Protein AF-0000000074143663 (afdb_homodimer)

Nearest PDB structures (foldseek):
  5hj7-assembly1_A  TM=7.216E-01  e=3.558E-08  Mycobacterium tuberculosis H37Rv
  1zuw-assembly2_B-2  TM=7.269E-01  e=4.104E-07  Bacillus subtilis
  5ijw-assembly1_A  TM=7.022E-01  e=5.242E-07  Mycolicibacterium smegmatis MC2 155
  2ohg-assembly1_A-2  TM=7.042E-01  e=5.923E-07  Streptococcus pyogenes M1 GAS
  2ohv-assembly1_A-2  TM=7.317E-01  e=5.351E-06  Streptococcus pyogenes M1 GAS

Radius of gyration: 21.44 Å; Cα contacts (8 Å, |Δi|>4): 1053; chains: 2; bounding box: 50×61×43 Å

Solvent-accessible surface area (backbone atoms only — not comparable to full-atom values): 23462 Å² total; per-residue (Å²): 85,40,34,38,38,33,26,56,25,31,36,60,67,53,45,52,44,43,49,59,50,39,71,76,65,53,57,90,65,53,42,79,44,77,46,59,20,54,81,90,27,39,56,67,58,85,41,68,68,40,20,49,52,18,35,52,49,32,41,66,72,48,42,59,79,41,64,81,52,80,58,51,26,38,37,37,57,43,53,58,71,54,63,44,51,59,53,44,30,35,71,38,54,41,29,40,41,34,17,51,61,27,17,50,56,56,42,61,49,28,35,67,22,34,16,35,42,34,36,38,65,69,52,44,61,50,46,54,54,45,37,49,72,73,27,41,33,69,88,29,46,41,43,63,44,47,73,69,34,51,73,67,50,63,71,66,45,58,64,68,58,46,50,52,50,52,44,53,53,53,44,43,34,32,73,77,42,54,15,11,21,38,31,32,46,31,53,74,45,30,64,41,41,69,62,44,29,63,73,73,31,86,34,42,32,64,37,34,10,64,62,36,25,56,43,51,47,50,41,35,44,76,69,69,46,43,22,16,35,54,41,96,25,34,73,126,86,40,33,38,39,33,25,57,26,32,35,61,67,53,46,52,44,43,49,61,49,40,70,76,66,53,58,89,66,52,43,79,45,79,47,58,22,54,81,90,27,37,55,66,58,83,44,68,67,40,21,48,53,17,33,53,48,32,41,66,70,49,43,58,79,39,64,83,52,81,57,50,26,38,36,37,56,43,53,57,72,51,61,42,52,59,52,42,30,34,71,36,55,41,27,38,39,35,18,52,61,28,18,49,55,56,42,60,48,28,35,69,22,35,16,35,41,34,36,38,65,69,52,43,61,49,46,55,54,46,37,49,73,72,26,40,34,69,88,29,48,42,44,64,44,48,72,70,37,50,72,68,50,64,69,65,46,58,65,68,58,46,49,51,52,52,44,53,53,53,44,44,34,31,74,75,42,54,15,10,22,36,30,33,46,32,53,74,49,32,65,40,40,70,62,44,31,64,72,72,30,84,35,42,33,64,37,34,10,66,62,37,24,55,42,52,46,51,41,36,45,76,68,72,48,44,20,16,36,54,41,94,26,35,73,126

Structure (mmCIF, N/CA/C/O backbone):
data_AF-0000000074143663-model_v1
#
loop_
_entity.id
_entity.type
_entity.pdbx_description
1 polymer 'Hydantoin racemase family protein'
#
loop_
_atom_site.group_PDB
_atom_site.id
_atom_site.type_symbol
_atom_site.label_atom_id
_atom_site.label_alt_id
_atom_site.label_comp_id
_atom_site.label_asym_id
_atom_site.label_entity_id
_atom_site.label_seq_id
_atom_site.pdbx_PDB_ins_code
_atom_site.Cartn_x
_atom_site.Cartn_y
_atom_site.Cartn_z
_atom_site.occupancy
_atom_site.B_iso_or_equiv
_atom_site.auth_seq_id
_atom_site.auth_comp_id
_atom_site.auth_asym_id
_atom_site.auth_atom_id
_atom_site.pdbx_PDB_model_num
ATOM 1 N N . MET A 1 1 ? -0.553 -14.047 13.688 1 94.44 1 MET A N 1
ATOM 2 C CA . MET A 1 1 ? -1.433 -14.008 12.516 1 94.44 1 MET A CA 1
ATOM 3 C C . MET A 1 1 ? -1.11 -15.141 11.555 1 94.44 1 MET A C 1
ATOM 5 O O . MET A 1 1 ? 0.039 -15.578 11.461 1 94.44 1 MET A O 1
ATOM 9 N N . GLN A 1 2 ? -2.139 -15.664 10.797 1 95.75 2 GLN A N 1
ATOM 10 C CA . GLN A 1 2 ? -2.012 -16.781 9.859 1 95.75 2 GLN A CA 1
ATOM 11 C C . GLN A 1 2 ? -2.117 -16.297 8.414 1 95.75 2 GLN A C 1
ATOM 13 O O . GLN A 1 2 ? -3.131 -15.719 8.023 1 95.75 2 GLN A O 1
ATOM 18 N N . ILE A 1 3 ? -1.038 -16.531 7.66 1 97.19 3 ILE A N 1
ATOM 19 C CA . ILE A 1 3 ? -0.996 -16.141 6.258 1 97.19 3 ILE A CA 1
ATOM 20 C C . ILE A 1 3 ? -0.907 -17.391 5.379 1 97.19 3 ILE A C 1
ATOM 22 O O . ILE A 1 3 ? -0.086 -18.281 5.629 1 97.19 3 ILE A O 1
ATOM 26 N N . LEU A 1 4 ? -1.816 -17.516 4.418 1 97.06 4 LEU A N 1
ATOM 27 C CA . LEU A 1 4 ? -1.771 -18.578 3.414 1 97.06 4 LEU A CA 1
ATOM 28 C C . LEU A 1 4 ? -0.908 -18.156 2.227 1 97.06 4 LEU A C 1
ATOM 30 O O . LEU A 1 4 ? -1.119 -17.094 1.642 1 97.06 4 LEU A O 1
ATOM 34 N N . VAL A 1 5 ? 0.063 -18.922 1.951 1 97.94 5 VAL A N 1
ATOM 35 C CA . VAL A 1 5 ? 0.926 -18.719 0.794 1 97.94 5 VAL A CA 1
ATOM 36 C C . VAL A 1 5 ? 0.583 -19.719 -0.299 1 97.94 5 VAL A C 1
ATOM 38 O O . VAL A 1 5 ? 0.793 -20.922 -0.13 1 97.94 5 VAL A O 1
ATOM 41 N N . ILE A 1 6 ? 0.133 -19.234 -1.422 1 97.94 6 ILE A N 1
ATOM 42 C CA . ILE A 1 6 ? -0.314 -20.109 -2.504 1 97.94 6 ILE A CA 1
ATOM 43 C C . ILE A 1 6 ? 0.712 -20.094 -3.635 1 97.94 6 ILE A C 1
ATOM 45 O O . ILE A 1 6 ? 1.008 -19.031 -4.199 1 97.94 6 ILE A O 1
ATOM 49 N N . ASN A 1 7 ? 1.229 -21.188 -3.922 1 98.06 7 ASN A N 1
ATOM 50 C CA . ASN A 1 7 ? 1.941 -21.469 -5.164 1 98.06 7 ASN A CA 1
ATOM 51 C C . ASN A 1 7 ? 0.98 -21.844 -6.289 1 98.06 7 ASN A C 1
ATOM 53 O O . ASN A 1 7 ? 0.433 -22.938 -6.309 1 98.06 7 ASN A O 1
ATOM 57 N N . PRO A 1 8 ? 0.84 -20.938 -7.211 1 97.31 8 PRO A N 1
ATOM 58 C CA . PRO A 1 8 ? -0.115 -21.234 -8.281 1 97.31 8 PRO A CA 1
ATOM 59 C C . PRO A 1 8 ? 0.387 -22.297 -9.242 1 97.31 8 PRO A C 1
ATOM 61 O O . PRO A 1 8 ? -0.382 -22.812 -10.062 1 97.31 8 PRO A O 1
ATOM 64 N N . ASN A 1 9 ? 1.649 -22.578 -9.219 1 95.94 9 ASN A N 1
ATOM 65 C CA . ASN A 1 9 ? 2.189 -23.688 -9.992 1 95.94 9 ASN A CA 1
ATOM 66 C C . ASN A 1 9 ? 1.893 -25.031 -9.336 1 95.94 9 ASN A C 1
ATOM 68 O O . ASN A 1 9 ? 1.736 -25.109 -8.117 1 95.94 9 ASN A O 1
ATOM 72 N N . SER A 1 10 ? 1.88 -26.016 -10.086 1 96.94 10 SER A N 1
ATOM 73 C CA . SER A 1 10 ? 1.637 -27.328 -9.5 1 96.94 10 SER A CA 1
ATOM 74 C C . SER A 1 10 ? 2.941 -28 -9.078 1 96.94 10 SER A C 1
ATOM 76 O O . SER A 1 10 ? 2.928 -29.062 -8.445 1 96.94 10 SER A O 1
ATOM 78 N N . SER A 1 11 ? 4.074 -27.406 -9.391 1 94.44 11 SER A N 1
ATOM 79 C CA . SER A 1 11 ? 5.363 -27.938 -8.953 1 94.44 11 SER A CA 1
ATOM 80 C C . SER A 1 11 ? 5.543 -27.766 -7.445 1 94.44 11 SER A C 1
ATOM 82 O O . SER A 1 11 ? 5.656 -26.656 -6.941 1 94.44 11 SER A O 1
ATOM 84 N N . GLU A 1 12 ? 5.672 -28.875 -6.734 1 95.5 12 GLU A N 1
ATOM 85 C CA . GLU A 1 12 ? 5.871 -28.875 -5.289 1 95.5 12 GLU A CA 1
ATOM 86 C C . GLU A 1 12 ? 7.25 -28.328 -4.926 1 95.5 12 GLU A C 1
ATOM 88 O O . GLU A 1 12 ? 7.457 -27.844 -3.811 1 95.5 12 GLU A O 1
ATOM 93 N N . ASN A 1 13 ? 8.156 -28.453 -5.875 1 93.44 13 ASN A N 1
ATOM 94 C CA . ASN A 1 13 ? 9.5 -27.938 -5.648 1 93.44 13 ASN A CA 1
ATOM 95 C C . ASN A 1 13 ? 9.484 -26.422 -5.395 1 93.44 13 ASN A C 1
ATOM 97 O O . ASN A 1 13 ? 10.258 -25.922 -4.582 1 93.44 13 ASN A O 1
ATOM 101 N N . ILE A 1 14 ? 8.562 -25.797 -6.012 1 94.62 14 ILE A N 1
ATOM 102 C CA . ILE A 1 14 ? 8.438 -24.344 -5.832 1 94.62 14 ILE A CA 1
ATOM 103 C C . ILE A 1 14 ? 7.922 -24.047 -4.43 1 94.62 14 ILE A C 1
ATOM 105 O O . ILE A 1 14 ? 8.414 -23.141 -3.762 1 94.62 14 ILE A O 1
ATOM 109 N N . THR A 1 15 ? 7.016 -24.828 -3.98 1 96.69 15 THR A N 1
ATOM 110 C CA . THR A 1 15 ? 6.504 -24.656 -2.627 1 96.69 15 THR A CA 1
ATOM 111 C C . THR A 1 15 ? 7.605 -24.906 -1.597 1 96.69 15 THR A C 1
ATOM 113 O O . THR A 1 15 ? 7.727 -24.156 -0.625 1 96.69 15 THR A O 1
ATOM 116 N N . THR A 1 16 ? 8.344 -25.906 -1.852 1 95.44 16 THR A N 1
ATOM 117 C CA . THR A 1 16 ? 9.461 -26.203 -0.962 1 95.44 16 THR A CA 1
ATOM 118 C C . THR A 1 16 ? 10.438 -25.031 -0.89 1 95.44 16 THR A C 1
ATOM 120 O O . THR A 1 16 ? 10.914 -24.688 0.19 1 95.44 16 THR A O 1
ATOM 123 N N . LEU A 1 17 ? 10.695 -24.453 -2.012 1 92.81 17 LEU A N 1
ATOM 124 C CA . LEU A 1 17 ? 11.594 -23.297 -2.074 1 92.81 17 LEU A CA 1
ATOM 125 C C . LEU A 1 17 ? 11 -22.109 -1.332 1 92.81 17 LEU A C 1
ATOM 127 O O . LEU A 1 17 ? 11.703 -21.406 -0.608 1 92.81 17 LEU A O 1
ATOM 131 N N . LEU A 1 18 ? 9.688 -21.875 -1.518 1 96.5 18 LEU A N 1
ATOM 132 C CA . LEU A 1 18 ? 8.992 -20.812 -0.796 1 96.5 18 LEU A CA 1
ATOM 133 C C . LEU A 1 18 ? 9.117 -21.016 0.711 1 96.5 18 LEU A C 1
ATOM 135 O O . LEU A 1 18 ? 9.406 -20.062 1.443 1 96.5 18 LEU A O 1
ATOM 139 N N . GLU A 1 19 ? 8.906 -22.234 1.157 1 96.81 19 GLU A N 1
ATOM 140 C CA . GLU A 1 19 ? 9.008 -22.562 2.576 1 96.81 19 GLU A CA 1
ATOM 141 C C . GLU A 1 19 ? 10.406 -22.281 3.113 1 96.81 19 GLU A C 1
ATOM 143 O O . GLU A 1 19 ? 10.555 -21.672 4.172 1 96.81 19 GLU A O 1
ATOM 148 N N . LYS A 1 20 ? 11.352 -22.703 2.365 1 93.31 20 LYS A N 1
ATOM 149 C CA . LYS A 1 20 ? 12.742 -22.5 2.773 1 93.31 20 LYS A CA 1
ATOM 150 C C . LYS A 1 20 ? 13.07 -21.016 2.865 1 93.31 20 LYS A C 1
ATOM 152 O O . LYS A 1 20 ? 13.727 -20.578 3.814 1 93.31 20 LYS A O 1
ATOM 157 N N . THR A 1 21 ? 12.609 -20.297 1.929 1 93.25 21 THR A N 1
ATOM 158 C CA . THR A 1 21 ? 12.883 -18.859 1.856 1 93.25 21 THR A CA 1
ATOM 159 C C . THR A 1 21 ? 12.203 -18.125 3 1 93.25 21 THR A C 1
ATOM 161 O O . THR A 1 21 ? 12.82 -17.281 3.666 1 93.25 21 THR A O 1
ATOM 164 N N . LEU A 1 22 ? 10.953 -18.422 3.279 1 95.62 22 LEU A N 1
ATOM 165 C CA . LEU A 1 22 ? 10.141 -17.641 4.199 1 95.62 22 LEU A CA 1
ATOM 166 C C . LEU A 1 22 ? 10.359 -18.094 5.641 1 95.62 22 LEU A C 1
ATOM 168 O O . LEU A 1 22 ? 10.117 -17.328 6.578 1 95.62 22 LEU A O 1
ATOM 172 N N . THR A 1 23 ? 10.719 -19.344 5.844 1 88.31 23 THR A N 1
ATOM 173 C CA . THR A 1 23 ? 11 -19.828 7.188 1 88.31 23 THR A CA 1
ATOM 174 C C . THR A 1 23 ? 12.148 -19.047 7.82 1 88.31 23 THR A C 1
ATOM 176 O O . THR A 1 23 ? 12.133 -18.781 9.023 1 88.31 23 THR A O 1
ATOM 179 N N . LYS A 1 24 ? 13.055 -18.547 7.047 1 84 24 LYS A N 1
ATOM 180 C CA . LYS A 1 24 ? 14.219 -17.812 7.531 1 84 24 LYS A CA 1
ATOM 181 C C . LYS A 1 24 ? 13.875 -16.359 7.828 1 84 24 LYS A C 1
ATOM 183 O O . LYS A 1 24 ? 14.578 -15.688 8.594 1 84 24 LYS A O 1
ATOM 188 N N . CYS A 1 25 ? 12.812 -15.875 7.316 1 85.12 25 CYS A N 1
ATOM 189 C CA . CYS A 1 25 ? 12.633 -14.43 7.332 1 85.12 25 CYS A CA 1
ATOM 190 C C . CYS A 1 25 ? 11.219 -14.055 7.734 1 85.12 25 CYS A C 1
ATOM 192 O O . CYS A 1 25 ? 10.82 -12.891 7.629 1 85.12 25 CYS A O 1
ATOM 194 N N . CYS A 1 26 ? 10.477 -15 8.109 1 87.25 26 CYS A N 1
ATOM 195 C CA . CYS A 1 26 ? 9.102 -14.734 8.5 1 87.25 26 CYS A CA 1
ATOM 196 C C . CYS A 1 26 ? 9.047 -13.922 9.797 1 87.25 26 CYS A C 1
ATOM 198 O O . CYS A 1 26 ? 9.742 -14.242 10.758 1 87.25 26 CYS A O 1
ATOM 200 N N . PRO A 1 27 ? 8.242 -12.82 9.781 1 87.44 27 PRO A N 1
ATOM 201 C CA . PRO A 1 27 ? 8.094 -12.078 11.031 1 87.44 27 PRO A CA 1
ATOM 202 C C . PRO A 1 27 ? 7.621 -12.953 12.195 1 87.44 27 PRO A C 1
ATOM 204 O O . PRO A 1 27 ? 6.918 -13.945 11.977 1 87.44 27 PRO A O 1
ATOM 207 N N . PRO A 1 28 ? 8.023 -12.656 13.445 1 85.12 28 PRO A N 1
ATOM 208 C CA . PRO A 1 28 ? 7.75 -13.516 14.602 1 85.12 28 PRO A CA 1
ATOM 209 C C . PRO A 1 28 ? 6.258 -13.711 14.859 1 85.12 28 PRO A C 1
ATOM 211 O O . PRO A 1 28 ? 5.848 -14.727 15.422 1 85.12 28 PRO A O 1
ATOM 214 N N . ASP A 1 29 ? 5.402 -12.75 14.516 1 90.56 29 ASP A N 1
ATOM 215 C CA . ASP A 1 29 ? 3.979 -12.836 14.82 1 90.56 29 ASP A CA 1
ATOM 216 C C . ASP A 1 29 ? 3.195 -13.414 13.648 1 90.56 29 ASP A C 1
ATOM 218 O O . ASP A 1 29 ? 1.97 -13.297 13.594 1 90.56 29 ASP A O 1
ATOM 222 N N . VAL A 1 30 ? 3.908 -14.078 12.695 1 95 30 VAL A N 1
ATOM 223 C CA . VAL A 1 30 ? 3.27 -14.594 11.492 1 95 30 VAL A CA 1
ATOM 224 C C . VAL A 1 30 ? 3.469 -16.109 11.406 1 95 30 VAL A C 1
ATOM 226 O O . VAL A 1 30 ? 4.578 -16.609 11.617 1 95 30 VAL A O 1
ATOM 229 N N . SER A 1 31 ? 2.424 -16.844 11.203 1 96.06 31 SER A N 1
ATOM 230 C CA . SER A 1 31 ? 2.441 -18.25 10.828 1 96.06 31 SER A CA 1
ATOM 231 C C . SER A 1 31 ? 2.02 -18.438 9.375 1 96.06 31 SER A C 1
ATOM 233 O O . SER A 1 31 ? 1.094 -17.781 8.898 1 96.06 31 SER A O 1
ATOM 235 N N . LEU A 1 32 ? 2.65 -19.344 8.766 1 97.12 32 LEU A N 1
ATOM 236 C CA . LEU A 1 32 ? 2.422 -19.531 7.336 1 97.12 32 LEU A CA 1
ATOM 237 C C . LEU A 1 32 ? 1.864 -20.922 7.047 1 97.12 32 LEU A C 1
ATOM 239 O O . LEU A 1 32 ? 2.287 -21.906 7.664 1 97.12 32 LEU A O 1
ATOM 243 N N . GLU A 1 33 ? 0.972 -21.031 6.242 1 96.12 33 GLU A N 1
ATOM 244 C CA . GLU A 1 33 ? 0.527 -22.266 5.582 1 96.12 33 GLU A CA 1
ATOM 245 C C . GLU A 1 33 ? 0.765 -22.188 4.074 1 96.12 33 GLU A C 1
ATOM 247 O O . GLU A 1 33 ? 0.521 -21.156 3.449 1 96.12 33 GLU A O 1
ATOM 252 N N . PHE A 1 34 ? 1.207 -23.234 3.564 1 97.19 34 PHE A N 1
ATOM 253 C CA . PHE A 1 34 ? 1.548 -23.281 2.148 1 97.19 34 PHE A CA 1
ATOM 254 C C . PHE A 1 34 ? 0.622 -24.234 1.397 1 97.19 34 PHE A C 1
ATOM 256 O O . PHE A 1 34 ? 0.245 -25.281 1.921 1 97.19 34 PHE A O 1
ATOM 263 N N . CYS A 1 35 ? 0.32 -23.859 0.179 1 96.69 35 CYS A N 1
ATOM 264 C CA . CYS A 1 35 ? -0.452 -24.719 -0.707 1 96.69 35 CYS A CA 1
ATOM 265 C C . CYS A 1 35 ? 0.115 -24.703 -2.121 1 96.69 35 CYS A C 1
ATOM 267 O O . CYS A 1 35 ? 0.654 -23.688 -2.562 1 96.69 35 CYS A O 1
ATOM 269 N N . THR A 1 36 ? -0.06 -25.781 -2.781 1 97.88 36 THR A N 1
ATOM 270 C CA . THR A 1 36 ? 0.35 -25.969 -4.168 1 97.88 36 THR A CA 1
ATOM 271 C C . THR A 1 36 ? -0.863 -26.219 -5.062 1 97.88 36 THR A C 1
ATOM 273 O O . THR A 1 36 ? -1.783 -26.938 -4.676 1 97.88 36 THR A O 1
ATOM 276 N N . CYS A 1 37 ? -0.826 -25.562 -6.156 1 97.88 37 CYS A N 1
ATOM 277 C CA . CYS A 1 37 ? -1.879 -25.859 -7.121 1 97.88 37 CYS A CA 1
ATOM 278 C C . CYS A 1 37 ? -1.957 -27.359 -7.398 1 97.88 37 CYS A C 1
ATOM 280 O O . CYS A 1 37 ? -0.938 -28 -7.66 1 97.88 37 CYS A O 1
ATOM 282 N N . PRO A 1 38 ? -3.094 -27.906 -7.344 1 96.62 38 PRO A N 1
ATOM 283 C CA . PRO A 1 38 ? -3.199 -29.328 -7.648 1 96.62 38 PRO A CA 1
ATOM 284 C C . PRO A 1 38 ? -3.074 -29.625 -9.141 1 96.62 38 PRO A C 1
ATOM 286 O O . PRO A 1 38 ? -3.256 -28.719 -9.969 1 96.62 38 PRO A O 1
ATOM 289 N N . LYS A 1 39 ? -2.662 -30.781 -9.367 1 94.56 39 LYS A N 1
ATOM 290 C CA . LYS A 1 39 ? -2.803 -31.25 -10.742 1 94.56 39 LYS A CA 1
ATOM 291 C C . LYS A 1 39 ? -4.262 -31.234 -11.18 1 94.56 39 LYS A C 1
ATOM 293 O O . LYS A 1 39 ? -5.168 -31.375 -10.352 1 94.56 39 LYS A O 1
ATOM 298 N N . PRO A 1 40 ? -4.5 -30.922 -12.531 1 95.88 40 PRO A N 1
ATOM 299 C CA . PRO A 1 40 ? -3.531 -30.891 -13.633 1 95.88 40 PRO A CA 1
ATOM 300 C C . PRO A 1 40 ? -2.998 -29.484 -13.898 1 95.88 40 PRO A C 1
ATOM 302 O O . PRO A 1 40 ? -2.764 -29.125 -15.055 1 95.88 40 PRO A O 1
ATOM 305 N N . GLY A 1 41 ? -2.887 -28.656 -12.875 1 95.88 41 GLY A N 1
ATOM 306 C CA . GLY A 1 41 ? -2.287 -27.344 -13.055 1 95.88 41 GLY A CA 1
ATOM 307 C C . GLY A 1 41 ? -0.888 -27.391 -13.641 1 95.88 41 GLY A C 1
ATOM 308 O O . GLY A 1 41 ? -0.163 -28.375 -13.43 1 95.88 41 GLY A O 1
ATOM 309 N N . ALA A 1 42 ? -0.582 -26.344 -14.398 1 95.25 42 ALA A N 1
ATOM 310 C CA . ALA A 1 42 ? 0.745 -26.281 -15 1 95.25 42 ALA A CA 1
ATOM 311 C C . ALA A 1 42 ? 1.839 -26.328 -13.938 1 95.25 42 ALA A C 1
ATOM 313 O O . ALA A 1 42 ? 1.714 -25.703 -12.883 1 95.25 42 ALA A O 1
ATOM 314 N N . ALA A 1 43 ? 2.9 -27.094 -14.219 1 93.94 43 ALA A N 1
ATOM 315 C CA . ALA A 1 43 ? 4.027 -27.156 -13.297 1 93.94 43 ALA A CA 1
ATOM 316 C C . ALA A 1 43 ? 4.621 -25.766 -13.062 1 93.94 43 ALA A C 1
ATOM 318 O O . ALA A 1 43 ? 4.918 -25.391 -11.93 1 93.94 43 ALA A O 1
ATOM 319 N N . VAL A 1 44 ? 4.77 -25.062 -14.109 1 92.5 44 VAL A N 1
ATOM 320 C CA . VAL A 1 44 ? 5.184 -23.656 -14.102 1 92.5 44 VAL A CA 1
ATOM 321 C C . VAL A 1 44 ? 4.344 -22.859 -15.102 1 92.5 44 VAL A C 1
ATOM 323 O O . VAL A 1 44 ? 4.266 -23.219 -16.281 1 92.5 44 VAL A O 1
ATOM 326 N N . ILE A 1 45 ? 3.707 -21.859 -14.641 1 93.31 45 ILE A N 1
ATOM 327 C CA . ILE A 1 45 ? 2.816 -21.047 -15.469 1 93.31 45 ILE A CA 1
ATOM 328 C C . ILE A 1 45 ? 3.639 -20.188 -16.422 1 93.31 45 ILE A C 1
ATOM 330 O O . ILE A 1 45 ? 4.527 -19.438 -16 1 93.31 45 ILE A O 1
ATOM 334 N N . ASP A 1 46 ? 3.312 -20.25 -17.719 1 88.56 46 ASP A N 1
ATOM 335 C CA . ASP A 1 46 ? 4.055 -19.469 -18.703 1 88.56 46 ASP A CA 1
ATOM 336 C C . ASP A 1 46 ? 3.119 -18.891 -19.766 1 88.56 46 ASP A C 1
ATOM 338 O O . ASP A 1 46 ? 3.576 -18.328 -20.766 1 88.56 46 ASP A O 1
ATOM 342 N N . SER A 1 47 ? 1.855 -19.078 -19.562 1 89.19 47 SER A N 1
ATOM 343 C CA . SER A 1 47 ? 0.886 -18.547 -20.5 1 89.19 47 SER A CA 1
ATOM 344 C C . SER A 1 47 ? -0.386 -18.078 -19.797 1 89.19 47 SER A C 1
ATOM 346 O O . SER A 1 47 ? -0.653 -18.484 -18.672 1 89.19 47 SER A O 1
ATOM 348 N N . ILE A 1 48 ? -1.11 -17.297 -20.5 1 91.19 48 ILE A N 1
ATOM 349 C CA . ILE A 1 48 ? -2.391 -16.812 -20 1 91.19 48 ILE A CA 1
ATOM 350 C C . ILE A 1 48 ? -3.332 -18 -19.766 1 91.19 48 ILE A C 1
ATOM 352 O O . ILE A 1 48 ? -4.059 -18.031 -18.781 1 91.19 48 ILE A O 1
ATOM 356 N N . THR A 1 49 ? -3.291 -18.875 -20.719 1 94.25 49 THR A N 1
ATOM 357 C CA . THR A 1 49 ? -4.133 -20.062 -20.609 1 94.25 49 THR A CA 1
ATOM 358 C C . THR A 1 49 ? -3.779 -20.859 -19.344 1 94.25 49 THR A C 1
ATOM 360 O O . THR A 1 49 ? -4.66 -21.219 -18.562 1 94.25 49 THR A O 1
ATOM 363 N N . GLU A 1 50 ? -2.57 -21.109 -19.125 1 93.94 50 GLU A N 1
ATOM 364 C CA . GLU A 1 50 ? -2.125 -21.859 -17.938 1 93.94 50 GLU A CA 1
ATOM 365 C C . GLU A 1 50 ? -2.473 -21.094 -16.656 1 93.94 50 GLU A C 1
ATOM 367 O O . GLU A 1 50 ? -2.928 -21.703 -15.68 1 93.94 50 GLU A O 1
ATOM 372 N N . ALA A 1 51 ? -2.242 -19.844 -16.734 1 95 51 ALA A N 1
ATOM 373 C CA . ALA A 1 51 ? -2.551 -19.016 -15.57 1 95 51 ALA A CA 1
ATOM 374 C C . ALA A 1 51 ? -4.031 -19.109 -15.211 1 95 51 ALA A C 1
ATOM 376 O O . ALA A 1 51 ? -4.387 -19.219 -14.031 1 95 51 ALA A O 1
ATOM 377 N N . THR A 1 52 ? -4.887 -19.062 -16.188 1 94.88 52 THR A N 1
ATOM 378 C CA . THR A 1 52 ? -6.328 -19.078 -15.969 1 94.88 52 THR A CA 1
ATOM 379 C C . THR A 1 52 ? -6.777 -20.453 -15.469 1 94.88 52 THR A C 1
ATOM 381 O O . THR A 1 52 ? -7.559 -20.547 -14.523 1 94.88 52 THR A O 1
ATOM 384 N N . LEU A 1 53 ? -6.238 -21.422 -16.047 1 96.06 53 LEU A N 1
ATOM 385 C CA . LEU A 1 53 ? -6.617 -22.781 -15.672 1 96.06 53 LEU A CA 1
ATOM 386 C C . LEU A 1 53 ? -6.172 -23.094 -14.242 1 96.06 53 LEU A C 1
ATOM 388 O O . LEU A 1 53 ? -6.93 -23.672 -13.461 1 96.06 53 LEU A O 1
ATOM 392 N N . THR A 1 54 ? -5.031 -22.719 -13.922 1 97.25 54 THR A N 1
ATOM 393 C CA . THR A 1 54 ? -4.531 -22.969 -12.57 1 97.25 54 THR A CA 1
ATOM 394 C C . THR A 1 54 ? -5.309 -22.156 -11.539 1 97.25 54 THR A C 1
ATOM 396 O O . THR A 1 54 ? -5.602 -22.641 -10.445 1 97.25 54 THR A O 1
ATOM 399 N N . ALA A 1 55 ? -5.594 -20.969 -11.898 1 97.38 55 ALA A N 1
ATOM 400 C CA . ALA A 1 55 ? -6.395 -20.156 -11 1 97.38 55 ALA A CA 1
ATOM 401 C C . ALA A 1 55 ? -7.742 -20.812 -10.703 1 97.38 55 ALA A C 1
ATOM 403 O O . ALA A 1 55 ? -8.203 -20.812 -9.562 1 97.38 55 ALA A O 1
ATOM 404 N N . ALA A 1 56 ? -8.375 -21.297 -11.703 1 96.19 56 ALA A N 1
ATOM 405 C CA . ALA A 1 56 ? -9.656 -21.984 -11.523 1 96.19 56 ALA A CA 1
ATOM 406 C C . ALA A 1 56 ? -9.508 -23.203 -10.625 1 96.19 56 ALA A C 1
ATOM 408 O O . ALA A 1 56 ? -10.344 -23.438 -9.75 1 96.19 56 ALA A O 1
ATOM 409 N N . LEU A 1 57 ? -8.5 -23.922 -10.805 1 97.38 57 LEU A N 1
ATOM 410 C CA . LEU A 1 57 ? -8.258 -25.109 -10.008 1 97.38 57 LEU A CA 1
ATOM 411 C C . LEU A 1 57 ? -8.039 -24.75 -8.539 1 97.38 57 LEU A C 1
ATOM 413 O O . LEU A 1 57 ? -8.586 -25.391 -7.645 1 97.38 57 LEU A O 1
ATOM 417 N N . ILE A 1 58 ? -7.273 -23.766 -8.328 1 97.25 58 ILE A N 1
ATOM 418 C CA . ILE A 1 58 ? -6.977 -23.328 -6.973 1 97.25 58 ILE A CA 1
ATOM 419 C C . ILE A 1 58 ? -8.25 -22.812 -6.305 1 97.25 58 ILE A C 1
ATOM 421 O O . ILE A 1 58 ? -8.523 -23.141 -5.141 1 97.25 58 ILE A O 1
ATOM 425 N N . TYR A 1 59 ? -9.023 -22.062 -7.055 1 95.44 59 TYR A N 1
ATOM 426 C CA . TYR A 1 59 ? -10.266 -21.547 -6.496 1 95.44 59 TYR A CA 1
ATOM 427 C C . TYR A 1 59 ? -11.195 -22.672 -6.066 1 95.44 59 TYR A C 1
ATOM 429 O O . TYR A 1 59 ? -11.695 -22.688 -4.941 1 95.44 59 TYR A O 1
ATOM 437 N N . GLN A 1 60 ? -11.359 -23.594 -6.875 1 94.62 60 GLN A N 1
ATOM 438 C CA . GLN A 1 60 ? -12.32 -24.672 -6.656 1 94.62 60 GLN A CA 1
ATOM 439 C C . GLN A 1 60 ? -11.836 -25.625 -5.57 1 94.62 60 GLN A C 1
ATOM 441 O O . GLN A 1 60 ? -12.625 -26.078 -4.727 1 94.62 60 GLN A O 1
ATOM 446 N N . ASN A 1 61 ? -10.523 -25.844 -5.594 1 95.62 61 ASN A N 1
ATOM 447 C CA . ASN A 1 61 ? -10.062 -26.969 -4.793 1 95.62 61 ASN A CA 1
ATOM 448 C C . ASN A 1 61 ? -9.398 -26.5 -3.5 1 95.62 61 ASN A C 1
ATOM 450 O O . ASN A 1 61 ? -9.227 -27.297 -2.566 1 95.62 61 ASN A O 1
ATOM 454 N N . ILE A 1 62 ? -9.07 -25.328 -3.461 1 93.69 62 ILE A N 1
ATOM 455 C CA . ILE A 1 62 ? -8.336 -24.859 -2.287 1 93.69 62 ILE A CA 1
ATOM 456 C C . ILE A 1 62 ? -9.109 -23.719 -1.619 1 93.69 62 ILE A C 1
ATOM 458 O O . ILE A 1 62 ? -9.422 -23.781 -0.429 1 93.69 62 ILE A O 1
ATOM 462 N N . LEU A 1 63 ? -9.5 -22.766 -2.385 1 93.81 63 LEU A N 1
ATOM 463 C CA . LEU A 1 63 ? -10.055 -21.562 -1.788 1 93.81 63 LEU A CA 1
ATOM 464 C C . LEU A 1 63 ? -11.492 -21.781 -1.347 1 93.81 63 LEU A C 1
ATOM 466 O O . LEU A 1 63 ? -11.883 -21.375 -0.247 1 93.81 63 LEU A O 1
ATOM 470 N N . THR A 1 64 ? -12.273 -22.391 -2.16 1 90.88 64 THR A N 1
ATOM 471 C CA . THR A 1 64 ? -13.688 -22.547 -1.847 1 90.88 64 THR A CA 1
ATOM 472 C C . THR A 1 64 ? -13.867 -23.266 -0.512 1 90.88 64 THR A C 1
ATOM 474 O O . THR A 1 64 ? -14.625 -22.812 0.347 1 90.88 64 THR A O 1
ATOM 477 N N . PRO A 1 65 ? -13.055 -24.312 -0.301 1 89.62 65 PRO A N 1
ATOM 478 C CA . PRO A 1 65 ? -13.203 -25 0.989 1 89.62 65 PRO A CA 1
ATOM 479 C C . PRO A 1 65 ? -12.734 -24.141 2.162 1 89.62 65 PRO A C 1
ATOM 481 O O . PRO A 1 65 ? -13.07 -24.422 3.314 1 89.62 65 PRO A O 1
ATOM 484 N N . LYS A 1 66 ? -11.977 -23.094 1.83 1 85.12 66 LYS A N 1
ATOM 485 C CA . LYS A 1 66 ? -11.344 -22.297 2.881 1 85.12 66 LYS A CA 1
ATOM 486 C C . LYS A 1 66 ? -12.023 -20.938 3.023 1 85.12 66 LYS A C 1
ATOM 488 O O . LYS A 1 66 ? -11.547 -20.078 3.76 1 85.12 66 LYS A O 1
ATOM 493 N N . LEU A 1 67 ? -13.023 -20.75 2.246 1 81 67 LEU A N 1
ATOM 494 C CA . LEU A 1 67 ? -13.664 -19.438 2.193 1 81 67 LEU A CA 1
ATOM 495 C C . LEU A 1 67 ? -14.219 -19.062 3.559 1 81 67 LEU A C 1
ATOM 497 O O . LEU A 1 67 ? -14.328 -17.875 3.873 1 81 67 LEU A O 1
ATOM 501 N N . SER A 1 68 ? -14.422 -20.125 4.293 1 71.94 68 SER A N 1
ATOM 502 C CA . SER A 1 68 ? -14.938 -19.859 5.629 1 71.94 68 SER A CA 1
ATOM 503 C C . SER A 1 68 ? -13.805 -19.688 6.637 1 71.94 68 SER A C 1
ATOM 505 O O . SER A 1 68 ? -14.047 -19.344 7.793 1 71.94 68 SER A O 1
ATOM 507 N N . GLY A 1 69 ? -12.609 -20.156 6.133 1 68.94 69 GLY A N 1
ATOM 508 C CA . GLY A 1 69 ? -11.461 -20.234 7.031 1 68.94 69 GLY A CA 1
ATOM 509 C C . GLY A 1 69 ? -10.93 -18.875 7.453 1 68.94 69 GLY A C 1
ATOM 510 O O . GLY A 1 69 ? -11.508 -17.844 7.113 1 68.94 69 GLY A O 1
ATOM 511 N N . SER A 1 70 ? -9.891 -19.047 8.312 1 82.06 70 SER A N 1
ATOM 512 C CA . SER A 1 70 ? -9.492 -18.078 9.32 1 82.06 70 SER A CA 1
ATOM 513 C C . SER A 1 70 ? -8.18 -17.391 8.938 1 82.06 70 SER A C 1
ATOM 515 O O . SER A 1 70 ? -7.457 -16.906 9.805 1 82.06 70 SER A O 1
ATOM 517 N N . TYR A 1 71 ? -7.906 -17.406 7.656 1 94.81 71 TYR A N 1
ATOM 518 C CA . TYR A 1 71 ? -6.637 -16.719 7.398 1 94.81 71 TYR A CA 1
ATOM 519 C C . TYR A 1 71 ? -6.766 -15.219 7.609 1 94.81 71 TYR A C 1
ATOM 521 O O . TYR A 1 71 ? -7.848 -14.656 7.449 1 94.81 71 TYR A O 1
ATOM 529 N N . ASP A 1 72 ? -5.594 -14.656 7.98 1 97.12 72 ASP A N 1
ATOM 530 C CA . ASP A 1 72 ? -5.555 -13.203 8.156 1 97.12 72 ASP A CA 1
ATOM 531 C C . ASP A 1 72 ? -5.137 -12.508 6.859 1 97.12 72 ASP A C 1
ATOM 533 O O . ASP A 1 72 ? -5.379 -11.312 6.684 1 97.12 72 ASP A O 1
ATOM 537 N N . ALA A 1 73 ? -4.473 -13.211 5.992 1 97.81 73 ALA A N 1
ATOM 538 C CA . ALA A 1 73 ? -4.02 -12.703 4.703 1 97.81 73 ALA A CA 1
ATOM 539 C C . ALA A 1 73 ? -3.615 -13.852 3.775 1 97.81 73 ALA A C 1
ATOM 541 O O . ALA A 1 73 ? -3.436 -14.984 4.223 1 97.81 73 ALA A O 1
ATOM 542 N N . ILE A 1 74 ? -3.551 -13.578 2.461 1 97.69 74 ILE A N 1
ATOM 543 C CA . ILE A 1 74 ? -3.199 -14.594 1.47 1 97.69 74 ILE A CA 1
ATOM 544 C C . ILE A 1 74 ? -2.15 -14.031 0.513 1 97.69 74 ILE A C 1
ATOM 546 O O . ILE A 1 74 ? -2.291 -12.906 0.014 1 97.69 74 ILE A O 1
ATOM 550 N N . VAL A 1 75 ? -1.138 -14.734 0.301 1 98.38 75 VAL A N 1
ATOM 551 C CA . VAL A 1 75 ? -0.099 -14.422 -0.676 1 98.38 75 VAL A CA 1
ATOM 552 C C . VAL A 1 75 ? -0.286 -15.289 -1.921 1 98.38 75 VAL A C 1
ATOM 554 O O . VAL A 1 75 ? -0.509 -16.5 -1.817 1 98.38 75 VAL A O 1
ATOM 557 N N . VAL A 1 76 ? -0.252 -14.727 -3.07 1 98.38 76 VAL A N 1
ATOM 558 C CA . VAL A 1 76 ? -0.098 -15.469 -4.32 1 98.38 76 VAL A CA 1
ATOM 559 C C . VAL A 1 76 ? 1.352 -15.383 -4.793 1 98.38 76 VAL A C 1
ATOM 561 O O . VAL A 1 76 ? 1.799 -14.336 -5.262 1 98.38 76 VAL A O 1
ATOM 564 N N . ALA A 1 77 ? 2.01 -16.484 -4.691 1 97.88 77 ALA A N 1
ATOM 565 C CA . ALA A 1 77 ? 3.455 -16.531 -4.895 1 97.88 77 ALA A CA 1
ATOM 566 C C . ALA A 1 77 ? 3.795 -16.953 -6.324 1 97.88 77 ALA A C 1
ATOM 568 O O . ALA A 1 77 ? 4.422 -17.984 -6.539 1 97.88 77 ALA A O 1
ATOM 569 N N . CYS A 1 78 ? 3.443 -16.234 -7.273 1 95.38 78 CYS A N 1
ATOM 570 C CA . CYS A 1 78 ? 3.764 -16.406 -8.688 1 95.38 78 CYS A CA 1
ATOM 571 C C . CYS A 1 78 ? 4.133 -15.062 -9.32 1 95.38 78 CYS A C 1
ATOM 573 O O . CYS A 1 78 ? 3.459 -14.055 -9.094 1 95.38 78 CYS A O 1
ATOM 575 N N . TYR A 1 79 ? 5.129 -15.086 -10.094 1 95.5 79 TYR A N 1
ATOM 576 C CA . TYR A 1 79 ? 5.551 -13.844 -10.719 1 95.5 79 TYR A CA 1
ATOM 577 C C . TYR A 1 79 ? 4.957 -13.711 -12.117 1 95.5 79 TYR A C 1
ATOM 579 O O . TYR A 1 79 ? 5.062 -12.648 -12.75 1 95.5 79 TYR A O 1
ATOM 587 N N . SER A 1 80 ? 4.324 -14.82 -12.648 1 92.06 80 SER A N 1
ATOM 588 C CA . SER A 1 80 ? 3.51 -14.719 -13.859 1 92.06 80 SER A CA 1
ATOM 589 C C . SER A 1 80 ? 2.15 -14.094 -13.555 1 92.06 80 SER A C 1
ATOM 591 O O . SER A 1 80 ? 1.549 -14.383 -12.516 1 92.06 80 SER A O 1
ATOM 593 N N . PRO A 1 81 ? 1.753 -13.266 -14.5 1 91.75 81 PRO A N 1
ATOM 594 C CA . PRO A 1 81 ? 0.404 -12.734 -14.305 1 91.75 81 PRO A CA 1
ATOM 595 C C . PRO A 1 81 ? -0.651 -13.828 -14.164 1 91.75 81 PRO A C 1
ATOM 597 O O . PRO A 1 81 ? -0.595 -14.836 -14.867 1 91.75 81 PRO A O 1
ATOM 600 N N . THR A 1 82 ? -1.476 -13.688 -13.219 1 93.88 82 THR A N 1
ATOM 601 C CA . THR A 1 82 ? -2.562 -14.609 -12.914 1 93.88 82 THR A CA 1
ATOM 602 C C . THR A 1 82 ? -3.793 -13.859 -12.414 1 93.88 82 THR A C 1
ATOM 604 O O . THR A 1 82 ? -3.668 -12.859 -11.703 1 93.88 82 THR A O 1
ATOM 607 N N . PRO A 1 83 ? -4.934 -14.344 -12.758 1 95.69 83 PRO A N 1
ATOM 608 C CA . PRO A 1 83 ? -6.148 -13.719 -12.227 1 95.69 83 PRO A CA 1
ATOM 609 C C . PRO A 1 83 ? -6.398 -14.07 -10.766 1 95.69 83 PRO A C 1
ATOM 611 O O . PRO A 1 83 ? -7.324 -13.539 -10.148 1 95.69 83 PRO A O 1
ATOM 614 N N . LEU A 1 84 ? -5.598 -14.844 -10.164 1 96.56 84 LEU A N 1
ATOM 615 C CA . LEU A 1 84 ? -5.848 -15.438 -8.859 1 96.56 84 LEU A CA 1
ATOM 616 C C . LEU A 1 84 ? -5.914 -14.367 -7.773 1 96.56 84 LEU A C 1
ATOM 618 O O . LEU A 1 84 ? -6.738 -14.453 -6.859 1 96.56 84 LEU A O 1
ATOM 622 N N . VAL A 1 85 ? -5.082 -13.336 -7.844 1 97.06 85 VAL A N 1
ATOM 623 C CA . VAL A 1 85 ? -5.09 -12.281 -6.836 1 97.06 85 VAL A CA 1
ATOM 624 C C . VAL A 1 85 ? -6.465 -11.609 -6.801 1 97.06 85 VAL A C 1
ATOM 626 O O . VAL A 1 85 ? -7.059 -11.453 -5.734 1 97.06 85 VAL A O 1
ATOM 629 N N . GLU A 1 86 ? -6.98 -11.297 -7.961 1 95.31 86 GLU A N 1
ATOM 630 C CA . GLU A 1 86 ? -8.273 -10.633 -8.039 1 95.31 86 GLU A CA 1
ATOM 631 C C . GLU A 1 86 ? -9.406 -11.57 -7.621 1 95.31 86 GLU A C 1
ATOM 633 O O . GLU A 1 86 ? -10.359 -11.141 -6.969 1 95.31 86 GLU A O 1
ATOM 638 N N . MET A 1 87 ? -9.273 -12.797 -8 1 95.06 87 MET A N 1
ATOM 639 C CA . MET A 1 87 ? -10.266 -13.781 -7.586 1 95.06 87 MET A CA 1
ATOM 640 C C . MET A 1 87 ? -10.328 -13.875 -6.066 1 95.06 87 MET A C 1
ATOM 642 O O . MET A 1 87 ? -11.414 -13.938 -5.484 1 95.06 87 MET A O 1
ATOM 646 N N . ILE A 1 88 ? -9.203 -13.875 -5.457 1 95.81 88 ILE A N 1
ATOM 647 C CA . ILE A 1 88 ? -9.133 -13.984 -4.004 1 95.81 88 ILE A CA 1
ATOM 648 C C . ILE A 1 88 ? -9.688 -12.719 -3.363 1 95.81 88 ILE A C 1
ATOM 650 O O . ILE A 1 88 ? -10.469 -12.781 -2.412 1 95.81 88 ILE A O 1
ATOM 654 N N . ARG A 1 89 ? -9.281 -11.57 -3.879 1 95.75 89 ARG A N 1
ATOM 655 C CA . ARG A 1 89 ? -9.781 -10.305 -3.354 1 95.75 89 ARG A CA 1
ATOM 656 C C . ARG A 1 89 ? -11.297 -10.211 -3.498 1 95.75 89 ARG A C 1
ATOM 658 O O . ARG A 1 89 ? -11.977 -9.633 -2.648 1 95.75 89 ARG A O 1
ATOM 665 N N . GLU A 1 90 ? -11.828 -10.773 -4.535 1 93.5 90 GLU A N 1
ATOM 666 C CA . GLU A 1 90 ? -13.273 -10.789 -4.723 1 93.5 90 GLU A CA 1
ATOM 667 C C . GLU A 1 90 ? -13.953 -11.734 -3.73 1 93.5 90 GLU A C 1
ATOM 669 O O . GLU A 1 90 ? -15.008 -11.414 -3.186 1 93.5 90 GLU A O 1
ATOM 674 N N . SER A 1 91 ? -13.289 -12.812 -3.436 1 93 91 SER A N 1
ATOM 675 C CA . SER A 1 91 ? -13.938 -13.906 -2.715 1 93 91 SER A CA 1
ATOM 676 C C . SER A 1 91 ? -13.727 -13.781 -1.21 1 93 91 SER A C 1
ATOM 678 O O . SER A 1 91 ? -14.523 -14.281 -0.419 1 93 91 SER A O 1
ATOM 680 N N . PHE A 1 92 ? -12.648 -13.172 -0.803 1 93.19 92 PHE A N 1
ATOM 681 C CA . PHE A 1 92 ? -12.281 -13.07 0.606 1 93.19 92 PHE A CA 1
ATOM 682 C C . PHE A 1 92 ? -12.203 -11.617 1.043 1 93.19 92 PHE A C 1
ATOM 684 O O . PHE A 1 92 ? -11.945 -10.727 0.225 1 93.19 92 PHE A O 1
ATOM 691 N N . ASP A 1 93 ? -12.367 -11.43 2.34 1 93.5 93 ASP A N 1
ATOM 692 C CA . ASP A 1 93 ? -12.258 -10.086 2.906 1 93.5 93 ASP A CA 1
ATOM 693 C C . ASP A 1 93 ? -10.805 -9.766 3.273 1 93.5 93 ASP A C 1
ATOM 695 O O . ASP A 1 93 ? -10.406 -8.602 3.275 1 93.5 93 ASP A O 1
ATOM 699 N N . VAL A 1 94 ? -10.086 -10.758 3.604 1 95.25 94 VAL A N 1
ATOM 700 C CA . VAL A 1 94 ? -8.711 -10.562 4.059 1 95.25 94 VAL A CA 1
ATOM 701 C C . VAL A 1 94 ? -7.859 -10.023 2.914 1 95.25 94 VAL A C 1
ATOM 703 O O . VAL A 1 94 ? -8.164 -10.25 1.742 1 95.25 94 VAL A O 1
ATOM 706 N N . PRO A 1 95 ? -6.816 -9.258 3.197 1 97.44 95 PRO A N 1
ATOM 707 C CA . PRO A 1 95 ? -5.953 -8.742 2.133 1 97.44 95 PRO A CA 1
ATOM 708 C C . PRO A 1 95 ? -5.16 -9.852 1.432 1 97.44 95 PRO A C 1
ATOM 710 O O . PRO A 1 95 ? -4.816 -10.859 2.053 1 97.44 95 PRO A O 1
ATOM 713 N N . CYS A 1 96 ? -4.969 -9.648 0.159 1 97.88 96 CYS A N 1
ATOM 714 C CA . CYS A 1 96 ? -4.219 -10.555 -0.699 1 97.88 96 CYS A CA 1
ATOM 715 C C . CYS A 1 96 ? -3.225 -9.789 -1.565 1 97.88 96 CYS A C 1
ATOM 717 O O . CYS A 1 96 ? -3.574 -8.781 -2.178 1 97.88 96 CYS A O 1
ATOM 719 N N . LEU A 1 97 ? -2.059 -10.273 -1.633 1 98.44 97 LEU A N 1
ATOM 720 C CA . LEU A 1 97 ? -1.02 -9.641 -2.434 1 98.44 97 LEU A CA 1
ATOM 721 C C . LEU A 1 97 ? -0.289 -10.664 -3.295 1 98.44 97 LEU A C 1
ATOM 723 O O . LEU A 1 97 ? 0.02 -11.766 -2.828 1 98.44 97 LEU A O 1
ATOM 727 N N . GLY A 1 98 ? -0.099 -10.367 -4.539 1 98.31 98 GLY A N 1
ATOM 728 C CA . GLY A 1 98 ? 0.859 -11.078 -5.371 1 98.31 98 GLY A CA 1
ATOM 729 C C . GLY A 1 98 ? 2.287 -10.609 -5.164 1 98.31 98 GLY A C 1
ATOM 730 O O . GLY A 1 98 ? 2.525 -9.445 -4.844 1 98.31 98 GLY A O 1
ATOM 731 N N . ILE A 1 99 ? 3.188 -11.422 -5.52 1 98.38 99 ILE A N 1
ATOM 732 C CA . ILE A 1 99 ? 4.582 -11.133 -5.203 1 98.38 99 ILE A CA 1
ATOM 733 C C . ILE A 1 99 ? 5.141 -10.125 -6.207 1 98.38 99 ILE A C 1
ATOM 735 O O . ILE A 1 99 ? 6.129 -9.445 -5.93 1 98.38 99 ILE A O 1
ATOM 739 N N . VAL A 1 100 ? 4.551 -10.023 -7.406 1 98.12 100 VAL A N 1
ATOM 740 C CA . VAL A 1 100 ? 4.98 -8.984 -8.336 1 98.12 100 VAL A CA 1
ATOM 741 C C . VAL A 1 100 ? 4.727 -7.609 -7.727 1 98.12 100 VAL A C 1
ATOM 743 O O . VAL A 1 100 ? 5.645 -6.801 -7.602 1 98.12 100 VAL A O 1
ATOM 746 N N . GLN A 1 101 ? 3.494 -7.387 -7.324 1 98.31 101 GLN A N 1
ATOM 747 C CA . GLN A 1 101 ? 3.107 -6.105 -6.742 1 98.31 101 GLN A CA 1
ATOM 748 C C . GLN A 1 101 ? 3.932 -5.797 -5.492 1 98.31 101 GLN A C 1
ATOM 750 O O . GLN A 1 101 ? 4.398 -4.672 -5.312 1 98.31 101 GLN A O 1
ATOM 755 N N . ALA A 1 102 ? 4.105 -6.785 -4.664 1 98.62 102 ALA A N 1
ATOM 756 C CA . ALA A 1 102 ? 4.844 -6.605 -3.416 1 98.62 102 ALA A CA 1
ATOM 757 C C . ALA A 1 102 ? 6.281 -6.168 -3.688 1 98.62 102 ALA A C 1
ATOM 759 O O . ALA A 1 102 ? 6.797 -5.27 -3.018 1 98.62 102 ALA A O 1
ATOM 760 N N . SER A 1 103 ? 6.98 -6.848 -4.621 1 98.56 103 SER A N 1
ATOM 761 C CA . SER A 1 103 ? 8.359 -6.5 -4.945 1 98.56 103 SER A CA 1
ATOM 762 C C . SER A 1 103 ? 8.461 -5.086 -5.504 1 98.56 103 SER A C 1
ATOM 764 O O . SER A 1 103 ? 9.359 -4.332 -5.145 1 98.56 103 SER A O 1
ATOM 766 N N . ILE A 1 104 ? 7.5 -4.723 -6.383 1 98.5 104 ILE A N 1
ATOM 767 C CA . ILE A 1 104 ? 7.523 -3.408 -7.02 1 98.5 104 ILE A CA 1
ATOM 768 C C . ILE A 1 104 ? 7.293 -2.322 -5.969 1 98.5 104 ILE A C 1
ATOM 770 O O . ILE A 1 104 ? 7.973 -1.293 -5.973 1 98.5 104 ILE A O 1
ATOM 774 N N . GLN A 1 105 ? 6.359 -2.543 -5.074 1 98.38 105 GLN A N 1
ATOM 775 C CA . GLN A 1 105 ? 6.082 -1.562 -4.027 1 98.38 105 GLN A CA 1
ATOM 776 C C . GLN A 1 105 ? 7.293 -1.36 -3.125 1 98.38 105 GLN A C 1
ATOM 778 O O . GLN A 1 105 ? 7.598 -0.233 -2.729 1 98.38 105 GLN A O 1
ATOM 783 N N . SER A 1 106 ? 7.977 -2.428 -2.744 1 98.44 106 SER A N 1
ATOM 784 C CA . SER A 1 106 ? 9.227 -2.311 -1.997 1 98.44 106 SER A CA 1
ATOM 785 C C . SER A 1 106 ? 10.266 -1.521 -2.781 1 98.44 106 SER A C 1
ATOM 787 O O . SER A 1 106 ? 10.938 -0.644 -2.229 1 98.44 106 SER A O 1
ATOM 789 N N . ALA A 1 107 ? 10.422 -1.881 -4.066 1 98.38 107 ALA A N 1
ATOM 790 C CA . ALA A 1 107 ? 11.414 -1.233 -4.918 1 98.38 107 ALA A CA 1
ATOM 791 C C . ALA A 1 107 ? 11.148 0.265 -5.031 1 98.38 107 ALA A C 1
ATOM 793 O O . ALA A 1 107 ? 12.078 1.074 -4.953 1 98.38 107 ALA A O 1
ATOM 794 N N . MET A 1 108 ? 9.844 0.66 -5.156 1 97.31 108 MET A N 1
ATOM 795 C CA . MET A 1 108 ? 9.438 2.057 -5.285 1 97.31 108 MET A CA 1
ATOM 796 C C . MET A 1 108 ? 9.844 2.857 -4.055 1 97.31 108 MET A C 1
ATOM 798 O O . MET A 1 108 ? 10 4.078 -4.125 1 97.31 108 MET A O 1
ATOM 802 N N . SER A 1 109 ? 10.016 2.182 -2.973 1 97.31 109 SER A N 1
ATOM 803 C CA . SER A 1 109 ? 10.242 2.854 -1.696 1 97.31 109 SER A CA 1
ATOM 804 C C . SER A 1 109 ? 11.711 3.191 -1.497 1 97.31 109 SER A C 1
ATOM 806 O O . SER A 1 109 ? 12.062 3.957 -0.598 1 97.31 109 SER A O 1
ATOM 808 N N . VAL A 1 110 ? 12.617 2.604 -2.373 1 97.06 110 VAL A N 1
ATOM 809 C CA . VAL A 1 110 ? 14.031 2.738 -2.039 1 97.06 110 VAL A CA 1
ATOM 810 C C . VAL A 1 110 ? 14.82 3.125 -3.287 1 97.06 110 VAL A C 1
ATOM 812 O O . VAL A 1 110 ? 16.016 3.434 -3.203 1 97.06 110 VAL A O 1
ATOM 815 N N . GLY A 1 111 ? 14.234 3.121 -4.43 1 96.25 111 GLY A N 1
ATOM 816 C CA . GLY A 1 111 ? 14.859 3.494 -5.688 1 96.25 111 GLY A CA 1
ATOM 817 C C . GLY A 1 111 ? 13.93 4.238 -6.625 1 96.25 111 GLY A C 1
ATOM 818 O O . GLY A 1 111 ? 12.836 4.652 -6.223 1 96.25 111 GLY A O 1
ATOM 819 N N . ARG A 1 112 ? 14.383 4.449 -7.891 1 93.88 112 ARG A N 1
ATOM 820 C CA . ARG A 1 112 ? 13.609 5.246 -8.836 1 93.88 112 ARG A CA 1
ATOM 821 C C . ARG A 1 112 ? 13.406 4.492 -10.148 1 93.88 112 ARG A C 1
ATOM 823 O O . ARG A 1 112 ? 12.375 4.656 -10.805 1 93.88 112 ARG A O 1
ATOM 830 N N . ARG A 1 113 ? 14.391 3.748 -10.555 1 96.75 113 ARG A N 1
ATOM 831 C CA . ARG A 1 113 ? 14.383 2.998 -11.805 1 96.75 113 ARG A CA 1
ATOM 832 C C . ARG A 1 113 ? 14.438 1.496 -11.539 1 96.75 113 ARG A C 1
ATOM 834 O O . ARG A 1 113 ? 15.492 0.96 -11.188 1 96.75 113 ARG A O 1
ATOM 841 N N . ILE A 1 114 ? 13.359 0.859 -11.781 1 98.38 114 ILE A N 1
ATOM 842 C CA . ILE A 1 114 ? 13.195 -0.521 -11.336 1 98.38 114 ILE A CA 1
ATOM 843 C C . ILE A 1 114 ? 13.453 -1.472 -12.508 1 98.38 114 ILE A C 1
ATOM 845 O O . ILE A 1 114 ? 12.82 -1.355 -13.562 1 98.38 114 ILE A O 1
ATOM 849 N N . GLY A 1 115 ? 14.469 -2.305 -12.375 1 98.44 115 GLY A N 1
ATOM 850 C CA . GLY A 1 115 ? 14.641 -3.449 -13.258 1 98.44 115 GLY A CA 1
ATOM 851 C C . GLY A 1 115 ? 13.992 -4.715 -12.727 1 98.44 115 GLY A C 1
ATOM 852 O O . GLY A 1 115 ? 13.906 -4.914 -11.516 1 98.44 115 GLY A O 1
ATOM 853 N N . ILE A 1 116 ? 13.5 -5.539 -13.586 1 98.31 116 ILE A N 1
ATOM 854 C CA . ILE A 1 116 ? 12.93 -6.832 -13.211 1 98.31 116 ILE A CA 1
ATOM 855 C C . ILE A 1 116 ? 13.695 -7.953 -13.906 1 98.31 116 ILE A C 1
ATOM 857 O O . ILE A 1 116 ? 13.883 -7.926 -15.125 1 98.31 116 ILE A O 1
ATOM 861 N N . LEU A 1 117 ? 14.227 -8.844 -13.141 1 97.06 117 LEU A N 1
ATOM 862 C CA . LEU A 1 117 ? 14.852 -10.062 -13.656 1 97.06 117 LEU A CA 1
ATOM 863 C C . LEU A 1 117 ? 13.883 -11.234 -13.57 1 97.06 117 LEU A C 1
ATOM 865 O O . LEU A 1 117 ? 13.422 -11.586 -12.484 1 97.06 117 LEU A O 1
ATOM 869 N N . THR A 1 118 ? 13.539 -11.797 -14.719 1 94.12 118 THR A N 1
ATOM 870 C CA . THR A 1 118 ? 12.586 -12.898 -14.789 1 94.12 118 THR A CA 1
ATOM 871 C C . THR A 1 118 ? 13.188 -14.094 -15.523 1 94.12 118 THR A C 1
ATOM 873 O O . THR A 1 118 ? 14.391 -14.125 -15.781 1 94.12 118 THR A O 1
ATOM 876 N N . THR A 1 119 ? 12.43 -15.078 -15.742 1 89.94 119 THR A N 1
ATOM 877 C CA . THR A 1 119 ? 12.953 -16.344 -16.25 1 89.94 119 THR A CA 1
ATOM 878 C C . THR A 1 119 ? 12.906 -16.375 -17.766 1 89.94 119 THR A C 1
ATOM 880 O O . THR A 1 119 ? 13.945 -16.406 -18.438 1 89.94 119 THR A O 1
ATOM 883 N N . THR A 1 120 ? 11.727 -16.125 -18.344 1 88.38 120 THR A N 1
ATOM 884 C CA . THR A 1 120 ? 11.578 -16.344 -19.766 1 88.38 120 THR A CA 1
ATOM 885 C C . THR A 1 120 ? 11.305 -15.039 -20.5 1 88.38 120 THR A C 1
ATOM 887 O O . THR A 1 120 ? 10.836 -14.07 -19.891 1 88.38 120 THR A O 1
ATOM 890 N N . LYS A 1 121 ? 11.516 -15.062 -21.781 1 88.62 121 LYS A N 1
ATOM 891 C CA . LYS A 1 121 ? 11.273 -13.891 -22.625 1 88.62 121 LYS A CA 1
ATOM 892 C C . LYS A 1 121 ? 9.789 -13.562 -22.688 1 88.62 121 LYS A C 1
ATOM 894 O O . LYS A 1 121 ? 9.406 -12.391 -22.719 1 88.62 121 LYS A O 1
ATOM 899 N N . ARG A 1 122 ? 9.016 -14.523 -22.734 1 88.19 122 ARG A N 1
ATOM 900 C CA . ARG A 1 122 ? 7.57 -14.32 -22.766 1 88.19 122 ARG A CA 1
ATOM 901 C C . ARG A 1 122 ? 7.105 -13.555 -21.531 1 88.19 122 ARG A C 1
ATOM 903 O O . ARG A 1 122 ? 6.203 -12.719 -21.609 1 88.19 122 ARG A O 1
ATOM 910 N N . SER A 1 123 ? 7.73 -13.82 -20.438 1 89 123 SER A N 1
ATOM 911 C CA . SER A 1 123 ? 7.391 -13.164 -19.172 1 89 123 SER A CA 1
ATOM 912 C C . SER A 1 123 ? 7.641 -11.656 -19.25 1 89 123 SER A C 1
ATOM 914 O O . SER A 1 123 ? 6.949 -10.875 -18.594 1 89 123 SER A O 1
ATOM 916 N N . GLU A 1 124 ? 8.578 -11.273 -20.016 1 90.06 124 GLU A N 1
ATOM 917 C CA . GLU A 1 124 ? 8.883 -9.852 -20.125 1 90.06 124 GLU A CA 1
ATOM 918 C C . GLU A 1 124 ? 7.672 -9.062 -20.609 1 90.06 124 GLU A C 1
ATOM 920 O O . GLU A 1 124 ? 7.301 -8.055 -20.016 1 90.06 124 GLU A O 1
ATOM 925 N N . LEU A 1 125 ? 7.035 -9.586 -21.656 1 88 125 LEU A N 1
ATOM 926 C CA . LEU A 1 125 ? 5.879 -8.906 -22.234 1 88 125 LEU A CA 1
ATOM 927 C C . LEU A 1 125 ? 4.691 -8.945 -21.281 1 88 125 LEU A C 1
ATOM 929 O O . LEU A 1 125 ? 4 -7.941 -21.094 1 88 125 LEU A O 1
ATOM 933 N N . MET A 1 126 ? 4.535 -10.031 -20.656 1 91.75 126 MET A N 1
ATOM 934 C CA . MET A 1 126 ? 3.381 -10.219 -19.781 1 91.75 126 MET A CA 1
ATOM 935 C C . MET A 1 126 ? 3.477 -9.32 -18.562 1 91.75 126 MET A C 1
ATOM 937 O O . MET A 1 126 ? 2.463 -8.812 -18.078 1 91.75 126 MET A O 1
ATOM 941 N N . LEU A 1 127 ? 4.648 -9.117 -18.109 1 95.06 127 LEU A N 1
ATOM 942 C CA . LEU A 1 127 ? 4.84 -8.336 -16.891 1 95.06 127 LEU A CA 1
ATOM 943 C C . LEU A 1 127 ? 4.539 -6.863 -17.141 1 95.06 127 LEU A C 1
ATOM 945 O O . LEU A 1 127 ? 4.016 -6.18 -16.266 1 95.06 127 LEU A O 1
ATOM 949 N N . TYR A 1 128 ? 4.816 -6.387 -18.359 1 93.69 128 TYR A N 1
ATOM 950 C CA . TYR A 1 128 ? 4.477 -5 -18.656 1 93.69 128 TYR A CA 1
ATOM 951 C C . TYR A 1 128 ? 2.975 -4.773 -18.547 1 93.69 128 TYR A C 1
ATOM 953 O O . TYR A 1 128 ? 2.531 -3.762 -18 1 93.69 128 TYR A O 1
ATOM 961 N N . GLU A 1 129 ? 2.23 -5.695 -19.047 1 92.38 129 GLU A N 1
ATOM 962 C CA . GLU A 1 129 ? 0.777 -5.574 -18.984 1 92.38 129 GLU A CA 1
ATOM 963 C C . GLU A 1 129 ? 0.273 -5.637 -17.547 1 92.38 129 GLU A C 1
ATOM 965 O O . GLU A 1 129 ? -0.644 -4.902 -17.172 1 92.38 129 GLU A O 1
ATOM 970 N N . LEU A 1 130 ? 0.862 -6.473 -16.797 1 95.19 130 LEU A N 1
ATOM 971 C CA . LEU A 1 130 ? 0.477 -6.582 -15.398 1 95.19 130 LEU A CA 1
ATOM 972 C C . LEU A 1 130 ? 0.795 -5.297 -14.648 1 95.19 130 LEU A C 1
ATOM 974 O O . LEU A 1 130 ? -0.021 -4.816 -13.852 1 95.19 130 LEU A O 1
ATOM 978 N N . LEU A 1 131 ? 1.991 -4.754 -14.867 1 97.19 131 LEU A N 1
ATOM 979 C CA . LEU A 1 131 ? 2.389 -3.52 -14.195 1 97.19 131 LEU A CA 1
ATOM 980 C C . LEU A 1 131 ? 1.427 -2.387 -14.539 1 97.19 131 LEU A C 1
ATOM 982 O O . LEU A 1 131 ? 1.055 -1.601 -13.664 1 97.19 131 LEU A O 1
ATOM 986 N N . LYS A 1 132 ? 1.013 -2.354 -15.773 1 95.19 132 LYS A N 1
ATOM 987 C CA . LYS A 1 132 ? 0.012 -1.375 -16.188 1 95.19 132 LYS A CA 1
ATOM 988 C C . LYS A 1 132 ? -1.296 -1.569 -15.43 1 95.19 132 LYS A C 1
ATOM 990 O O . LYS A 1 132 ? -1.879 -0.605 -14.93 1 95.19 132 LYS A O 1
ATOM 995 N N . HIS A 1 133 ? -1.702 -2.783 -15.32 1 94.81 133 HIS A N 1
ATOM 996 C CA . HIS A 1 133 ? -2.926 -3.129 -14.609 1 94.81 133 HIS A CA 1
ATOM 997 C C . HIS A 1 133 ? -2.832 -2.734 -13.141 1 94.81 133 HIS A C 1
ATOM 999 O O . HIS A 1 133 ? -3.822 -2.301 -12.539 1 94.81 133 HIS A O 1
ATOM 1005 N N . LEU A 1 134 ? -1.681 -2.826 -12.562 1 95.81 134 LEU A N 1
ATOM 1006 C CA . LEU A 1 134 ? -1.449 -2.547 -11.148 1 95.81 134 LEU A CA 1
ATOM 1007 C C . LEU A 1 134 ? -1.334 -1.047 -10.898 1 95.81 134 LEU A C 1
ATOM 1009 O O . LEU A 1 134 ? -1.157 -0.612 -9.758 1 95.81 134 LEU A O 1
ATOM 1013 N N . GLY A 1 135 ? -1.397 -0.305 -12.016 1 96.81 135 GLY A N 1
ATOM 1014 C CA . GLY A 1 135 ? -1.324 1.141 -11.875 1 96.81 135 GLY A CA 1
ATOM 1015 C C . GLY A 1 135 ? 0.097 1.655 -11.734 1 96.81 135 GLY A C 1
ATOM 1016 O O . GLY A 1 135 ? 0.324 2.721 -11.156 1 96.81 135 GLY A O 1
ATOM 1017 N N . ILE A 1 136 ? 1.059 0.895 -12.156 1 97.12 136 ILE A N 1
ATOM 1018 C CA . ILE A 1 136 ? 2.463 1.288 -12.141 1 97.12 136 ILE A CA 1
ATOM 1019 C C . ILE A 1 136 ? 2.836 1.94 -13.469 1 97.12 136 ILE A C 1
ATOM 1021 O O . ILE A 1 136 ? 2.609 1.363 -14.531 1 97.12 136 ILE A O 1
ATOM 1025 N N . SER A 1 137 ? 3.379 3.111 -13.43 1 96.88 137 SER A N 1
ATOM 1026 C CA . SER A 1 137 ? 3.785 3.836 -14.633 1 96.88 137 SER A CA 1
ATOM 1027 C C . SER A 1 137 ? 5.012 3.197 -15.273 1 96.88 137 SER A C 1
ATOM 1029 O O . SER A 1 137 ? 5.934 2.77 -14.578 1 96.88 137 SER A O 1
ATOM 1031 N N . ARG A 1 138 ? 5.027 3.199 -16.547 1 94.5 138 ARG A N 1
ATOM 1032 C CA . ARG A 1 138 ? 6.168 2.67 -17.281 1 94.5 138 ARG A CA 1
ATOM 1033 C C . ARG A 1 138 ? 7.414 3.518 -17.047 1 94.5 138 ARG A C 1
ATOM 1035 O O . ARG A 1 138 ? 8.539 3.043 -17.234 1 94.5 138 ARG A O 1
ATOM 1042 N N . THR A 1 139 ? 7.23 4.711 -16.609 1 94.06 139 THR A N 1
ATOM 1043 C CA . THR A 1 139 ? 8.32 5.668 -16.484 1 94.06 139 THR A CA 1
ATOM 1044 C C . THR A 1 139 ? 9.297 5.23 -15.391 1 94.06 139 THR A C 1
ATOM 1046 O O . THR A 1 139 ? 10.438 5.688 -15.352 1 94.06 139 THR A O 1
ATOM 1049 N N . ILE A 1 140 ? 8.836 4.34 -14.523 1 96.38 140 ILE A N 1
ATOM 1050 C CA . ILE A 1 140 ? 9.734 3.98 -13.445 1 96.38 140 ILE A CA 1
ATOM 1051 C C . ILE A 1 140 ? 10.266 2.566 -13.656 1 96.38 140 ILE A C 1
ATOM 1053 O O . ILE A 1 140 ? 10.992 2.031 -12.812 1 96.38 140 ILE A O 1
ATOM 1057 N N . ILE A 1 141 ? 9.875 1.98 -14.734 1 97.56 141 ILE A N 1
ATOM 1058 C CA . ILE A 1 141 ? 10.391 0.662 -15.094 1 97.56 141 ILE A CA 1
ATOM 1059 C C . ILE A 1 141 ? 11.562 0.807 -16.062 1 97.56 141 ILE A C 1
ATOM 1061 O O . ILE A 1 141 ? 11.367 1.151 -17.234 1 97.56 141 ILE A O 1
ATOM 1065 N N . ALA A 1 142 ? 12.742 0.569 -15.602 1 97.56 142 ALA A N 1
ATOM 1066 C CA . ALA A 1 142 ? 13.945 0.648 -16.422 1 97.56 142 ALA A CA 1
ATOM 1067 C C . ALA A 1 142 ? 13.922 -0.406 -17.531 1 97.56 142 ALA A C 1
ATOM 1069 O O . ALA A 1 142 ? 14.312 -0.133 -18.672 1 97.56 142 ALA A O 1
ATOM 1070 N N . GLY A 1 143 ? 13.453 -1.574 -17.094 1 97.44 143 GLY A N 1
ATOM 1071 C CA . GLY A 1 143 ? 13.367 -2.676 -18.047 1 97.44 143 GLY A CA 1
ATOM 1072 C C . GLY A 1 143 ? 13.109 -4.016 -17.375 1 97.44 143 GLY A C 1
ATOM 1073 O O . GLY A 1 143 ? 13.195 -4.133 -16.156 1 97.44 143 GLY A O 1
ATOM 1074 N N . ILE A 1 144 ? 12.75 -4.961 -18.172 1 97 144 ILE A N 1
ATOM 1075 C CA . ILE A 1 144 ? 12.539 -6.348 -17.766 1 97 144 ILE A CA 1
ATOM 1076 C C . ILE A 1 144 ? 13.469 -7.258 -18.562 1 97 144 ILE A C 1
ATOM 1078 O O . ILE A 1 144 ? 13.461 -7.23 -19.797 1 97 144 ILE A O 1
ATOM 1082 N N . GLN A 1 145 ? 14.289 -7.996 -17.859 1 95.31 145 GLN A N 1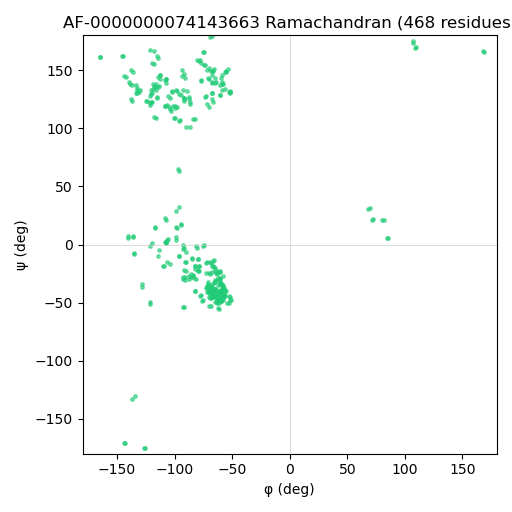
ATOM 1083 C CA . GLN A 1 145 ? 15.266 -8.883 -18.484 1 95.31 145 GLN A CA 1
ATOM 1084 C C . GLN A 1 145 ? 15.023 -10.336 -18.078 1 95.31 145 GLN A C 1
ATOM 1086 O O . GLN A 1 145 ? 14.867 -10.641 -16.906 1 95.31 145 GLN A O 1
ATOM 1091 N N . SER A 1 146 ? 14.984 -11.18 -19.062 1 93.75 146 SER A N 1
ATOM 1092 C CA . SER A 1 146 ? 14.883 -12.617 -18.797 1 93.75 146 SER A CA 1
ATOM 1093 C C . SER A 1 146 ? 16.25 -13.266 -18.703 1 93.75 146 SER A C 1
ATOM 1095 O O . SER A 1 146 ? 17.203 -12.852 -19.391 1 93.75 146 SER A O 1
ATOM 1097 N N . SER A 1 147 ? 16.344 -14.195 -17.828 1 91.56 147 SER A N 1
ATOM 1098 C CA . SER A 1 147 ? 17.547 -15.023 -17.797 1 91.56 147 SER A CA 1
ATOM 1099 C C . SER A 1 147 ? 17.656 -15.898 -19.031 1 91.56 147 SER A C 1
ATOM 1101 O O . SER A 1 147 ? 18.734 -16.375 -19.375 1 91.56 147 SER A O 1
ATOM 1103 N N . GLY A 1 148 ? 16.5 -16.125 -19.594 1 90.44 148 GLY A N 1
ATOM 1104 C CA . GLY A 1 148 ? 16.438 -17.031 -20.719 1 90.44 148 GLY A CA 1
ATOM 1105 C C . GLY A 1 148 ? 16.328 -18.5 -20.312 1 90.44 148 GLY A C 1
ATOM 1106 O O . GLY A 1 148 ? 16.359 -19.391 -21.156 1 90.44 148 GLY A O 1
ATOM 1107 N N . LEU A 1 149 ? 16.203 -18.688 -19.062 1 88.31 149 LEU A N 1
ATOM 1108 C CA . LEU A 1 149 ? 16.094 -20.047 -18.547 1 88.31 149 LEU A CA 1
ATOM 1109 C C . LEU A 1 149 ? 14.703 -20.297 -17.969 1 88.31 149 LEU A C 1
ATOM 1111 O O . LEU A 1 149 ? 14.086 -19.391 -17.391 1 88.31 149 LEU A O 1
ATOM 1115 N N . THR A 1 150 ? 14.32 -21.516 -18.156 1 85.12 150 THR A N 1
ATOM 1116 C CA . THR A 1 150 ? 13.086 -21.938 -17.484 1 85.12 150 THR A CA 1
ATOM 1117 C C . THR A 1 150 ? 13.312 -22.141 -16 1 85.12 150 THR A C 1
ATOM 1119 O O . THR A 1 150 ? 14.453 -22.203 -15.539 1 85.12 150 THR A O 1
ATOM 1122 N N . VAL A 1 151 ? 12.211 -22.219 -15.328 1 82.5 151 VAL A N 1
ATOM 1123 C CA . VAL A 1 151 ? 12.266 -22.484 -13.898 1 82.5 151 VAL A CA 1
ATOM 1124 C C . VAL A 1 151 ? 12.992 -23.797 -13.648 1 82.5 151 VAL A C 1
ATOM 1126 O O . VAL A 1 151 ? 13.789 -23.906 -12.711 1 82.5 151 VAL A O 1
ATOM 1129 N N . GLU A 1 152 ? 12.773 -24.797 -14.453 1 80.94 152 GLU A N 1
ATOM 1130 C CA . GLU A 1 152 ? 13.414 -26.094 -14.328 1 80.94 152 GLU A CA 1
ATOM 1131 C C . GLU A 1 152 ? 14.922 -26 -14.539 1 80.94 152 GLU A C 1
ATOM 1133 O O . GLU A 1 152 ? 15.695 -26.594 -13.797 1 80.94 152 GLU A O 1
ATOM 1138 N N . GLN A 1 153 ? 15.281 -25.234 -15.508 1 85.31 153 GLN A N 1
ATOM 1139 C CA . GLN A 1 153 ? 16.703 -25.047 -15.773 1 85.31 153 GLN A CA 1
ATOM 1140 C C . GLN A 1 153 ? 17.391 -24.312 -14.625 1 85.31 153 GLN A C 1
ATOM 1142 O O . GLN A 1 153 ? 18.5 -24.688 -14.219 1 85.31 153 GLN A O 1
ATOM 1147 N N . LEU A 1 154 ? 16.688 -23.359 -14.117 1 84.69 154 LEU A N 1
ATOM 1148 C CA . LEU A 1 154 ? 17.234 -22.594 -13.008 1 84.69 154 LEU A CA 1
ATOM 1149 C C . LEU A 1 154 ? 17.406 -23.469 -11.766 1 84.69 154 LEU A C 1
ATOM 1151 O O . LEU A 1 154 ? 18.359 -23.297 -11.008 1 84.69 154 LEU A O 1
ATOM 1155 N N . ALA A 1 155 ? 16.516 -24.391 -11.695 1 76.5 155 ALA A N 1
ATOM 1156 C CA . ALA A 1 155 ? 16.547 -25.266 -10.516 1 76.5 155 ALA A CA 1
ATOM 1157 C C . ALA A 1 155 ? 17.625 -26.328 -10.656 1 76.5 155 ALA A C 1
ATOM 1159 O O . ALA A 1 155 ? 18.062 -26.906 -9.656 1 76.5 155 ALA A O 1
ATOM 1160 N N . THR A 1 156 ? 18.125 -26.609 -11.883 1 83.44 156 THR A N 1
ATOM 1161 C CA . THR A 1 156 ? 19.016 -27.75 -12.094 1 83.44 156 THR A CA 1
ATOM 1162 C C . THR A 1 156 ? 20.438 -27.281 -12.375 1 83.44 156 THR A C 1
ATOM 1164 O O . THR A 1 156 ? 21.391 -28.062 -12.234 1 83.44 156 THR A O 1
ATOM 1167 N N . LEU A 1 157 ? 20.562 -26.078 -12.742 1 87.44 157 LEU A N 1
ATOM 1168 C CA . LEU A 1 157 ? 21.906 -25.547 -12.984 1 87.44 157 LEU A CA 1
ATOM 1169 C C . LEU A 1 157 ? 22.703 -25.484 -11.695 1 87.44 157 LEU A C 1
ATOM 1171 O O . LEU A 1 157 ? 22.141 -25.266 -10.617 1 87.44 157 LEU A O 1
ATOM 1175 N N . PRO A 1 158 ? 24.094 -25.656 -11.93 1 90.5 158 PRO A N 1
ATOM 1176 C CA . PRO A 1 158 ? 24.938 -25.438 -10.75 1 90.5 158 PRO A CA 1
ATOM 1177 C C . PRO A 1 158 ? 24.797 -24.047 -10.164 1 90.5 158 PRO A C 1
ATOM 1179 O O . PRO A 1 158 ? 24.656 -23.062 -10.914 1 90.5 158 PRO A O 1
ATOM 1182 N N . GLU A 1 159 ? 24.75 -23.984 -8.867 1 87.38 159 GLU A N 1
ATOM 1183 C CA . GLU A 1 159 ? 24.469 -22.75 -8.141 1 87.38 159 GLU A CA 1
ATOM 1184 C C . GLU A 1 159 ? 25.391 -21.625 -8.609 1 87.38 159 GLU A C 1
ATOM 1186 O O . GLU A 1 159 ? 24.922 -20.516 -8.867 1 87.38 159 GLU A O 1
ATOM 1191 N N . GLU A 1 160 ? 26.688 -21.906 -8.758 1 90.12 160 GLU A N 1
ATOM 1192 C CA . GLU A 1 160 ? 27.656 -20.875 -9.148 1 90.12 160 GLU A CA 1
ATOM 1193 C C . GLU A 1 160 ? 27.312 -20.297 -10.523 1 90.12 160 GLU A C 1
ATOM 1195 O O . GLU A 1 160 ? 27.391 -19.094 -10.734 1 90.12 160 GLU A O 1
ATOM 1200 N N . GLU A 1 161 ? 27.031 -21.172 -11.391 1 92.19 161 GLU A N 1
ATOM 1201 C CA . GLU A 1 161 ? 26.672 -20.75 -12.742 1 92.19 161 GLU A CA 1
ATOM 1202 C C . GLU A 1 161 ? 25.359 -19.969 -12.75 1 92.19 161 GLU A C 1
ATOM 1204 O O . GLU A 1 161 ? 25.25 -18.969 -13.453 1 92.19 161 GLU A O 1
ATOM 1209 N N . ARG A 1 162 ? 24.516 -20.484 -12.016 1 90.81 162 ARG A N 1
ATOM 1210 C CA . ARG A 1 162 ? 23.219 -19.828 -11.891 1 90.81 162 ARG A CA 1
ATOM 1211 C C . ARG A 1 162 ? 23.375 -18.406 -11.352 1 90.81 162 ARG A C 1
ATOM 1213 O O . ARG A 1 162 ? 22.844 -17.453 -11.938 1 90.81 162 ARG A O 1
ATOM 1220 N N . ILE A 1 163 ? 24.109 -18.297 -10.336 1 92 163 ILE A N 1
ATOM 1221 C CA . ILE A 1 163 ? 24.328 -17 -9.711 1 92 163 ILE A CA 1
ATOM 1222 C C . ILE A 1 163 ? 25.062 -16.062 -10.68 1 92 163 ILE A C 1
ATOM 1224 O O . ILE A 1 163 ? 24.672 -14.906 -10.836 1 92 163 ILE A O 1
ATOM 1228 N N . SER A 1 164 ? 26.078 -16.609 -11.359 1 95 164 SER A N 1
ATOM 1229 C CA . SER A 1 164 ? 26.859 -15.797 -12.297 1 95 164 SER A CA 1
ATOM 1230 C C . SER A 1 164 ? 25.969 -15.258 -13.414 1 95 164 SER A C 1
ATOM 1232 O O . SER A 1 164 ? 26.062 -14.078 -13.773 1 95 164 SER A O 1
ATOM 1234 N N . LEU A 1 165 ? 25.203 -16.062 -13.891 1 94.56 165 LEU A N 1
ATOM 1235 C CA . LEU A 1 165 ? 24.297 -15.664 -14.969 1 94.56 165 LEU A CA 1
ATOM 1236 C C . LEU A 1 165 ? 23.312 -14.602 -14.5 1 94.56 165 LEU A C 1
ATOM 1238 O O . LEU A 1 165 ? 23.141 -13.578 -15.164 1 94.56 165 LEU A O 1
ATOM 1242 N N . LEU A 1 166 ? 22.734 -14.883 -13.422 1 95 166 LEU A N 1
ATOM 1243 C CA . LEU A 1 166 ? 21.719 -13.977 -12.898 1 95 166 LEU A CA 1
ATOM 1244 C C . LEU A 1 166 ? 22.328 -12.625 -12.531 1 95 166 LEU A C 1
ATOM 1246 O O . LEU A 1 166 ? 21.734 -11.578 -12.773 1 95 166 LEU A O 1
ATOM 1250 N N . VAL A 1 167 ? 23.5 -12.664 -11.961 1 96.19 167 VAL A N 1
ATOM 1251 C CA . VAL A 1 167 ? 24.219 -11.438 -11.617 1 96.19 167 VAL A CA 1
ATOM 1252 C C . VAL A 1 167 ? 24.547 -10.664 -12.891 1 96.19 167 VAL A C 1
ATOM 1254 O O . VAL A 1 167 ? 24.422 -9.438 -12.93 1 96.19 167 VAL A O 1
ATOM 1257 N N . SER A 1 168 ? 24.969 -11.367 -13.914 1 97.19 168 SER A N 1
ATOM 1258 C CA . SER A 1 168 ? 25.266 -10.727 -15.195 1 97.19 168 SER A CA 1
ATOM 1259 C C . SER A 1 168 ? 24.016 -10.031 -15.75 1 97.19 168 SER A C 1
ATOM 1261 O O . SER A 1 168 ? 24.109 -8.906 -16.25 1 97.19 168 SER A O 1
ATOM 1263 N N . LYS A 1 169 ? 22.906 -10.68 -15.68 1 96.31 169 LYS A N 1
ATOM 1264 C CA . LYS A 1 169 ? 21.656 -10.102 -16.172 1 96.31 169 LYS A CA 1
ATOM 1265 C C . LYS A 1 169 ? 21.234 -8.898 -15.32 1 96.31 169 LYS A C 1
ATOM 1267 O O . LYS A 1 169 ? 20.781 -7.883 -15.852 1 96.31 169 LYS A O 1
ATOM 1272 N N . ALA A 1 170 ? 21.375 -9.047 -14.039 1 96.38 170 ALA A N 1
ATOM 1273 C CA . ALA A 1 170 ? 21.078 -7.93 -13.148 1 96.38 170 ALA A CA 1
ATOM 1274 C C . ALA A 1 170 ? 21.969 -6.734 -13.453 1 96.38 170 ALA A C 1
ATOM 1276 O O . ALA A 1 170 ? 21.516 -5.59 -13.461 1 96.38 170 ALA A O 1
ATOM 1277 N N . ARG A 1 171 ? 23.188 -7.012 -13.734 1 96.56 171 ARG A N 1
ATOM 1278 C CA . ARG A 1 171 ? 24.125 -5.945 -14.07 1 96.56 171 ARG A CA 1
ATOM 1279 C C . ARG A 1 171 ? 23.734 -5.258 -15.375 1 96.56 171 ARG A C 1
ATOM 1281 O O . ARG A 1 171 ? 23.922 -4.047 -15.523 1 96.56 171 ARG A O 1
ATOM 1288 N N . LYS A 1 172 ? 23.281 -6.016 -16.297 1 97.06 172 LYS A N 1
ATOM 1289 C CA . LYS A 1 172 ? 22.812 -5.43 -17.547 1 97.06 172 LYS A CA 1
ATOM 1290 C C . LYS A 1 172 ? 21.672 -4.445 -17.297 1 97.06 172 LYS A C 1
ATOM 1292 O O . LYS A 1 172 ? 21.625 -3.369 -17.891 1 97.06 172 LYS A O 1
ATOM 1297 N N . LEU A 1 173 ? 20.766 -4.793 -16.469 1 97.5 173 LEU A N 1
ATOM 1298 C CA . LEU A 1 173 ? 19.688 -3.895 -16.094 1 97.5 173 LEU A CA 1
ATOM 1299 C C . LEU A 1 173 ? 20.234 -2.598 -15.5 1 97.5 173 LEU A C 1
ATOM 1301 O O . LEU A 1 173 ? 19.719 -1.515 -15.781 1 97.5 173 LEU A O 1
ATOM 1305 N N . VAL A 1 174 ? 21.281 -2.734 -14.672 1 96.12 174 VAL A N 1
ATOM 1306 C CA . VAL A 1 174 ? 21.859 -1.595 -13.969 1 96.12 174 VAL A CA 1
ATOM 1307 C C . VAL A 1 174 ? 22.688 -0.75 -14.938 1 96.12 174 VAL A C 1
ATOM 1309 O O . VAL A 1 174 ? 22.469 0.458 -15.055 1 96.12 174 VAL A O 1
ATOM 1312 N N . LEU A 1 175 ? 23.547 -1.363 -15.719 1 95.81 175 LEU A N 1
ATOM 1313 C CA . LEU A 1 175 ? 24.531 -0.649 -16.531 1 95.81 175 LEU A CA 1
ATOM 1314 C C . LEU A 1 175 ? 23.922 -0.164 -17.828 1 95.81 175 LEU A C 1
ATOM 1316 O O . LEU A 1 175 ? 24.203 0.946 -18.281 1 95.81 175 LEU A O 1
ATOM 1320 N N . ASP A 1 176 ? 23.094 -0.977 -18.438 1 97.06 176 ASP A N 1
ATOM 1321 C CA . ASP A 1 176 ? 22.562 -0.656 -19.766 1 97.06 176 ASP A CA 1
ATOM 1322 C C . ASP A 1 176 ? 21.25 0.116 -19.672 1 97.06 176 ASP A C 1
ATOM 1324 O O . ASP A 1 176 ? 20.953 0.935 -20.547 1 97.06 176 ASP A O 1
ATOM 1328 N N . LEU A 1 177 ? 20.531 -0.134 -18.562 1 95.94 177 LEU A N 1
ATOM 1329 C CA . LEU A 1 177 ? 19.188 0.427 -18.516 1 95.94 177 LEU A CA 1
ATOM 1330 C C . LEU A 1 177 ? 19.016 1.346 -17.312 1 95.94 177 LEU A C 1
ATOM 1332 O O . LEU A 1 177 ? 17.906 1.835 -17.047 1 95.94 177 LEU A O 1
ATOM 1336 N N . ASN A 1 178 ? 20.016 1.497 -16.5 1 96.5 178 ASN A N 1
ATOM 1337 C CA . ASN A 1 178 ? 20.094 2.451 -15.406 1 96.5 178 ASN A CA 1
ATOM 1338 C C . ASN A 1 178 ? 19.141 2.08 -14.273 1 96.5 178 ASN A C 1
ATOM 1340 O O . ASN A 1 178 ? 18.562 2.957 -13.633 1 96.5 178 ASN A O 1
ATOM 1344 N N . ALA A 1 179 ? 18.938 0.777 -14.141 1 97.75 179 ALA A N 1
ATOM 1345 C CA . ALA A 1 179 ? 18.188 0.348 -12.969 1 97.75 179 ALA A CA 1
ATOM 1346 C C . ALA A 1 179 ? 18.984 0.597 -11.688 1 97.75 179 ALA A C 1
ATOM 1348 O O . ALA A 1 179 ? 20.188 0.38 -11.648 1 97.75 179 ALA A O 1
ATOM 1349 N N . ASP A 1 180 ? 18.344 1.042 -10.633 1 97.81 180 ASP A N 1
ATOM 1350 C CA . ASP A 1 180 ? 19 1.207 -9.344 1 97.81 180 ASP A CA 1
ATOM 1351 C C . ASP A 1 180 ? 18.422 0.26 -8.297 1 97.81 180 ASP A C 1
ATOM 1353 O O . ASP A 1 180 ? 18.938 0.145 -7.188 1 97.81 180 ASP A O 1
ATOM 1357 N N . VAL A 1 181 ? 17.391 -0.378 -8.555 1 98.31 181 VAL A N 1
ATOM 1358 C CA . VAL A 1 181 ? 16.797 -1.485 -7.82 1 98.31 181 VAL A CA 1
ATOM 1359 C C . VAL A 1 181 ? 16.406 -2.604 -8.781 1 98.31 181 VAL A C 1
ATOM 1361 O O . VAL A 1 181 ? 15.914 -2.342 -9.883 1 98.31 181 VAL A O 1
ATOM 1364 N N . VAL A 1 182 ? 16.656 -3.83 -8.461 1 98.5 182 VAL A N 1
ATOM 1365 C CA . VAL A 1 182 ? 16.312 -4.98 -9.289 1 98.5 182 VAL A CA 1
ATOM 1366 C C . VAL A 1 182 ? 15.391 -5.918 -8.508 1 98.5 182 VAL A C 1
ATOM 1368 O O . VAL A 1 182 ? 15.742 -6.375 -7.418 1 98.5 182 VAL A O 1
ATOM 1371 N N . CYS A 1 183 ? 14.203 -6.152 -9.016 1 98.56 183 CYS A N 1
ATOM 1372 C CA . CYS A 1 183 ? 13.266 -7.133 -8.469 1 98.56 183 CYS A CA 1
ATOM 1373 C C . CYS A 1 183 ? 13.492 -8.508 -9.094 1 98.56 183 CYS A C 1
ATOM 1375 O O . CYS A 1 183 ? 13.602 -8.625 -10.312 1 98.56 183 CYS A O 1
ATOM 1377 N N . LEU A 1 184 ? 13.562 -9.539 -8.25 1 96.94 184 LEU A N 1
ATOM 1378 C CA . LEU A 1 184 ? 13.734 -10.914 -8.711 1 96.94 184 LEU A CA 1
ATOM 1379 C C . LEU A 1 184 ? 12.383 -11.594 -8.914 1 96.94 184 LEU A C 1
ATOM 1381 O O . LEU A 1 184 ? 11.562 -11.648 -7.996 1 96.94 184 LEU A O 1
ATOM 1385 N N . GLY A 1 185 ? 12.211 -12.047 -10.094 1 93.25 185 GLY A N 1
ATOM 1386 C CA . GLY A 1 185 ? 10.922 -12.57 -10.516 1 93.25 185 GLY A CA 1
ATOM 1387 C C . GLY A 1 185 ? 10.734 -14.039 -10.188 1 93.25 185 GLY A C 1
ATOM 1388 O O . GLY A 1 185 ? 11.148 -14.906 -10.961 1 93.25 185 GLY A O 1
ATOM 1389 N N . GLY A 1 186 ? 9.961 -14.289 -9.062 1 91.5 186 GLY A N 1
ATOM 1390 C CA . GLY A 1 186 ? 9.562 -15.656 -8.758 1 91.5 186 GLY A CA 1
ATOM 1391 C C . GLY A 1 186 ? 10.305 -16.25 -7.574 1 91.5 186 GLY A C 1
ATOM 1392 O O . GLY A 1 186 ? 11.273 -15.656 -7.086 1 91.5 186 GLY A O 1
ATOM 1393 N N . ALA A 1 187 ? 9.859 -17.453 -7.18 1 90.5 187 ALA A N 1
ATOM 1394 C CA . ALA A 1 187 ? 10.367 -18.109 -5.973 1 90.5 187 ALA A CA 1
ATOM 1395 C C . ALA A 1 187 ? 11.812 -18.547 -6.152 1 90.5 187 ALA A C 1
ATOM 1397 O O . ALA A 1 187 ? 12.625 -18.422 -5.234 1 90.5 187 ALA A O 1
ATOM 1398 N N . VAL A 1 188 ? 12.102 -19.047 -7.273 1 89.81 188 VAL A N 1
ATOM 1399 C CA . VAL A 1 188 ? 13.445 -19.562 -7.512 1 89.81 188 VAL A CA 1
ATOM 1400 C C . VAL A 1 188 ? 14.461 -18.422 -7.406 1 89.81 188 VAL A C 1
ATOM 1402 O O . VAL A 1 188 ? 15.461 -18.547 -6.691 1 89.81 188 VAL A O 1
ATOM 1405 N N . LEU A 1 189 ? 14.203 -17.359 -8.078 1 92.81 189 LEU A N 1
ATOM 1406 C CA . LEU A 1 189 ? 15.109 -16.219 -8.039 1 92.81 189 LEU A CA 1
ATOM 1407 C C . LEU A 1 189 ? 15.117 -15.578 -6.656 1 92.81 189 LEU A C 1
ATOM 1409 O O . LEU A 1 189 ? 16.156 -15.125 -6.18 1 92.81 189 LEU A O 1
ATOM 1413 N N . ALA A 1 190 ? 13.945 -15.547 -6.043 1 92.94 190 ALA A N 1
ATOM 1414 C CA . ALA A 1 190 ? 13.836 -14.977 -4.703 1 92.94 190 ALA A CA 1
ATOM 1415 C C . ALA A 1 190 ? 14.75 -15.703 -3.719 1 92.94 190 ALA A C 1
ATOM 1417 O O . ALA A 1 190 ? 15.328 -15.086 -2.82 1 92.94 190 ALA A O 1
ATOM 1418 N N . SER A 1 191 ? 14.922 -17.016 -3.846 1 92.19 191 SER A N 1
ATOM 1419 C CA . SER A 1 191 ? 15.742 -17.812 -2.945 1 92.19 191 SER A CA 1
ATOM 1420 C C . SER A 1 191 ? 17.219 -17.453 -3.068 1 92.19 191 SER A C 1
ATOM 1422 O O . SER A 1 191 ? 18.016 -17.781 -2.189 1 92.19 191 SER A O 1
ATOM 1424 N N . LEU A 1 192 ? 17.578 -16.75 -4.094 1 92.44 192 LEU A N 1
ATOM 1425 C CA . LEU A 1 192 ? 18.969 -16.406 -4.359 1 92.44 192 LEU A CA 1
ATOM 1426 C C . LEU A 1 192 ? 19.234 -14.938 -4.043 1 92.44 192 LEU A C 1
ATOM 1428 O O . LEU A 1 192 ? 20.312 -14.422 -4.344 1 92.44 192 LEU A O 1
ATOM 1432 N N . ARG A 1 193 ? 18.25 -14.258 -3.514 1 95.69 193 ARG A N 1
ATOM 1433 C CA . ARG A 1 193 ? 18.297 -12.805 -3.324 1 95.69 193 ARG A CA 1
ATOM 1434 C C . ARG A 1 193 ? 19.562 -12.391 -2.592 1 95.69 193 ARG A C 1
ATOM 1436 O O . ARG A 1 193 ? 20.266 -11.484 -3.035 1 95.69 193 ARG A O 1
ATOM 1443 N N . ASP A 1 194 ? 19.938 -13.031 -1.478 1 94.62 194 ASP A N 1
ATOM 1444 C CA . ASP A 1 194 ? 21.078 -12.617 -0.654 1 94.62 194 ASP A CA 1
ATOM 1445 C C . ASP A 1 194 ? 22.391 -12.812 -1.393 1 94.62 194 ASP A C 1
ATOM 1447 O O . ASP A 1 194 ? 23.297 -11.984 -1.293 1 94.62 194 ASP A O 1
ATOM 1451 N N . LEU A 1 195 ? 22.484 -13.891 -2.166 1 93.62 195 LEU A N 1
ATOM 1452 C CA . LEU A 1 195 ? 23.688 -14.164 -2.947 1 93.62 195 LEU A CA 1
ATOM 1453 C C . LEU A 1 195 ? 23.844 -13.148 -4.074 1 93.62 195 LEU A C 1
ATOM 1455 O O . LEU A 1 195 ? 24.953 -12.664 -4.332 1 93.62 195 LEU A O 1
ATOM 1459 N N . ILE A 1 196 ? 22.766 -12.828 -4.695 1 95.88 196 ILE A N 1
ATOM 1460 C CA . ILE A 1 196 ? 22.812 -11.867 -5.789 1 95.88 196 ILE A CA 1
ATOM 1461 C C . ILE A 1 196 ? 23.141 -10.477 -5.238 1 95.88 196 ILE A C 1
ATOM 1463 O O . ILE A 1 196 ? 23.922 -9.734 -5.832 1 95.88 196 ILE A O 1
ATOM 1467 N N . GLN A 1 197 ? 22.516 -10.141 -4.16 1 97 197 GLN A N 1
ATOM 1468 C CA . GLN A 1 197 ? 22.812 -8.875 -3.502 1 97 197 GLN A CA 1
ATOM 1469 C C . GLN A 1 197 ? 24.297 -8.75 -3.189 1 97 197 GLN A C 1
ATOM 1471 O O . GLN A 1 197 ? 24.906 -7.727 -3.475 1 97 197 GLN A O 1
ATOM 1476 N N . GLU A 1 198 ? 24.828 -9.75 -2.572 1 95.69 198 GLU A N 1
ATOM 1477 C CA . GLU A 1 198 ? 26.25 -9.758 -2.234 1 95.69 198 GLU A CA 1
ATOM 1478 C C . GLU A 1 198 ? 27.125 -9.578 -3.479 1 95.69 198 GLU A C 1
ATOM 1480 O O . GLU A 1 198 ? 28.078 -8.805 -3.467 1 95.69 198 GLU A O 1
ATOM 1485 N N . ALA A 1 199 ? 26.812 -10.242 -4.535 1 94.12 199 ALA A N 1
ATOM 1486 C CA . ALA A 1 199 ? 27.609 -10.258 -5.754 1 94.12 199 ALA A CA 1
ATOM 1487 C C . ALA A 1 199 ? 27.547 -8.914 -6.469 1 94.12 199 ALA A C 1
ATOM 1489 O O . ALA A 1 199 ? 28.531 -8.461 -7.043 1 94.12 199 ALA A O 1
ATOM 1490 N N . ILE A 1 200 ? 26.438 -8.297 -6.465 1 94.44 200 ILE A N 1
ATOM 1491 C CA . ILE A 1 200 ? 26.25 -7.07 -7.234 1 94.44 200 ILE A CA 1
ATOM 1492 C C . ILE A 1 200 ? 26.812 -5.883 -6.453 1 94.44 200 ILE A C 1
ATOM 1494 O O . ILE A 1 200 ? 27.156 -4.852 -7.039 1 94.44 200 ILE A O 1
ATOM 1498 N N . GLY A 1 201 ? 26.781 -5.98 -5.094 1 93.94 201 GLY A N 1
ATOM 1499 C CA . GLY A 1 201 ? 27.297 -4.902 -4.262 1 93.94 201 GLY A CA 1
ATOM 1500 C C . GLY A 1 201 ? 26.203 -4.141 -3.531 1 93.94 201 GLY A C 1
ATOM 1501 O O . GLY A 1 201 ? 25.016 -4.312 -3.824 1 93.94 201 GLY A O 1
ATOM 1502 N N . PRO A 1 202 ? 26.578 -3.326 -2.645 1 92 202 PRO A N 1
ATOM 1503 C CA . PRO A 1 202 ? 25.656 -2.721 -1.689 1 92 202 PRO A CA 1
ATOM 1504 C C . PRO A 1 202 ? 24.875 -1.543 -2.281 1 92 202 PRO A C 1
ATOM 1506 O O . PRO A 1 202 ? 23.875 -1.104 -1.707 1 92 202 PRO A O 1
ATOM 1509 N N . ASN A 1 203 ? 25.328 -1.066 -3.469 1 94.94 203 ASN A N 1
ATOM 1510 C CA . ASN A 1 203 ? 24.75 0.162 -3.986 1 94.94 203 ASN A CA 1
ATOM 1511 C C . ASN A 1 203 ? 23.453 -0.117 -4.754 1 94.94 203 ASN A C 1
ATOM 1513 O O . ASN A 1 203 ? 22.641 0.782 -4.945 1 94.94 203 ASN A O 1
ATOM 1517 N N . ILE A 1 204 ? 23.359 -1.295 -5.281 1 96.19 204 ILE A N 1
ATOM 1518 C CA . ILE A 1 204 ? 22.156 -1.723 -5.969 1 96.19 204 ILE A CA 1
ATOM 1519 C C . ILE A 1 204 ? 21.297 -2.564 -5.027 1 96.19 204 ILE A C 1
ATOM 1521 O O . ILE A 1 204 ? 21.797 -3.461 -4.348 1 96.19 204 ILE A O 1
ATOM 1525 N N . VAL A 1 205 ? 20.078 -2.268 -4.969 1 97.81 205 VAL A N 1
ATOM 1526 C CA . VAL A 1 205 ? 19.188 -2.998 -4.078 1 97.81 205 VAL A CA 1
ATOM 1527 C C . VAL A 1 205 ? 18.5 -4.129 -4.844 1 97.81 205 VAL A C 1
ATOM 1529 O O . VAL A 1 205 ? 17.984 -3.914 -5.938 1 97.81 205 VAL A O 1
ATOM 1532 N N . ILE A 1 206 ? 18.594 -5.289 -4.277 1 98.06 206 ILE A N 1
ATOM 1533 C CA . ILE A 1 206 ? 17.891 -6.457 -4.801 1 98.06 206 ILE A CA 1
ATOM 1534 C C . ILE A 1 206 ? 16.672 -6.762 -3.936 1 98.06 206 ILE A C 1
ATOM 1536 O O . ILE A 1 206 ? 16.797 -6.891 -2.715 1 98.06 206 ILE A O 1
ATOM 1540 N N . VAL A 1 207 ? 15.508 -6.859 -4.578 1 98.25 207 VAL A N 1
ATOM 1541 C CA . VAL A 1 207 ? 14.258 -7.07 -3.859 1 98.25 207 VAL A CA 1
ATOM 1542 C C . VAL A 1 207 ? 13.656 -8.422 -4.254 1 98.25 207 VAL A C 1
ATOM 1544 O O . VAL A 1 207 ? 13.641 -8.781 -5.434 1 98.25 207 VAL A O 1
ATOM 1547 N N . ASP A 1 208 ? 13.242 -9.195 -3.277 1 96.5 208 ASP A N 1
ATOM 1548 C CA . ASP A 1 208 ? 12.438 -10.375 -3.578 1 96.5 208 ASP A CA 1
ATOM 1549 C C . ASP A 1 208 ? 10.984 -10.164 -3.164 1 96.5 208 ASP A C 1
ATOM 1551 O O . ASP A 1 208 ? 10.711 -9.625 -2.09 1 96.5 208 ASP A O 1
ATOM 1555 N N . GLY A 1 209 ? 10.117 -10.602 -3.977 1 97.62 209 GLY A N 1
ATOM 1556 C CA . GLY A 1 209 ? 8.688 -10.37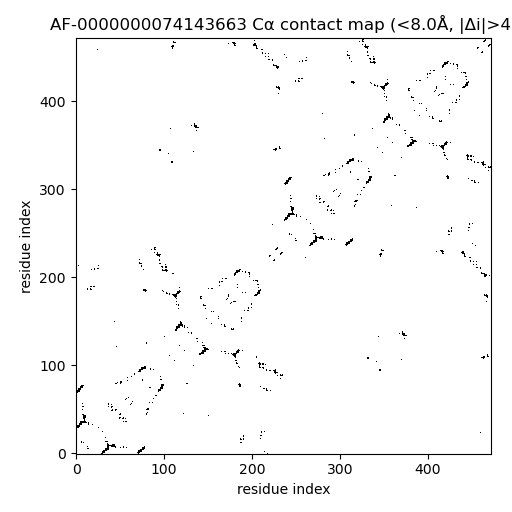5 -3.789 1 97.62 209 GLY A CA 1
ATOM 1557 C C . GLY A 1 209 ? 8.062 -11.32 -2.781 1 97.62 209 GLY A C 1
ATOM 1558 O O . GLY A 1 209 ? 6.973 -11.055 -2.275 1 97.62 209 GLY A O 1
ATOM 1559 N N . VAL A 1 210 ? 8.68 -12.461 -2.533 1 97.19 210 VAL A N 1
ATOM 1560 C CA . VAL A 1 210 ? 8.133 -13.477 -1.641 1 97.19 210 VAL A CA 1
ATOM 1561 C C . VAL A 1 210 ? 8.148 -12.969 -0.202 1 97.19 210 VAL A C 1
ATOM 1563 O O . VAL A 1 210 ? 7.102 -12.898 0.451 1 97.19 210 VAL A O 1
ATOM 1566 N N . ARG A 1 211 ? 9.281 -12.523 0.257 1 96.69 211 ARG A N 1
ATOM 1567 C CA . ARG A 1 211 ? 9.406 -11.945 1.589 1 96.69 211 ARG A CA 1
ATOM 1568 C C . ARG A 1 211 ? 8.625 -10.641 1.691 1 96.69 211 ARG A C 1
ATOM 1570 O O . ARG A 1 211 ? 7.945 -10.391 2.691 1 96.69 211 ARG A O 1
ATOM 1577 N N . SER A 1 212 ? 8.719 -9.805 0.688 1 97.81 212 SER A N 1
ATOM 1578 C CA . SER A 1 212 ? 8.023 -8.523 0.672 1 97.81 212 SER A CA 1
ATOM 1579 C C . SER A 1 212 ? 6.52 -8.703 0.855 1 97.81 212 SER A C 1
ATOM 1581 O O . SER A 1 212 ? 5.891 -7.992 1.639 1 97.81 212 SER A O 1
ATOM 1583 N N . ALA A 1 213 ? 5.949 -9.656 0.172 1 98.38 213 ALA A N 1
ATOM 1584 C CA . ALA A 1 213 ? 4.504 -9.883 0.221 1 98.38 213 ALA A CA 1
ATOM 1585 C C . ALA A 1 213 ? 4.059 -10.266 1.629 1 98.38 213 ALA A C 1
ATOM 1587 O O . ALA A 1 213 ? 3.092 -9.703 2.154 1 98.38 213 ALA A O 1
ATOM 1588 N N . VAL A 1 214 ? 4.754 -11.211 2.232 1 97.94 214 VAL A N 1
ATOM 1589 C CA . VAL A 1 214 ? 4.398 -11.672 3.57 1 97.94 214 VAL A CA 1
ATOM 1590 C C . VAL A 1 214 ? 4.473 -10.516 4.555 1 97.94 214 VAL A C 1
ATOM 1592 O O . VAL A 1 214 ? 3.535 -10.281 5.324 1 97.94 214 VAL A O 1
ATOM 1595 N N . GLU A 1 215 ? 5.566 -9.773 4.484 1 97.06 215 GLU A N 1
ATOM 1596 C CA . GLU A 1 215 ? 5.766 -8.664 5.41 1 97.06 215 GLU A CA 1
ATOM 1597 C C . GLU A 1 215 ? 4.738 -7.555 5.176 1 97.06 215 GLU A C 1
ATOM 1599 O O . GLU A 1 215 ? 4.199 -6.988 6.133 1 97.06 215 GLU A O 1
ATOM 1604 N N . GLN A 1 216 ? 4.488 -7.211 3.961 1 97.75 216 GLN A N 1
ATOM 1605 C CA . GLN A 1 216 ? 3.535 -6.156 3.635 1 97.75 216 GLN A CA 1
ATOM 1606 C C . GLN A 1 216 ? 2.119 -6.547 4.047 1 97.75 216 GLN A C 1
ATOM 1608 O O . GLN A 1 216 ? 1.357 -5.711 4.539 1 97.75 216 GLN A O 1
ATOM 1613 N N . LEU A 1 217 ? 1.762 -7.797 3.812 1 98.12 217 LEU A N 1
ATOM 1614 C CA . LEU A 1 217 ? 0.447 -8.258 4.242 1 98.12 217 LEU A CA 1
ATOM 1615 C C . LEU A 1 217 ? 0.32 -8.203 5.762 1 98.12 217 LEU A C 1
ATOM 1617 O O . LEU A 1 217 ? -0.73 -7.824 6.285 1 98.12 217 LEU A O 1
ATOM 1621 N N . ALA A 1 218 ? 1.382 -8.633 6.461 1 96.5 218 ALA A N 1
ATOM 1622 C CA . ALA A 1 218 ? 1.368 -8.531 7.918 1 96.5 218 ALA A CA 1
ATOM 1623 C C . ALA A 1 218 ? 1.12 -7.09 8.367 1 96.5 218 ALA A C 1
ATOM 1625 O O . ALA A 1 218 ? 0.399 -6.852 9.336 1 96.5 218 ALA A O 1
ATOM 1626 N N . THR A 1 219 ? 1.725 -6.133 7.652 1 95.19 219 THR A N 1
ATOM 1627 C CA . THR A 1 219 ? 1.526 -4.715 7.926 1 95.19 219 THR A CA 1
ATOM 1628 C C . THR A 1 219 ? 0.055 -4.336 7.781 1 95.19 219 THR A C 1
ATOM 1630 O O . THR A 1 219 ? -0.5 -3.641 8.633 1 95.19 219 THR A O 1
ATOM 1633 N N . LEU A 1 220 ? -0.62 -4.77 6.684 1 97.19 220 LEU A N 1
ATOM 1634 C CA . LEU A 1 220 ? -2.027 -4.461 6.445 1 97.19 220 LEU A CA 1
ATOM 1635 C C . LEU A 1 220 ? -2.904 -5.066 7.535 1 97.19 220 LEU A C 1
ATOM 1637 O O . LEU A 1 220 ? -3.809 -4.402 8.055 1 97.19 220 LEU A O 1
ATOM 1641 N N . VAL A 1 221 ? -2.568 -6.305 7.91 1 96.5 221 VAL A N 1
ATOM 1642 C CA . VAL A 1 221 ? -3.346 -7.008 8.93 1 96.5 221 VAL A CA 1
ATOM 1643 C C . VAL A 1 221 ? -3.232 -6.273 10.258 1 96.5 221 VAL A C 1
ATOM 1645 O O . VAL A 1 221 ? -4.23 -6.078 10.953 1 96.5 221 VAL A O 1
ATOM 1648 N N . ARG A 1 222 ? -2.082 -5.828 10.633 1 93.81 222 ARG A N 1
ATOM 1649 C CA . ARG A 1 222 ? -1.864 -5.125 11.891 1 93.81 222 ARG A CA 1
ATOM 1650 C C . ARG A 1 222 ? -2.635 -3.809 11.93 1 93.81 222 ARG A C 1
ATOM 1652 O O . ARG A 1 222 ? -2.992 -3.322 13 1 93.81 222 ARG A O 1
ATOM 1659 N N . GLN A 1 223 ? -2.914 -3.26 10.789 1 93.94 223 GLN A N 1
ATOM 1660 C CA . GLN A 1 223 ? -3.623 -1.988 10.695 1 93.94 223 GLN A CA 1
ATOM 1661 C C . GLN A 1 223 ? -5.129 -2.207 10.586 1 93.94 223 GLN A C 1
ATOM 1663 O O . GLN A 1 223 ? -5.895 -1.245 10.484 1 93.94 223 GLN A O 1
ATOM 1668 N N . GLY A 1 224 ? -5.531 -3.486 10.539 1 94.38 224 GLY A N 1
ATOM 1669 C CA . GLY A 1 224 ? -6.945 -3.791 10.367 1 94.38 224 GLY A CA 1
ATOM 1670 C C . GLY A 1 224 ? -7.453 -3.5 8.969 1 94.38 224 GLY A C 1
ATOM 1671 O O . GLY A 1 224 ? -8.648 -3.271 8.773 1 94.38 224 GLY A O 1
ATOM 1672 N N . ILE A 1 225 ? -6.543 -3.469 8.039 1 96.19 225 ILE A N 1
ATOM 1673 C CA . ILE A 1 225 ? -6.902 -3.174 6.656 1 96.19 225 ILE A CA 1
ATOM 1674 C C . ILE A 1 225 ? -7.297 -4.461 5.938 1 96.19 225 ILE A C 1
ATOM 1676 O O . ILE A 1 225 ? -6.562 -5.453 5.984 1 96.19 225 ILE A O 1
ATOM 1680 N N . ARG A 1 226 ? -8.453 -4.445 5.344 1 95.5 226 ARG A N 1
ATOM 1681 C CA . ARG A 1 226 ? -8.992 -5.582 4.605 1 95.5 226 ARG A CA 1
ATOM 1682 C C . ARG A 1 226 ? -9.281 -5.207 3.156 1 95.5 226 ARG A C 1
ATOM 1684 O O . ARG A 1 226 ? -9.219 -4.031 2.791 1 95.5 226 ARG A O 1
ATOM 1691 N N . THR A 1 227 ? -9.523 -6.211 2.303 1 96.38 227 THR A N 1
ATOM 1692 C CA . THR A 1 227 ? -9.914 -5.953 0.92 1 96.38 227 THR A CA 1
ATOM 1693 C C . THR A 1 227 ? -11.219 -5.16 0.862 1 96.38 227 THR A C 1
ATOM 1695 O O . THR A 1 227 ? -12.188 -5.492 1.552 1 96.38 227 THR A O 1
ATOM 1698 N N . SER A 1 228 ? -11.148 -4.105 0.118 1 96.94 228 SER A N 1
ATOM 1699 C CA . SER A 1 228 ? -12.352 -3.287 -0.034 1 96.94 228 SER A CA 1
ATOM 1700 C C . SER A 1 228 ? -13.461 -4.059 -0.743 1 96.94 228 SER A C 1
ATOM 1702 O O . SER A 1 228 ? -13.203 -4.766 -1.719 1 96.94 228 SER A O 1
ATOM 1704 N N . LYS A 1 229 ? -14.609 -3.883 -0.291 1 94.88 229 LYS A N 1
ATOM 1705 C CA . LYS A 1 229 ? -15.773 -4.535 -0.897 1 94.88 229 LYS A CA 1
ATOM 1706 C C . LYS A 1 229 ? -16.75 -3.504 -1.457 1 94.88 229 LYS A C 1
ATOM 1708 O O . LYS A 1 229 ? -17.906 -3.824 -1.727 1 94.88 229 LYS A O 1
ATOM 1713 N N . GLY A 1 230 ? -16.359 -2.256 -1.598 1 91.38 230 GLY A N 1
ATOM 1714 C CA . GLY A 1 230 ? -17.219 -1.198 -2.117 1 91.38 230 GLY A CA 1
ATOM 1715 C C . GLY A 1 230 ? -16.984 -0.913 -3.588 1 91.38 230 GLY A C 1
ATOM 1716 O O . GLY A 1 230 ? -17.625 -0.028 -4.164 1 91.38 230 GLY A O 1
ATOM 1717 N N . GLY A 1 231 ? -16.203 -1.652 -4.285 1 91.25 231 GLY A N 1
ATOM 1718 C CA . GLY A 1 231 ? -15.867 -1.474 -5.684 1 91.25 231 GLY A CA 1
ATOM 1719 C C . GLY A 1 231 ? -15.867 -2.771 -6.469 1 91.25 231 GLY A C 1
ATOM 1720 O O . GLY A 1 231 ? -16.844 -3.52 -6.441 1 91.25 231 GLY A O 1
ATOM 1721 N N . ILE A 1 232 ? -14.859 -2.967 -7.215 1 89.81 232 ILE A N 1
ATOM 1722 C CA . ILE A 1 232 ? -14.812 -4.07 -8.172 1 89.81 232 ILE A CA 1
ATOM 1723 C C . ILE A 1 232 ? -14.875 -5.398 -7.422 1 89.81 232 ILE A C 1
ATOM 1725 O O . ILE A 1 232 ? -15.25 -6.426 -7.992 1 89.81 232 ILE A O 1
ATOM 1729 N N . TYR A 1 233 ? -14.477 -5.352 -6.102 1 93.62 233 TYR A N 1
ATOM 1730 C CA . TYR A 1 233 ? -14.414 -6.609 -5.371 1 93.62 233 TYR A CA 1
ATOM 1731 C C . TYR A 1 233 ? -15.656 -6.812 -4.52 1 93.62 233 TYR A C 1
ATOM 1733 O O . TYR A 1 233 ? -15.656 -7.617 -3.586 1 93.62 233 TYR A O 1
ATOM 1741 N N . THR A 1 234 ? -16.641 -6.062 -4.781 1 90.62 234 THR A N 1
ATOM 1742 C CA . THR A 1 234 ? -17.922 -6.258 -4.102 1 90.62 234 THR A CA 1
ATOM 1743 C C . THR A 1 234 ? -18.375 -7.707 -4.223 1 90.62 234 THR A C 1
ATOM 1745 O O . THR A 1 234 ? -18.281 -8.305 -5.293 1 90.62 234 THR A O 1
ATOM 1748 N N . LYS A 1 235 ? -18.75 -8.164 -3.09 1 83.19 235 LYS A N 1
ATOM 1749 C CA . LYS A 1 235 ? -19.25 -9.539 -3.104 1 83.19 235 LYS A CA 1
ATOM 1750 C C . LYS A 1 235 ? -20.578 -9.633 -3.867 1 83.19 235 LYS A C 1
ATOM 1752 O O . LYS A 1 235 ? -21.438 -8.758 -3.738 1 83.19 235 LYS A O 1
ATOM 1757 N N . ILE A 1 236 ? -20.516 -10.555 -4.84 1 76.31 236 ILE A N 1
ATOM 1758 C CA . ILE A 1 236 ? -21.75 -10.812 -5.582 1 76.31 236 ILE A CA 1
ATOM 1759 C C . ILE A 1 236 ? -22.594 -11.828 -4.832 1 76.31 236 ILE A C 1
ATOM 1761 O O . ILE A 1 236 ? -22.062 -12.719 -4.156 1 76.31 236 ILE A O 1
ATOM 1765 N N . MET B 1 1 ? 14.016 -1.855 16.422 1 94.38 1 MET B N 1
ATOM 1766 C CA . MET B 1 1 ? 14.484 -0.926 15.398 1 94.38 1 MET B CA 1
ATOM 1767 C C . MET B 1 1 ? 14.047 0.5 15.711 1 94.38 1 MET B C 1
ATOM 1769 O O . MET B 1 1 ? 12.992 0.711 16.312 1 94.38 1 MET B O 1
ATOM 1773 N N . GLN B 1 2 ? 14.844 1.542 15.328 1 95.62 2 GLN B N 1
ATOM 1774 C CA . GLN B 1 2 ? 14.602 2.957 15.586 1 95.62 2 GLN B CA 1
ATOM 1775 C C . GLN B 1 2 ? 14.203 3.691 14.305 1 95.62 2 GLN B C 1
ATOM 1777 O O . GLN B 1 2 ? 14.969 3.719 13.336 1 95.62 2 GLN B O 1
ATOM 1782 N N . ILE B 1 3 ? 13.008 4.254 14.328 1 97.12 3 ILE B N 1
ATOM 1783 C CA . ILE B 1 3 ? 12.5 5.004 13.18 1 97.12 3 ILE B CA 1
ATOM 1784 C C . ILE B 1 3 ? 12.32 6.473 13.562 1 97.12 3 ILE B C 1
ATOM 1786 O O . ILE B 1 3 ? 11.734 6.781 14.602 1 97.12 3 ILE B O 1
ATOM 1790 N N . LEU B 1 4 ? 12.914 7.375 12.781 1 97 4 LEU B N 1
ATOM 1791 C CA . LEU B 1 4 ? 12.719 8.812 12.93 1 97 4 LEU B CA 1
ATOM 1792 C C . LEU B 1 4 ? 11.492 9.273 12.148 1 97 4 LEU B C 1
ATOM 1794 O O . LEU B 1 4 ? 11.375 9 10.953 1 97 4 LEU B O 1
ATOM 1798 N N . VAL B 1 5 ? 10.562 9.844 12.844 1 97.88 5 VAL B N 1
ATOM 1799 C CA . VAL B 1 5 ? 9.375 10.422 12.219 1 97.88 5 VAL B CA 1
ATOM 1800 C C . VAL B 1 5 ? 9.508 11.938 12.164 1 97.88 5 VAL B C 1
ATOM 1802 O O . VAL B 1 5 ? 9.508 12.609 13.203 1 97.88 5 VAL B O 1
ATOM 1805 N N . ILE B 1 6 ? 9.578 12.508 10.93 1 97.81 6 ILE B N 1
ATOM 1806 C CA . ILE B 1 6 ? 9.797 13.938 10.75 1 97.81 6 ILE B CA 1
ATOM 1807 C C . ILE B 1 6 ? 8.484 14.609 10.336 1 97.81 6 ILE B C 1
ATOM 1809 O O . ILE B 1 6 ? 7.895 14.266 9.312 1 97.81 6 ILE B O 1
ATOM 1813 N N . ASN B 1 7 ? 8.055 15.477 11.156 1 97.94 7 ASN B N 1
ATOM 1814 C CA . ASN B 1 7 ? 7.051 16.469 10.789 1 97.94 7 ASN B CA 1
ATOM 1815 C C . ASN B 1 7 ? 7.676 17.656 10.062 1 97.94 7 ASN B C 1
ATOM 1817 O O . ASN B 1 7 ? 8.328 18.5 10.688 1 97.94 7 ASN B O 1
ATOM 1821 N N . PRO B 1 8 ? 7.414 17.719 8.75 1 97.31 8 PRO B N 1
ATOM 1822 C CA . PRO B 1 8 ? 8.047 18.812 8.008 1 97.31 8 PRO B CA 1
ATOM 1823 C C . PRO B 1 8 ? 7.434 20.172 8.336 1 97.31 8 PRO B C 1
ATOM 1825 O O . PRO B 1 8 ? 7.988 21.203 7.961 1 97.31 8 PRO B O 1
ATOM 1828 N N . ASN B 1 9 ? 6.297 20.172 8.945 1 95.62 9 ASN B N 1
ATOM 1829 C CA . ASN B 1 9 ? 5.715 21.422 9.422 1 95.62 9 ASN B CA 1
ATOM 1830 C C . ASN B 1 9 ? 6.371 21.891 10.711 1 95.62 9 ASN B C 1
ATOM 1832 O O . ASN B 1 9 ? 6.887 21.078 11.484 1 95.62 9 ASN B O 1
ATOM 1836 N N . SER B 1 10 ? 6.246 23.125 10.961 1 96.81 10 SER B N 1
ATOM 1837 C CA . SER B 1 10 ? 6.82 23.625 12.203 1 96.81 10 SER B CA 1
ATOM 1838 C C . SER B 1 10 ? 5.797 23.609 13.336 1 96.81 10 SER B C 1
ATOM 1840 O O . SER B 1 10 ? 6.137 23.875 14.492 1 96.81 10 SER B O 1
ATOM 1842 N N . SER B 1 11 ? 4.645 23.266 13.031 1 94.38 11 SER B N 1
ATOM 1843 C CA . SER B 1 11 ? 3.627 23.141 14.07 1 94.38 11 SER B CA 1
ATOM 1844 C C . SER B 1 11 ? 3.875 21.922 14.953 1 94.38 11 SER B C 1
ATOM 1846 O O . SER B 1 11 ? 3.756 20.781 14.492 1 94.38 11 SER B O 1
ATOM 1848 N N . GLU B 1 12 ? 4.039 22.156 16.25 1 95.12 12 GLU B N 1
ATOM 1849 C CA . GLU B 1 12 ? 4.273 21.078 17.203 1 95.12 12 GLU B CA 1
ATOM 1850 C C . GLU B 1 12 ? 3.004 20.266 17.453 1 95.12 12 GLU B C 1
ATOM 1852 O O . GLU B 1 12 ? 3.072 19.109 17.859 1 95.12 12 GLU B O 1
ATOM 1857 N N . ASN B 1 13 ? 1.902 20.891 17.234 1 93.44 13 ASN B N 1
ATOM 1858 C CA . ASN B 1 13 ? 0.627 20.203 17.391 1 93.44 13 ASN B CA 1
ATOM 1859 C C . ASN B 1 13 ? 0.518 19 16.453 1 93.44 13 ASN B C 1
ATOM 1861 O O . ASN B 1 13 ? -0.045 17.969 16.828 1 93.44 13 ASN B O 1
ATOM 1865 N N . ILE B 1 14 ? 1.106 19.156 15.336 1 94.56 14 ILE B N 1
ATOM 1866 C CA . ILE B 1 14 ? 1.084 18.078 14.367 1 94.56 14 ILE B CA 1
ATOM 1867 C C . ILE B 1 14 ? 1.947 16.922 14.875 1 94.56 14 ILE B C 1
ATOM 1869 O O . ILE B 1 14 ? 1.557 15.75 14.773 1 94.56 14 ILE B O 1
ATOM 1873 N N . THR B 1 15 ? 3.041 17.234 15.453 1 96.5 15 THR B N 1
ATOM 1874 C CA . THR B 1 15 ? 3.902 16.203 16.016 1 96.5 15 THR B CA 1
ATOM 1875 C C . THR B 1 15 ? 3.195 15.484 17.156 1 96.5 15 THR B C 1
ATOM 1877 O O . THR B 1 15 ? 3.268 14.258 17.25 1 96.5 15 THR B O 1
ATOM 1880 N N . THR B 1 16 ? 2.547 16.25 17.953 1 95.12 16 THR B N 1
ATOM 1881 C CA . THR B 1 16 ? 1.794 15.664 19.047 1 95.12 16 THR B CA 1
ATOM 1882 C C . THR B 1 16 ? 0.738 14.688 18.531 1 95.12 16 THR B C 1
ATOM 1884 O O . THR B 1 16 ? 0.552 13.609 19.094 1 95.12 16 THR B O 1
ATOM 1887 N N . LEU B 1 17 ? 0.103 15.07 17.5 1 92.81 17 LEU B N 1
ATOM 1888 C CA . LEU B 1 17 ? -0.913 14.219 16.891 1 92.81 17 LEU B CA 1
ATOM 1889 C C . LEU B 1 17 ? -0.286 12.953 16.312 1 92.81 17 LEU B C 1
ATOM 1891 O O . LEU B 1 17 ? -0.837 11.859 16.469 1 92.81 17 LEU B O 1
ATOM 1895 N N . LEU B 1 18 ? 0.856 13.094 15.641 1 96.38 18 LEU B N 1
ATOM 1896 C CA . LEU B 1 18 ? 1.587 11.945 15.125 1 96.38 18 LEU B CA 1
ATOM 1897 C C . LEU B 1 18 ? 1.936 10.969 16.234 1 96.38 18 LEU B C 1
ATOM 1899 O O . LEU B 1 18 ? 1.752 9.758 16.094 1 96.38 18 LEU B O 1
ATOM 1903 N N . GLU B 1 19 ? 2.391 11.516 17.344 1 96.56 19 GLU B N 1
ATOM 1904 C CA . GLU B 1 19 ? 2.754 10.695 18.5 1 96.56 19 GLU B CA 1
ATOM 1905 C C . GLU B 1 19 ? 1.548 9.93 19.031 1 96.56 19 GLU B C 1
ATOM 1907 O O . GLU B 1 19 ? 1.635 8.727 19.297 1 96.56 19 GLU B O 1
ATOM 1912 N N . LYS B 1 20 ? 0.506 10.648 19.141 1 92.94 20 LYS B N 1
ATOM 1913 C CA . LYS B 1 20 ? -0.712 10.031 19.656 1 92.94 20 LYS B CA 1
ATOM 1914 C C . LYS B 1 20 ? -1.193 8.914 18.734 1 92.94 20 LYS B C 1
ATOM 1916 O O . LYS B 1 20 ? -1.594 7.848 19.188 1 92.94 20 LYS B O 1
ATOM 1921 N N . THR B 1 21 ? -1.122 9.148 17.5 1 93.06 21 THR B N 1
ATOM 1922 C CA . THR B 1 21 ? -1.587 8.195 16.5 1 93.06 21 THR B CA 1
ATOM 1923 C C . THR B 1 21 ? -0.699 6.953 16.484 1 93.06 21 THR B C 1
ATOM 1925 O O . THR B 1 21 ? -1.199 5.828 16.453 1 93.06 21 THR B O 1
ATOM 1928 N N . LEU B 1 22 ? 0.618 7.105 16.516 1 95.5 22 LEU B N 1
ATOM 1929 C CA . LEU B 1 22 ? 1.563 6.016 16.297 1 95.5 22 LEU B CA 1
ATOM 1930 C C . LEU B 1 22 ? 1.833 5.254 17.578 1 95.5 22 LEU B C 1
ATOM 1932 O O . LEU B 1 22 ? 2.246 4.094 17.547 1 95.5 22 LEU B O 1
ATOM 1936 N N . THR B 1 23 ? 1.653 5.906 18.719 1 87.94 23 THR B N 1
ATOM 1937 C CA . THR B 1 23 ? 1.85 5.227 20 1 87.94 23 THR B CA 1
ATOM 1938 C C . THR B 1 23 ? 0.854 4.082 20.156 1 87.94 23 THR B C 1
ATOM 1940 O O . THR B 1 23 ? 1.188 3.037 20.719 1 87.94 23 THR B O 1
ATOM 1943 N N . LYS B 1 24 ? -0.264 4.176 19.578 1 83.31 24 LYS B N 1
ATOM 1944 C CA . LYS B 1 24 ? -1.322 3.176 19.688 1 83.31 24 LYS B CA 1
ATOM 1945 C C . LYS B 1 24 ? -1.096 2.016 18.734 1 83.31 24 LYS B C 1
ATOM 1947 O O . LYS B 1 24 ? -1.622 0.92 18.938 1 83.31 24 LYS B O 1
ATOM 1952 N N . CYS B 1 25 ? -0.3 2.227 17.766 1 84.38 25 CYS B N 1
ATOM 1953 C CA . CYS B 1 25 ? -0.32 1.249 16.672 1 84.38 25 CYS B CA 1
ATOM 1954 C C . CYS B 1 25 ? 1.095 0.903 16.234 1 84.38 25 CYS B C 1
ATOM 1956 O O . CYS B 1 25 ? 1.282 0.256 15.195 1 84.38 25 CYS B O 1
ATOM 1958 N N . CYS B 1 26 ? 2.027 1.345 16.906 1 86.81 26 CYS B N 1
ATOM 1959 C CA . CYS B 1 26 ? 3.414 1.062 16.562 1 86.81 26 CYS B CA 1
ATOM 1960 C C . CYS B 1 26 ? 3.74 -0.413 16.766 1 86.81 26 CYS B C 1
ATOM 1962 O O . CYS B 1 26 ? 3.412 -0.985 17.797 1 86.81 26 CYS B O 1
ATOM 1964 N N . PRO B 1 27 ? 4.352 -1.048 15.734 1 87.25 27 PRO B N 1
ATOM 1965 C CA . PRO B 1 27 ? 4.758 -2.439 15.938 1 87.25 27 PRO B CA 1
ATOM 1966 C C . PRO B 1 27 ? 5.664 -2.617 17.156 1 87.25 27 PRO B C 1
ATOM 1968 O O . PRO B 1 27 ? 6.391 -1.694 17.531 1 87.25 27 PRO B O 1
ATOM 1971 N N . PRO B 1 28 ? 5.602 -3.783 17.812 1 84.94 28 PRO B N 1
ATOM 1972 C CA . PRO B 1 28 ? 6.312 -3.998 19.078 1 84.94 28 PRO B CA 1
ATOM 1973 C C . PRO B 1 28 ? 7.824 -3.854 18.922 1 84.94 28 PRO B C 1
ATOM 1975 O O . PRO B 1 28 ? 8.508 -3.52 19.891 1 84.94 28 PRO B O 1
ATOM 1978 N N . ASP B 1 29 ? 8.43 -4.133 17.797 1 90.44 29 ASP B N 1
ATOM 1979 C CA . ASP B 1 29 ? 9.875 -4.105 17.641 1 90.44 29 ASP B CA 1
ATOM 1980 C C . ASP B 1 29 ? 10.344 -2.76 17.094 1 90.44 29 ASP B C 1
ATOM 1982 O O . ASP B 1 29 ? 11.469 -2.639 16.594 1 90.44 29 ASP B O 1
ATOM 1986 N N . VAL B 1 30 ? 9.477 -1.71 17.188 1 94.94 30 VAL B N 1
ATOM 1987 C CA . VAL B 1 30 ? 9.789 -0.405 16.609 1 94.94 30 VAL B CA 1
ATOM 1988 C C . VAL B 1 30 ? 9.773 0.659 17.703 1 94.94 30 VAL B C 1
ATOM 1990 O O . VAL B 1 30 ? 8.852 0.702 18.516 1 94.94 30 VAL B O 1
ATOM 1993 N N . SER B 1 31 ? 10.82 1.426 17.797 1 95.88 31 SER B N 1
ATOM 1994 C CA . SER B 1 31 ? 10.875 2.652 18.594 1 95.88 31 SER B CA 1
ATOM 1995 C C . SER B 1 31 ? 10.867 3.887 17.688 1 95.88 31 SER B C 1
ATOM 1997 O O . SER B 1 31 ? 11.516 3.902 16.641 1 95.88 31 SER B O 1
ATOM 1999 N N . LEU B 1 32 ? 10.172 4.891 18.172 1 97.12 32 LEU B N 1
ATOM 2000 C CA . LEU B 1 32 ? 9.992 6.078 17.344 1 97.12 32 LEU B CA 1
ATOM 2001 C C . LEU B 1 32 ? 10.617 7.301 18 1 97.12 32 LEU B C 1
ATOM 2003 O O . LEU B 1 32 ? 10.531 7.473 19.219 1 97.12 32 LEU B O 1
ATOM 2007 N N . GLU B 1 33 ? 11.273 8.055 17.281 1 96.06 33 GLU B N 1
ATOM 2008 C CA . GLU B 1 33 ? 11.664 9.422 17.609 1 96.06 33 GLU B CA 1
ATOM 2009 C C . GLU B 1 33 ? 10.984 10.43 16.703 1 96.06 33 GLU B C 1
ATOM 2011 O O . GLU B 1 33 ? 10.891 10.219 15.484 1 96.06 33 GLU B O 1
ATOM 2016 N N . PHE B 1 34 ? 10.523 11.461 17.297 1 97.06 34 PHE B N 1
ATOM 2017 C CA . PHE B 1 34 ? 9.789 12.469 16.547 1 97.06 34 PHE B CA 1
ATOM 2018 C C . PHE B 1 34 ? 10.57 13.781 16.484 1 97.06 34 PHE B C 1
ATOM 2020 O O . PHE B 1 34 ? 11.219 14.164 17.469 1 97.06 34 PHE B O 1
ATOM 2027 N N . CYS B 1 35 ? 10.492 14.453 15.336 1 96.31 35 CYS B N 1
ATOM 2028 C CA . CYS B 1 35 ? 11.078 15.781 15.188 1 96.31 35 CYS B CA 1
ATOM 2029 C C . CYS B 1 35 ? 10.125 16.719 14.445 1 96.31 35 CYS B C 1
ATOM 2031 O O . CYS B 1 35 ? 9.344 16.266 13.602 1 96.31 35 CYS B O 1
ATOM 2033 N N . THR B 1 36 ? 10.211 17.922 14.789 1 97.56 36 THR B N 1
ATOM 2034 C CA . THR B 1 36 ? 9.445 19 14.18 1 97.56 36 THR B CA 1
ATOM 2035 C C . THR B 1 36 ? 10.359 19.969 13.445 1 97.56 36 THR B C 1
ATOM 2037 O O . THR B 1 36 ? 11.438 20.297 13.938 1 97.56 36 THR B O 1
ATOM 2040 N N . CYS B 1 37 ? 9.938 20.328 12.258 1 97.69 37 CYS B N 1
ATOM 2041 C CA . CYS B 1 37 ? 10.688 21.359 11.562 1 97.69 37 CYS B CA 1
ATOM 2042 C C . CYS B 1 37 ? 10.883 22.594 12.445 1 97.69 37 CYS B C 1
ATOM 2044 O O . CYS B 1 37 ? 9.93 23.078 13.047 1 97.69 37 CYS B O 1
ATOM 2046 N N . PRO B 1 38 ? 12.031 23.047 12.547 1 96.5 38 PRO B N 1
ATOM 2047 C CA . PRO B 1 38 ? 12.234 24.25 13.352 1 96.5 38 PRO B CA 1
ATOM 2048 C C . PRO B 1 38 ? 11.719 25.516 12.664 1 96.5 38 PRO B C 1
ATOM 2050 O O . PRO B 1 38 ? 11.531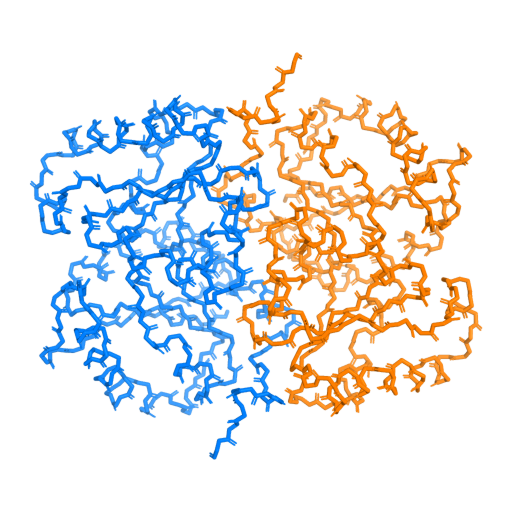 25.516 11.445 1 96.5 38 PRO B O 1
ATOM 2053 N N . LYS B 1 39 ? 11.414 26.422 13.492 1 94.25 39 LYS B N 1
ATOM 2054 C CA . LYS B 1 39 ? 11.211 27.75 12.93 1 94.25 39 LYS B CA 1
ATOM 2055 C C . LYS B 1 39 ? 12.469 28.25 12.219 1 94.25 39 LYS B C 1
ATOM 2057 O O . LYS B 1 39 ? 13.586 27.859 12.57 1 94.25 39 LYS B O 1
ATOM 2062 N N . PRO B 1 40 ? 12.234 28.984 11.086 1 96 40 PRO B N 1
ATOM 2063 C CA . PRO B 1 40 ? 10.992 29.625 10.656 1 96 40 PRO B CA 1
ATOM 2064 C C . PRO B 1 40 ? 10.219 28.797 9.625 1 96 40 PRO B C 1
ATOM 2066 O O . PRO B 1 40 ? 9.625 29.359 8.703 1 96 40 PRO B O 1
ATOM 2069 N N . GLY B 1 41 ? 10.344 27.516 9.664 1 95.56 41 GLY B N 1
ATOM 2070 C CA . GLY B 1 41 ? 9.547 26.688 8.781 1 95.56 41 GLY B CA 1
ATOM 2071 C C . GLY B 1 41 ? 8.062 26.969 8.867 1 95.56 41 GLY B C 1
ATOM 2072 O O . GLY B 1 41 ? 7.566 27.375 9.922 1 95.56 41 GLY B O 1
ATOM 2073 N N . ALA B 1 42 ? 7.379 26.734 7.762 1 95.06 42 ALA B N 1
ATOM 2074 C CA . ALA B 1 42 ? 5.934 26.953 7.734 1 95.06 42 ALA B CA 1
ATOM 2075 C C . ALA B 1 42 ? 5.223 26.078 8.758 1 95.06 42 ALA B C 1
ATOM 2077 O O . ALA B 1 42 ? 5.566 24.906 8.922 1 95.06 42 ALA B O 1
ATOM 2078 N N . ALA B 1 43 ? 4.27 26.688 9.43 1 93.88 43 ALA B N 1
ATOM 2079 C CA . ALA B 1 43 ? 3.484 25.922 10.391 1 93.88 43 ALA B CA 1
ATOM 2080 C C . ALA B 1 43 ? 2.801 24.734 9.711 1 93.88 43 ALA B C 1
ATOM 2082 O O . ALA B 1 43 ? 2.809 23.625 10.234 1 93.88 43 ALA B O 1
ATOM 2083 N N . VAL B 1 44 ? 2.268 24.984 8.625 1 92.31 44 VAL B N 1
ATOM 2084 C CA . VAL B 1 44 ? 1.694 23.969 7.746 1 92.31 44 VAL B CA 1
ATOM 2085 C C . VAL B 1 44 ? 2.078 24.266 6.301 1 92.31 44 VAL B C 1
ATOM 2087 O O . VAL B 1 44 ? 1.832 25.359 5.797 1 92.31 44 VAL B O 1
ATOM 2090 N N . ILE B 1 45 ? 2.674 23.312 5.625 1 93.06 45 ILE B N 1
ATOM 2091 C CA . ILE B 1 45 ? 3.156 23.453 4.258 1 93.06 45 ILE B CA 1
ATOM 2092 C C . ILE B 1 45 ? 1.975 23.469 3.291 1 93.06 45 ILE B C 1
ATOM 2094 O O . ILE B 1 45 ? 1.154 22.547 3.297 1 93.06 45 ILE B O 1
ATOM 2098 N N . ASP B 1 46 ? 1.896 24.484 2.438 1 88.44 46 ASP B N 1
ATOM 2099 C CA . ASP B 1 46 ? 0.8 24.547 1.478 1 88.44 46 ASP B CA 1
ATOM 2100 C C . ASP B 1 46 ? 1.291 25.047 0.12 1 88.44 46 ASP B C 1
ATOM 2102 O O . ASP B 1 46 ? 0.488 25.328 -0.774 1 88.44 46 ASP B O 1
ATOM 2106 N N . SER B 1 47 ? 2.592 25.188 -0.012 1 89.19 47 SER B N 1
ATOM 2107 C CA . SER B 1 47 ? 3.156 25.625 -1.283 1 89.19 47 SER B CA 1
ATOM 2108 C C . SER B 1 47 ? 4.508 24.969 -1.548 1 89.19 47 SER B C 1
ATOM 2110 O O . SER B 1 47 ? 5.148 24.469 -0.625 1 89.19 47 SER B O 1
ATOM 2112 N N . ILE B 1 48 ? 4.867 25.031 -2.764 1 90.81 48 ILE B N 1
ATOM 2113 C CA . ILE B 1 48 ? 6.164 24.5 -3.174 1 90.81 48 ILE B CA 1
ATOM 2114 C C . ILE B 1 48 ? 7.281 25.266 -2.463 1 90.81 48 ILE B C 1
ATOM 2116 O O . ILE B 1 48 ? 8.273 24.672 -2.033 1 90.81 48 ILE B O 1
ATOM 2120 N N . THR B 1 49 ? 7.098 26.562 -2.387 1 93.69 49 THR B N 1
ATOM 2121 C CA . THR B 1 49 ? 8.086 27.406 -1.715 1 93.69 49 THR B CA 1
ATOM 2122 C C . THR B 1 49 ? 8.227 27 -0.25 1 93.69 49 THR B C 1
ATOM 2124 O O . THR B 1 49 ? 9.344 26.781 0.233 1 93.69 49 THR B O 1
ATOM 2127 N N . GLU B 1 50 ? 7.188 26.844 0.399 1 94 50 GLU B N 1
ATOM 2128 C CA . GLU B 1 50 ? 7.219 26.438 1.802 1 94 50 GLU B CA 1
ATOM 2129 C C . GLU B 1 50 ? 7.82 25.047 1.965 1 94 50 GLU B C 1
ATOM 2131 O O . GLU B 1 50 ? 8.617 24.812 2.873 1 94 50 GLU B O 1
ATOM 2136 N N . ALA B 1 51 ? 7.406 24.219 1.099 1 95 51 ALA B N 1
ATOM 2137 C CA . ALA B 1 51 ? 7.93 22.859 1.146 1 95 51 ALA B CA 1
ATOM 2138 C C . ALA B 1 51 ? 9.445 22.844 0.988 1 95 51 ALA B C 1
ATOM 2140 O O . ALA B 1 51 ? 10.148 22.125 1.703 1 95 51 ALA B O 1
ATOM 2141 N N . THR B 1 52 ? 9.961 23.625 0.083 1 94.94 52 THR B N 1
ATOM 2142 C CA . THR B 1 52 ? 11.391 23.672 -0.194 1 94.94 52 THR B CA 1
ATOM 2143 C C . THR B 1 52 ? 12.141 24.312 0.971 1 94.94 52 THR B C 1
ATOM 2145 O O . THR B 1 52 ? 13.18 23.797 1.399 1 94.94 52 THR B O 1
ATOM 2148 N N . LEU B 1 53 ? 11.586 25.328 1.483 1 95.62 53 LEU B N 1
ATOM 2149 C CA . LEU B 1 53 ? 12.25 26.016 2.584 1 95.62 53 LEU B CA 1
ATOM 2150 C C . LEU B 1 53 ? 12.289 25.141 3.834 1 95.62 53 LEU B C 1
ATOM 2152 O O . LEU B 1 53 ? 13.312 25.078 4.512 1 95.62 53 LEU B O 1
ATOM 2156 N N . THR B 1 54 ? 11.258 24.531 4.078 1 97.19 54 THR B N 1
ATOM 2157 C CA . THR B 1 54 ? 11.219 23.672 5.266 1 97.19 54 THR B CA 1
ATOM 2158 C C . THR B 1 54 ? 12.141 22.469 5.09 1 97.19 54 THR B C 1
ATOM 2160 O O . THR B 1 54 ? 12.805 22.047 6.043 1 97.19 54 THR B O 1
ATOM 2163 N N . ALA B 1 55 ? 12.148 21.938 3.941 1 97.31 55 ALA B N 1
ATOM 2164 C CA . ALA B 1 55 ? 13.062 20.828 3.678 1 97.31 55 ALA B CA 1
ATOM 2165 C C . ALA B 1 55 ? 14.508 21.234 3.932 1 97.31 55 ALA B C 1
ATOM 2167 O O . ALA B 1 55 ? 15.281 20.469 4.516 1 97.31 55 ALA B O 1
ATOM 2168 N N . ALA B 1 56 ? 14.883 22.391 3.471 1 96 56 ALA B N 1
ATOM 2169 C CA . ALA B 1 56 ? 16.234 22.891 3.693 1 96 56 ALA B CA 1
ATOM 2170 C C . ALA B 1 56 ? 16.531 23.047 5.184 1 96 56 ALA B C 1
ATOM 2172 O O . ALA B 1 56 ? 17.609 22.672 5.652 1 96 56 ALA B O 1
ATOM 2173 N N . LEU B 1 57 ? 15.594 23.531 5.895 1 97.12 57 LEU B N 1
ATOM 2174 C CA . LEU B 1 57 ? 15.758 23.734 7.328 1 97.12 57 LEU B CA 1
ATOM 2175 C C . LEU B 1 57 ? 15.93 22.406 8.047 1 97.12 57 LEU B C 1
ATOM 2177 O O . LEU B 1 57 ? 16.797 22.266 8.914 1 97.12 57 LEU B O 1
ATOM 2181 N N . ILE B 1 58 ? 15.156 21.5 7.695 1 97.19 58 ILE B N 1
ATOM 2182 C CA . ILE B 1 58 ? 15.211 20.172 8.312 1 97.19 58 ILE B CA 1
ATOM 2183 C C . ILE B 1 58 ? 16.547 19.516 7.992 1 97.19 58 ILE B C 1
ATOM 2185 O O . ILE B 1 58 ? 17.188 18.922 8.867 1 97.19 58 ILE B O 1
ATOM 2189 N N . TYR B 1 59 ? 16.953 19.625 6.738 1 95.5 59 TYR B N 1
ATOM 2190 C CA . TYR B 1 59 ? 18.234 19.016 6.348 1 95.5 59 TYR B CA 1
ATOM 2191 C C . TYR B 1 59 ? 19.375 19.594 7.156 1 95.5 59 TYR B C 1
ATOM 2193 O O . TYR B 1 59 ? 20.1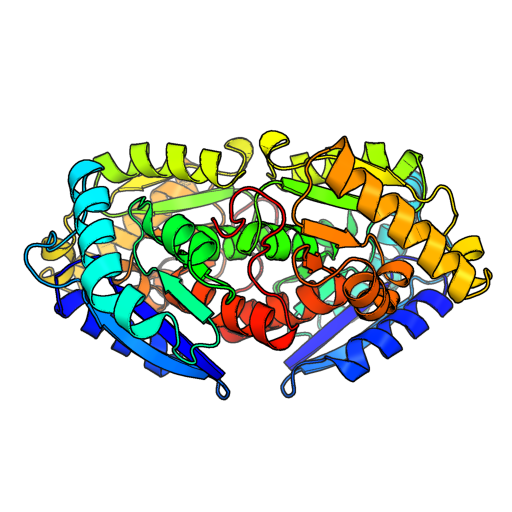88 18.859 7.723 1 95.5 59 TYR B O 1
ATOM 2201 N N . GLN B 1 60 ? 19.438 20.859 7.262 1 94.31 60 GLN B N 1
ATOM 2202 C CA . GLN B 1 60 ? 20.562 21.547 7.895 1 94.31 60 GLN B CA 1
ATOM 2203 C C . GLN B 1 60 ? 20.547 21.344 9.406 1 94.31 60 GLN B C 1
ATOM 2205 O O . GLN B 1 60 ? 21.594 21.141 10.023 1 94.31 60 GLN B O 1
ATOM 2210 N N . ASN B 1 61 ? 19.312 21.312 9.945 1 95.31 61 ASN B N 1
ATOM 2211 C CA . ASN B 1 61 ? 19.266 21.438 11.398 1 95.31 61 ASN B CA 1
ATOM 2212 C C . ASN B 1 61 ? 18.938 20.094 12.062 1 95.31 61 ASN B C 1
ATOM 2214 O O . ASN B 1 61 ? 19.156 19.938 13.266 1 95.31 61 ASN B O 1
ATOM 2218 N N . ILE B 1 62 ? 18.5 19.25 11.336 1 93.5 62 ILE B N 1
ATOM 2219 C CA . ILE B 1 62 ? 18.078 17.984 11.945 1 93.5 62 ILE B CA 1
ATOM 2220 C C . ILE B 1 62 ? 18.859 16.828 11.32 1 93.5 62 ILE B C 1
ATOM 2222 O O . ILE B 1 62 ? 19.5 16.062 12.023 1 93.5 62 ILE B O 1
ATOM 2226 N N . LEU B 1 63 ? 18.859 16.781 10.016 1 93.62 63 LEU B N 1
ATOM 2227 C CA . LEU B 1 63 ? 19.406 15.594 9.352 1 93.62 63 LEU B CA 1
ATOM 2228 C C . LEU B 1 63 ? 20.938 15.609 9.367 1 93.62 63 LEU B C 1
ATOM 2230 O O . LEU B 1 63 ? 21.562 14.586 9.633 1 93.62 63 LEU B O 1
ATOM 2234 N N . THR B 1 64 ? 21.516 16.734 9.086 1 90.62 64 THR B N 1
ATOM 2235 C CA . THR B 1 64 ? 22.969 16.797 8.984 1 90.62 64 THR B CA 1
ATOM 2236 C C . THR B 1 64 ? 23.625 16.328 10.281 1 90.62 64 THR B C 1
ATOM 2238 O O . THR B 1 64 ? 24.531 15.5 10.266 1 90.62 64 THR B O 1
ATOM 2241 N N . PRO B 1 65 ? 23.047 16.766 11.406 1 89.38 65 PRO B N 1
ATOM 2242 C CA . PRO B 1 65 ? 23.656 16.297 12.656 1 89.38 65 PRO B CA 1
ATOM 2243 C C . PRO B 1 65 ? 23.438 14.812 12.898 1 89.38 65 PRO B C 1
ATOM 2245 O O . PRO B 1 65 ? 24.125 14.211 13.727 1 89.38 65 PRO B O 1
ATOM 2248 N N . LYS B 1 66 ? 22.5 14.266 12.148 1 85.25 66 LYS B N 1
ATOM 2249 C CA . LYS B 1 66 ? 22.109 12.883 12.398 1 85.25 66 LYS B CA 1
ATOM 2250 C C . LYS B 1 66 ? 22.625 11.961 11.297 1 85.25 66 LYS B C 1
ATOM 2252 O O . LYS B 1 66 ? 22.25 10.781 11.25 1 85.25 66 LYS B O 1
ATOM 2257 N N . LEU B 1 67 ? 23.312 12.5 10.391 1 81.62 67 LEU B N 1
ATOM 2258 C CA . LEU B 1 67 ? 23.75 11.758 9.219 1 81.62 67 LEU B CA 1
ATOM 2259 C C . LEU B 1 67 ? 24.578 10.539 9.625 1 81.62 67 LEU B C 1
ATOM 2261 O O . LEU B 1 67 ? 24.594 9.531 8.922 1 81.62 67 LEU B O 1
ATOM 2265 N N . SER B 1 68 ? 25.172 10.742 10.781 1 71.12 68 SER B N 1
ATOM 2266 C CA . SER B 1 68 ? 26 9.641 11.258 1 71.12 68 SER B CA 1
ATOM 2267 C C . SER B 1 68 ? 25.188 8.68 12.125 1 71.12 68 SER B C 1
ATOM 2269 O O . SER B 1 68 ? 25.688 7.633 12.539 1 71.12 68 SER B O 1
ATOM 2271 N N . GLY B 1 69 ? 23.969 9.234 12.523 1 69.88 69 GLY B N 1
ATOM 2272 C CA . GLY B 1 69 ? 23.156 8.523 13.5 1 69.88 69 GLY B CA 1
ATOM 2273 C C . GLY B 1 69 ? 22.594 7.223 12.969 1 69.88 69 GLY B C 1
ATOM 2274 O O . GLY B 1 69 ? 22.906 6.812 11.852 1 69.88 69 GLY B O 1
ATOM 2275 N N . SER B 1 70 ? 21.906 6.648 13.898 1 81.62 70 SER B N 1
ATOM 2276 C CA . SER B 1 70 ? 21.672 5.211 14.008 1 81.62 70 SER B CA 1
ATOM 2277 C C . SER B 1 70 ? 20.234 4.855 13.648 1 81.62 70 SER B C 1
ATOM 2279 O O . SER B 1 70 ? 19.719 3.82 14.086 1 81.62 70 SER B O 1
ATOM 2281 N N . TYR B 1 71 ? 19.578 5.738 12.898 1 94.88 71 TYR B N 1
ATOM 2282 C CA . TYR B 1 71 ? 18.203 5.305 12.617 1 94.88 71 TYR B CA 1
ATOM 2283 C C . TYR B 1 71 ? 18.188 4.141 11.633 1 94.88 71 TYR B C 1
ATOM 2285 O O . TYR B 1 71 ? 19.094 4.012 10.805 1 94.88 71 TYR B O 1
ATOM 2293 N N . ASP B 1 72 ? 17.172 3.361 11.828 1 97 72 ASP B N 1
ATOM 2294 C CA . ASP B 1 72 ? 16.984 2.246 10.898 1 97 72 ASP B CA 1
ATOM 2295 C C . ASP B 1 72 ? 16.125 2.646 9.711 1 97 72 ASP B C 1
ATOM 2297 O O . ASP B 1 72 ? 16.141 1.993 8.672 1 97 72 ASP B O 1
ATOM 2301 N N . ALA B 1 73 ? 15.328 3.658 9.859 1 97.75 73 ALA B N 1
ATOM 2302 C CA . ALA B 1 73 ? 14.445 4.188 8.812 1 97.75 73 ALA B CA 1
ATOM 2303 C C . ALA B 1 73 ? 13.945 5.578 9.18 1 97.75 73 ALA B C 1
ATOM 2305 O O . ALA B 1 73 ? 14.055 6.004 10.336 1 97.75 73 ALA B O 1
ATOM 2306 N N . ILE B 1 74 ? 13.453 6.328 8.18 1 97.69 74 ILE B N 1
ATOM 2307 C CA . ILE B 1 74 ? 12.969 7.688 8.398 1 97.69 74 ILE B CA 1
ATOM 2308 C C . ILE B 1 74 ? 11.617 7.863 7.703 1 97.69 74 ILE B C 1
ATOM 2310 O O . ILE B 1 74 ? 11.453 7.488 6.539 1 97.69 74 ILE B O 1
ATOM 2314 N N . VAL B 1 75 ? 10.664 8.375 8.414 1 98.38 75 VAL B N 1
ATOM 2315 C CA . VAL B 1 75 ? 9.352 8.734 7.883 1 98.38 75 VAL B CA 1
ATOM 2316 C C . VAL B 1 75 ? 9.281 10.25 7.676 1 98.38 75 VAL B C 1
ATOM 2318 O O . VAL B 1 75 ? 9.688 11.023 8.547 1 98.38 75 VAL B O 1
ATOM 2321 N N . VAL B 1 76 ? 8.852 10.656 6.535 1 98.44 76 VAL B N 1
ATOM 2322 C CA . VAL B 1 76 ? 8.438 12.047 6.328 1 98.44 76 VAL B CA 1
ATOM 2323 C C . VAL B 1 76 ? 6.914 12.141 6.406 1 98.44 76 VAL B C 1
ATOM 2325 O O . VAL B 1 76 ? 6.211 11.711 5.488 1 98.44 76 VAL B O 1
ATOM 2328 N N . ALA B 1 77 ? 6.461 12.75 7.484 1 97.75 77 ALA B N 1
ATOM 2329 C CA . ALA B 1 77 ? 5.039 12.742 7.812 1 97.75 77 ALA B CA 1
ATOM 2330 C C . ALA B 1 77 ? 4.355 14.016 7.332 1 97.75 77 ALA B C 1
ATOM 2332 O O . ALA B 1 77 ? 3.834 14.789 8.133 1 97.75 77 ALA B O 1
ATOM 2333 N N . CYS B 1 78 ? 4.297 14.219 6.102 1 95.62 78 CYS B N 1
ATOM 2334 C CA . CYS B 1 78 ? 3.598 15.305 5.43 1 95.62 78 CYS B CA 1
ATOM 2335 C C . CYS B 1 78 ? 2.881 14.805 4.18 1 95.62 78 CYS B C 1
ATOM 2337 O O . CYS B 1 78 ? 3.445 14.039 3.4 1 95.62 78 CYS B O 1
ATOM 2339 N N . TYR B 1 79 ? 1.727 15.281 4.035 1 95.44 79 TYR B N 1
ATOM 2340 C CA . TYR B 1 79 ? 0.978 14.836 2.867 1 95.44 79 TYR B CA 1
ATOM 2341 C C . TYR B 1 79 ? 1.106 15.828 1.724 1 95.44 79 TYR B C 1
ATOM 2343 O O . TYR B 1 79 ? 0.673 15.562 0.601 1 95.44 79 TYR B O 1
ATOM 2351 N N . SER B 1 80 ? 1.688 17.016 2.002 1 91.94 80 SER B N 1
ATOM 2352 C CA . SER B 1 80 ? 2.094 17.922 0.933 1 91.94 80 SER B CA 1
ATOM 2353 C C . SER B 1 80 ? 3.387 17.453 0.273 1 91.94 80 SER B C 1
ATOM 2355 O O . SER B 1 80 ? 4.301 16.984 0.952 1 91.94 80 SER B O 1
ATOM 2357 N N . PRO B 1 81 ? 3.408 17.641 -1.052 1 91.5 81 PRO B N 1
ATOM 2358 C CA . PRO B 1 81 ? 4.668 17.297 -1.716 1 91.5 81 PRO B CA 1
ATOM 2359 C C . PRO B 1 81 ? 5.855 18.094 -1.159 1 91.5 81 PRO B C 1
ATOM 2361 O O . PRO B 1 81 ? 5.734 19.281 -0.869 1 91.5 81 PRO B O 1
ATOM 2364 N N . THR B 1 82 ? 6.895 17.422 -0.885 1 93.62 82 THR B N 1
ATOM 2365 C CA . THR B 1 82 ? 8.133 17.969 -0.359 1 93.62 82 THR B CA 1
ATOM 2366 C C . THR B 1 82 ? 9.344 17.266 -0.959 1 93.62 82 THR B C 1
ATOM 2368 O O . THR B 1 82 ? 9.305 16.047 -1.195 1 93.62 82 THR B O 1
ATOM 2371 N N . PRO B 1 83 ? 10.383 17.984 -1.182 1 95.44 83 PRO B N 1
ATOM 2372 C CA . PRO B 1 83 ? 11.602 17.328 -1.663 1 95.44 83 PRO B CA 1
ATOM 2373 C C . PRO B 1 83 ? 12.32 16.547 -0.571 1 95.44 83 PRO B C 1
ATOM 2375 O O . PRO B 1 83 ? 13.312 15.859 -0.847 1 95.44 83 PRO B O 1
ATOM 2378 N N . LEU B 1 84 ? 11.828 16.547 0.6 1 96.69 84 LEU B N 1
ATOM 2379 C CA . LEU B 1 84 ? 12.539 16.047 1.771 1 96.69 84 LEU B CA 1
ATOM 2380 C C . LEU B 1 84 ? 12.773 14.547 1.658 1 96.69 84 LEU B C 1
ATOM 2382 O O . LEU B 1 84 ? 13.836 14.047 2.047 1 96.69 84 LEU B O 1
ATOM 2386 N N . VAL B 1 85 ? 11.836 13.789 1.134 1 97 85 VAL B N 1
ATOM 2387 C CA . VAL B 1 85 ? 12 12.344 1 1 97 85 VAL B CA 1
ATOM 2388 C C . VAL B 1 85 ? 13.211 12.047 0.125 1 97 85 VAL B C 1
ATOM 2390 O O . VAL B 1 85 ? 14.078 11.242 0.5 1 97 85 VAL B O 1
ATOM 2393 N N . GLU B 1 86 ? 13.312 12.727 -0.998 1 95.19 86 GLU B N 1
ATOM 2394 C CA . GLU B 1 86 ? 14.43 12.492 -1.916 1 95.19 86 GLU B CA 1
ATOM 2395 C C . GLU B 1 86 ? 15.742 12.977 -1.321 1 95.19 86 GLU B C 1
ATOM 2397 O O . GLU B 1 86 ? 16.781 12.344 -1.509 1 95.19 86 GLU B O 1
ATOM 2402 N N . MET B 1 87 ? 15.68 14.078 -0.589 1 94.81 87 MET B N 1
ATOM 2403 C CA . MET B 1 87 ? 16.875 14.57 0.089 1 94.81 87 MET B CA 1
ATOM 2404 C C . MET B 1 87 ? 17.406 13.547 1.087 1 94.81 87 MET B C 1
ATOM 2406 O O . MET B 1 87 ? 18.609 13.305 1.165 1 94.81 87 MET B O 1
ATOM 2410 N N . ILE B 1 88 ? 16.5 12.961 1.772 1 95.88 88 ILE B N 1
ATOM 2411 C CA . ILE B 1 88 ? 16.875 11.977 2.777 1 95.88 88 ILE B CA 1
ATOM 2412 C C . ILE B 1 88 ? 17.422 10.727 2.094 1 95.88 88 ILE B C 1
ATOM 2414 O O . ILE B 1 88 ? 18.453 10.18 2.498 1 95.88 88 ILE B O 1
ATOM 2418 N N . ARG B 1 89 ? 16.734 10.25 1.072 1 95.75 89 ARG B N 1
ATOM 2419 C CA . ARG B 1 89 ? 17.188 9.07 0.344 1 95.75 89 ARG B CA 1
ATOM 2420 C C . ARG B 1 89 ? 18.578 9.305 -0.269 1 95.75 89 ARG B C 1
ATOM 2422 O O . ARG B 1 89 ? 19.391 8.383 -0.355 1 95.75 89 ARG B O 1
ATOM 2429 N N . GLU B 1 90 ? 18.828 10.523 -0.681 1 93.38 90 GLU B N 1
ATOM 2430 C CA . GLU B 1 90 ? 20.141 10.867 -1.22 1 93.38 90 GLU B CA 1
ATOM 2431 C C . GLU B 1 90 ? 21.203 10.867 -0.123 1 93.38 90 GLU B C 1
ATOM 2433 O O . GLU B 1 90 ? 22.328 10.391 -0.333 1 93.38 90 GLU B O 1
ATOM 2438 N N . SER B 1 91 ? 20.828 11.32 1.04 1 92.75 91 SER B N 1
ATOM 2439 C CA . SER B 1 91 ? 21.812 11.625 2.086 1 92.75 91 SER B CA 1
ATOM 2440 C C . SER B 1 91 ? 22.031 10.422 2.996 1 92.75 91 SER B C 1
ATOM 2442 O O . SER B 1 91 ? 23.094 10.289 3.609 1 92.75 91 SER B O 1
ATOM 2444 N N . PHE B 1 92 ? 21.016 9.586 3.156 1 93.31 92 PHE B N 1
ATOM 2445 C CA . PHE B 1 92 ? 21.078 8.453 4.074 1 93.31 92 PHE B CA 1
ATOM 2446 C C . PHE B 1 92 ? 20.938 7.141 3.316 1 93.31 92 PHE B C 1
ATOM 2448 O O . PHE B 1 92 ? 20.344 7.098 2.244 1 93.31 92 PHE B O 1
ATOM 2455 N N . ASP B 1 93 ? 21.469 6.082 3.93 1 93.5 93 ASP B N 1
ATOM 2456 C CA . ASP B 1 93 ? 21.359 4.75 3.35 1 93.5 93 ASP B CA 1
ATOM 2457 C C . ASP B 1 93 ? 20.062 4.078 3.781 1 93.5 93 ASP B C 1
ATOM 2459 O O . ASP B 1 93 ? 19.531 3.227 3.064 1 93.5 93 ASP B O 1
ATOM 2463 N N . VAL B 1 94 ? 19.594 4.473 4.926 1 95.38 94 VAL B N 1
ATOM 2464 C CA . VAL B 1 94 ? 18.406 3.83 5.484 1 95.38 94 VAL B CA 1
ATOM 2465 C C . VAL B 1 94 ? 17.188 4.176 4.637 1 95.38 94 VAL B C 1
ATOM 2467 O O . VAL B 1 94 ? 17.156 5.219 3.977 1 95.38 94 VAL B O 1
ATOM 2470 N N . PRO B 1 95 ? 16.188 3.256 4.555 1 97.5 95 PRO B N 1
ATOM 2471 C CA . PRO B 1 95 ? 14.984 3.566 3.775 1 97.5 95 PRO B CA 1
ATOM 2472 C C . PRO B 1 95 ? 14.18 4.719 4.367 1 97.5 95 PRO B C 1
ATOM 2474 O O . PRO B 1 95 ? 14.164 4.906 5.586 1 97.5 95 PRO B O 1
ATOM 2477 N N . CYS B 1 96 ? 13.602 5.531 3.496 1 97.94 96 CYS B N 1
ATOM 2478 C CA . CYS B 1 96 ? 12.758 6.672 3.832 1 97.94 96 CYS B CA 1
ATOM 2479 C C . CYS B 1 96 ? 11.461 6.648 3.033 1 97.94 96 CYS B C 1
ATOM 2481 O O . CYS B 1 96 ? 11.477 6.441 1.818 1 97.94 96 CYS B O 1
ATOM 2483 N N . LEU B 1 97 ? 10.375 6.824 3.713 1 98.44 97 LEU B N 1
ATOM 2484 C CA . LEU B 1 97 ? 9.07 6.84 3.055 1 98.44 97 LEU B CA 1
ATOM 2485 C C . LEU B 1 97 ? 8.266 8.062 3.473 1 98.44 97 LEU B C 1
ATOM 2487 O O . LEU B 1 97 ? 8.258 8.438 4.648 1 98.44 97 LEU B O 1
ATOM 2491 N N . GLY B 1 98 ? 7.688 8.75 2.51 1 98.31 98 GLY B N 1
ATOM 2492 C CA . GLY B 1 98 ? 6.629 9.711 2.783 1 98.31 98 GLY B CA 1
ATOM 2493 C C . GLY B 1 98 ? 5.277 9.055 3.006 1 98.31 98 GLY B C 1
ATOM 2494 O O . GLY B 1 98 ? 4.992 8 2.438 1 98.31 98 GLY B O 1
ATOM 2495 N N . ILE B 1 99 ? 4.441 9.75 3.656 1 98.44 99 ILE B N 1
ATOM 2496 C CA . ILE B 1 99 ? 3.178 9.133 4.055 1 98.44 99 ILE B CA 1
ATOM 2497 C C . ILE B 1 99 ? 2.217 9.109 2.869 1 98.44 99 ILE B C 1
ATOM 2499 O O . ILE B 1 99 ? 1.275 8.312 2.842 1 98.44 99 ILE B O 1
ATOM 2503 N N . VAL B 1 100 ? 2.393 9.961 1.883 1 98.12 100 VAL B N 1
ATOM 2504 C CA . VAL B 1 100 ? 1.579 9.875 0.675 1 98.12 100 VAL B CA 1
ATOM 2505 C C . VAL B 1 100 ? 1.817 8.531 -0.011 1 98.12 100 VAL B C 1
ATOM 2507 O O . VAL B 1 100 ? 0.875 7.77 -0.249 1 98.12 100 VAL B O 1
ATOM 2510 N N . GLN B 1 101 ? 3.074 8.25 -0.305 1 98.31 101 GLN B N 1
ATOM 2511 C CA . GLN B 1 101 ? 3.445 7.012 -0.977 1 98.31 101 GLN B CA 1
ATOM 2512 C C . GLN B 1 101 ? 2.992 5.793 -0.173 1 98.31 101 GLN B C 1
ATOM 2514 O O . GLN B 1 101 ? 2.455 4.84 -0.734 1 98.31 101 GLN B O 1
ATOM 2519 N N . ALA B 1 102 ? 3.197 5.855 1.116 1 98.62 102 ALA B N 1
ATOM 2520 C CA . ALA B 1 102 ? 2.85 4.734 1.982 1 98.62 102 ALA B CA 1
ATOM 2521 C C . ALA B 1 102 ? 1.352 4.445 1.931 1 98.62 102 ALA B C 1
ATOM 2523 O O . ALA B 1 102 ? 0.939 3.283 1.85 1 98.62 102 ALA B O 1
ATOM 2524 N N . SER B 1 103 ? 0.513 5.477 2.029 1 98.5 103 SER B N 1
ATOM 2525 C CA . SER B 1 103 ? -0.934 5.285 1.996 1 98.5 103 SER B CA 1
ATOM 2526 C C . SER B 1 103 ? -1.386 4.723 0.653 1 98.5 103 SER B C 1
ATOM 2528 O O . SER B 1 103 ? -2.232 3.828 0.602 1 98.5 103 SER B O 1
ATOM 2530 N N . ILE B 1 104 ? -0.805 5.234 -0.426 1 98.5 104 ILE B N 1
ATOM 2531 C CA . ILE B 1 104 ? -1.185 4.797 -1.765 1 98.5 104 ILE B CA 1
ATOM 2532 C C . ILE B 1 104 ? -0.8 3.33 -1.956 1 98.5 104 ILE B C 1
ATOM 2534 O O . ILE B 1 104 ? -1.576 2.545 -2.504 1 98.5 104 ILE B O 1
ATOM 2538 N N . GLN B 1 105 ? 0.396 2.945 -1.538 1 98.38 105 GLN B N 1
ATOM 2539 C CA . GLN B 1 105 ? 0.84 1.562 -1.67 1 98.38 105 GLN B CA 1
ATOM 2540 C C . GLN B 1 105 ? -0.066 0.617 -0.886 1 98.38 105 GLN B C 1
ATOM 2542 O O . GLN B 1 105 ? -0.382 -0.479 -1.354 1 98.38 105 GLN B O 1
ATOM 2547 N N . SER B 1 106 ? -0.481 1.016 0.326 1 98.44 106 SER B N 1
ATOM 2548 C CA . SER B 1 106 ? -1.45 0.223 1.076 1 98.44 106 SER B CA 1
ATOM 2549 C C . SER B 1 106 ? -2.775 0.117 0.328 1 98.44 106 SER B C 1
ATOM 2551 O O . SER B 1 106 ? -3.355 -0.967 0.234 1 98.44 106 SER B O 1
ATOM 2553 N N . ALA B 1 107 ? -3.234 1.23 -0.17 1 98.38 107 ALA B N 1
ATOM 2554 C CA . ALA B 1 107 ? -4.516 1.275 -0.874 1 98.38 107 ALA B CA 1
ATOM 2555 C C . ALA B 1 107 ? -4.496 0.374 -2.105 1 98.38 107 ALA B C 1
ATOM 2557 O O . ALA B 1 107 ? -5.457 -0.352 -2.365 1 98.38 107 ALA B O 1
ATOM 2558 N N . MET B 1 108 ? -3.367 0.384 -2.85 1 97.31 108 MET B N 1
ATOM 2559 C CA . MET B 1 108 ? -3.209 -0.423 -4.055 1 97.31 108 MET B CA 1
ATOM 2560 C C . MET B 1 108 ? -3.328 -1.909 -3.734 1 97.31 108 MET B C 1
ATOM 2562 O O . MET B 1 108 ? -3.656 -2.713 -4.609 1 97.31 108 MET B O 1
ATOM 2566 N N . SER B 1 109 ? -3.07 -2.258 -2.537 1 97.31 109 SER B N 1
ATOM 2567 C CA . SER B 1 109 ? -2.992 -3.666 -2.156 1 97.31 109 SER B CA 1
ATOM 2568 C C . SER B 1 109 ? -4.371 -4.227 -1.831 1 97.31 109 SER B C 1
ATOM 2570 O O . SER B 1 109 ? -4.539 -5.445 -1.724 1 97.31 109 SER B O 1
ATOM 2572 N N . VAL B 1 110 ? -5.414 -3.293 -1.7 1 97.25 110 VAL B N 1
ATOM 2573 C CA . VAL B 1 110 ? -6.668 -3.814 -1.169 1 97.25 110 VAL B CA 1
ATOM 2574 C C . VAL B 1 110 ? -7.84 -3.279 -1.989 1 97.25 110 VAL B C 1
ATOM 2576 O O . VAL B 1 110 ? -8.984 -3.705 -1.803 1 97.25 110 VAL B O 1
ATOM 2579 N N . GLY B 1 111 ? -7.602 -2.404 -2.863 1 96.31 111 GLY B N 1
ATOM 2580 C CA . GLY B 1 111 ? -8.617 -1.835 -3.736 1 96.31 111 GLY B CA 1
ATOM 2581 C C . GLY B 1 111 ? -8.109 -1.545 -5.137 1 96.31 111 GLY B C 1
ATOM 2582 O O . GLY B 1 111 ? -7.012 -1.978 -5.504 1 96.31 111 GLY B O 1
ATOM 2583 N N . ARG B 1 112 ? -8.969 -0.815 -5.965 1 93.81 112 ARG B N 1
ATOM 2584 C CA . ARG B 1 112 ? -8.617 -0.574 -7.359 1 93.81 112 ARG B CA 1
ATOM 2585 C C . ARG B 1 112 ? -8.719 0.908 -7.703 1 93.81 112 ARG B C 1
ATOM 2587 O O . ARG B 1 112 ? -7.977 1.406 -8.555 1 93.81 112 ARG B O 1
ATOM 2594 N N . ARG B 1 113 ? -9.648 1.557 -7.09 1 96.69 113 ARG B N 1
ATOM 2595 C CA . ARG B 1 113 ? -9.914 2.971 -7.34 1 96.69 113 ARG B CA 1
ATOM 2596 C C . ARG B 1 113 ? -9.695 3.797 -6.078 1 96.69 113 ARG B C 1
ATOM 2598 O O . ARG B 1 113 ? -10.523 3.777 -5.164 1 96.69 113 ARG B O 1
ATOM 2605 N N . ILE B 1 114 ? -8.68 4.547 -6.113 1 98.31 114 ILE B N 1
ATOM 2606 C CA . ILE B 1 114 ? -8.211 5.184 -4.887 1 98.31 114 ILE B CA 1
ATOM 2607 C C . ILE B 1 114 ? -8.664 6.641 -4.855 1 98.31 114 ILE B C 1
ATOM 2609 O O . ILE B 1 114 ? -8.398 7.402 -5.789 1 98.31 114 ILE B O 1
ATOM 2613 N N . GLY B 1 115 ? -9.438 6.973 -3.859 1 98.5 115 GLY B N 1
ATOM 2614 C CA . GLY B 1 115 ? -9.711 8.367 -3.541 1 98.5 115 GLY B CA 1
ATOM 2615 C C . GLY B 1 115 ? -8.773 8.93 -2.486 1 98.5 115 GLY B C 1
ATOM 2616 O O . GLY B 1 115 ? -8.328 8.203 -1.596 1 98.5 115 GLY B O 1
ATOM 2617 N N . ILE B 1 116 ? -8.516 10.172 -2.545 1 98.31 116 ILE B N 1
ATOM 2618 C CA . ILE B 1 116 ? -7.691 10.852 -1.557 1 98.31 116 ILE B CA 1
ATOM 2619 C C . ILE B 1 116 ? -8.469 12.023 -0.956 1 98.31 116 ILE B C 1
ATOM 2621 O O . ILE B 1 116 ? -9.008 12.859 -1.686 1 98.31 116 ILE B O 1
ATOM 2625 N N . LEU B 1 117 ? -8.594 12.016 0.298 1 97.31 117 LEU B N 1
ATOM 2626 C CA . LEU B 1 117 ? -9.164 13.133 1.039 1 97.31 117 LEU B CA 1
ATOM 2627 C C . LEU B 1 117 ? -8.07 14 1.654 1 97.31 117 LEU B C 1
ATOM 2629 O O . LEU B 1 117 ? -7.266 13.508 2.457 1 97.31 117 LEU B O 1
ATOM 2633 N N . THR B 1 118 ? -8.023 15.25 1.278 1 94.12 118 THR B N 1
ATOM 2634 C CA . THR B 1 118 ? -6.996 16.188 1.735 1 94.12 118 THR B CA 1
ATOM 2635 C C . THR B 1 118 ? -7.629 17.438 2.318 1 94.12 118 THR B C 1
ATOM 2637 O O . THR B 1 118 ? -8.844 17.484 2.537 1 94.12 118 THR B O 1
ATOM 2640 N N . THR B 1 119 ? -6.832 18.391 2.672 1 89.88 119 THR B N 1
ATOM 2641 C CA . THR B 1 119 ? -7.328 19.531 3.42 1 89.88 119 THR B CA 1
ATOM 2642 C C . THR B 1 119 ? -7.727 20.672 2.473 1 89.88 119 THR B C 1
ATOM 2644 O O . THR B 1 119 ? -8.898 21.047 2.406 1 89.88 119 THR B O 1
ATOM 2647 N N . THR B 1 120 ? -6.789 21.062 1.601 1 88.31 120 THR B N 1
ATOM 2648 C CA . THR B 1 120 ? -7.043 22.266 0.817 1 88.31 120 THR B CA 1
ATOM 2649 C C . THR B 1 120 ? -7.168 21.922 -0.667 1 88.31 120 THR B C 1
ATOM 2651 O O . THR B 1 120 ? -6.664 20.906 -1.12 1 88.31 120 THR B O 1
ATOM 2654 N N . LYS B 1 121 ? -7.773 22.812 -1.39 1 88.56 121 LYS B N 1
ATOM 2655 C CA . LYS B 1 121 ? -7.941 22.656 -2.832 1 88.56 121 LYS B CA 1
ATOM 2656 C C . LYS B 1 121 ? -6.594 22.688 -3.547 1 88.56 121 LYS B C 1
ATOM 2658 O O . LYS B 1 121 ? -6.402 21.969 -4.535 1 88.56 121 LYS B O 1
ATOM 2663 N N . ARG B 1 122 ? -5.719 23.5 -3.119 1 88.19 122 ARG B N 1
ATOM 2664 C CA . ARG B 1 122 ? -4.387 23.562 -3.711 1 88.19 122 ARG B CA 1
ATOM 2665 C C . ARG B 1 122 ? -3.682 22.219 -3.631 1 88.19 122 ARG B C 1
ATOM 2667 O O . ARG B 1 122 ? -2.965 21.828 -4.555 1 88.19 122 ARG B O 1
ATOM 2674 N N . SER B 1 123 ? -3.92 21.516 -2.586 1 88.94 123 SER B N 1
ATOM 2675 C CA . SER B 1 123 ? -3.307 20.203 -2.371 1 88.94 123 SER B CA 1
ATOM 2676 C C . SER B 1 123 ? -3.768 19.203 -3.422 1 88.94 123 SER B C 1
ATOM 2678 O O . SER B 1 123 ? -3.025 18.281 -3.783 1 88.94 123 SER B O 1
ATOM 2680 N N . GLU B 1 124 ? -4.961 19.359 -3.906 1 90.06 124 GLU B N 1
ATOM 2681 C CA . GLU B 1 124 ? -5.473 18.438 -4.914 1 90.06 124 GLU B CA 1
ATOM 2682 C C . GLU B 1 124 ? -4.57 18.406 -6.145 1 90.06 124 GLU B C 1
ATOM 2684 O O . GLU B 1 124 ? -4.172 17.328 -6.602 1 90.06 124 GLU B O 1
ATOM 2689 N N . LEU B 1 125 ? -4.199 19.562 -6.633 1 88.06 125 LEU B N 1
ATOM 2690 C CA . LEU B 1 125 ? -3.367 19.656 -7.824 1 88.06 125 LEU B CA 1
ATOM 2691 C C . LEU B 1 125 ? -1.955 19.156 -7.547 1 88.06 125 LEU B C 1
ATOM 2693 O O . LEU B 1 125 ? -1.38 18.422 -8.359 1 88.06 125 LEU B O 1
ATOM 2697 N N . MET B 1 126 ? -1.473 19.516 -6.402 1 91.81 126 MET B N 1
ATOM 2698 C CA . MET B 1 126 ? -0.098 19.156 -6.062 1 91.81 126 MET B CA 1
ATOM 2699 C C . MET B 1 126 ? 0.053 17.656 -5.91 1 91.81 126 MET B C 1
ATOM 2701 O O . MET B 1 126 ? 1.086 17.094 -6.273 1 91.81 126 MET B O 1
ATOM 2705 N N . LEU B 1 127 ? -0.955 17.047 -5.43 1 95.12 127 LEU B N 1
ATOM 2706 C CA . LEU B 1 127 ? -0.885 15.609 -5.18 1 95.12 127 LEU B CA 1
ATOM 2707 C C . LEU B 1 127 ? -0.871 14.828 -6.488 1 95.12 127 LEU B C 1
ATOM 2709 O O . LEU B 1 127 ? -0.208 13.797 -6.59 1 95.12 127 LEU B O 1
ATOM 2713 N N . TYR B 1 128 ? -1.577 15.312 -7.516 1 93.81 128 TYR B N 1
ATOM 2714 C CA . TYR B 1 128 ? -1.532 14.641 -8.812 1 93.81 128 TYR B CA 1
ATOM 2715 C C . TYR B 1 128 ? -0.111 14.609 -9.359 1 93.81 128 TYR B C 1
ATOM 2717 O O . TYR B 1 128 ? 0.336 13.586 -9.883 1 93.81 128 TYR B O 1
ATOM 2725 N N . GLU B 1 129 ? 0.583 15.711 -9.227 1 92.5 129 GLU B N 1
ATOM 2726 C CA . GLU B 1 129 ? 1.958 15.789 -9.703 1 92.5 129 GLU B CA 1
ATOM 2727 C C . GLU B 1 129 ? 2.871 14.852 -8.914 1 92.5 129 GLU B C 1
ATOM 2729 O O . GLU B 1 129 ? 3.752 14.211 -9.484 1 92.5 129 GLU B O 1
ATOM 2734 N N . LEU B 1 130 ? 2.658 14.805 -7.664 1 95.25 130 LEU B N 1
ATOM 2735 C CA . LEU B 1 130 ? 3.459 13.914 -6.824 1 95.25 130 LEU B CA 1
ATOM 2736 C C . LEU B 1 130 ? 3.209 12.453 -7.184 1 95.25 130 LEU B C 1
ATOM 2738 O O . LEU B 1 130 ? 4.148 11.664 -7.277 1 95.25 130 LEU B O 1
ATOM 2742 N N . LEU B 1 131 ? 1.916 12.102 -7.355 1 97.19 131 LEU B N 1
ATOM 2743 C CA . LEU B 1 131 ? 1.578 10.727 -7.707 1 97.19 131 LEU B CA 1
ATOM 2744 C C . LEU B 1 131 ? 2.229 10.328 -9.031 1 97.19 131 LEU B C 1
ATOM 2746 O O . LEU B 1 131 ? 2.738 9.211 -9.164 1 97.19 131 LEU B O 1
ATOM 2750 N N . LYS B 1 132 ? 2.26 11.203 -9.969 1 95.25 132 LYS B N 1
ATOM 2751 C CA . LYS B 1 132 ? 2.949 10.969 -11.234 1 95.25 132 LYS B CA 1
ATOM 2752 C C . LYS B 1 132 ? 4.441 10.727 -11.016 1 95.25 132 LYS B C 1
ATOM 2754 O O . LYS B 1 132 ? 5.016 9.797 -11.578 1 95.25 132 LYS B O 1
ATOM 2759 N N . HIS B 1 133 ? 5.012 11.586 -10.18 1 94.81 133 HIS B N 1
ATOM 2760 C CA . HIS B 1 133 ? 6.43 11.469 -9.852 1 94.81 133 HIS B CA 1
ATOM 2761 C C . HIS B 1 133 ? 6.73 10.125 -9.188 1 94.81 133 HIS B C 1
ATOM 2763 O O . HIS B 1 133 ? 7.785 9.539 -9.422 1 94.81 133 HIS B O 1
ATOM 2769 N N . LEU B 1 134 ? 5.812 9.602 -8.414 1 95.88 134 LEU B N 1
ATOM 2770 C CA . LEU B 1 134 ? 5.984 8.359 -7.66 1 95.88 134 LEU B CA 1
ATOM 2771 C C . LEU B 1 134 ? 5.746 7.145 -8.555 1 95.88 134 LEU B C 1
ATOM 2773 O O . LEU B 1 134 ? 5.859 6.004 -8.102 1 95.88 134 LEU B O 1
ATOM 2777 N N . GLY B 1 135 ? 5.398 7.453 -9.828 1 96.75 135 GLY B N 1
ATOM 2778 C CA . GLY B 1 135 ? 5.18 6.359 -10.766 1 96.75 135 GLY B CA 1
ATOM 2779 C C . GLY B 1 135 ? 3.809 5.723 -10.625 1 96.75 135 GLY B C 1
ATOM 2780 O O . GLY B 1 135 ? 3.625 4.551 -10.961 1 96.75 135 GLY B O 1
ATOM 2781 N N . ILE B 1 136 ? 2.852 6.43 -10.039 1 97.19 136 ILE B N 1
ATOM 2782 C CA . ILE B 1 136 ? 1.479 5.957 -9.891 1 97.19 136 ILE B CA 1
ATOM 2783 C C . ILE B 1 136 ? 0.641 6.422 -11.078 1 97.19 136 ILE B C 1
ATOM 2785 O O . ILE B 1 136 ? 0.606 7.613 -11.391 1 97.19 136 ILE B O 1
ATOM 2789 N N . SER B 1 137 ? 0.009 5.504 -11.742 1 96.88 137 SER B N 1
ATOM 2790 C CA . SER B 1 137 ? -0.827 5.824 -12.898 1 96.88 137 SER B CA 1
ATOM 2791 C C . SER B 1 137 ? -2.094 6.559 -12.469 1 96.88 137 SER B C 1
ATOM 2793 O O . SER B 1 137 ? -2.699 6.227 -11.453 1 96.88 137 SER B O 1
ATOM 2795 N N . ARG B 1 138 ? -2.506 7.48 -13.234 1 94.38 138 ARG B N 1
ATOM 2796 C CA . ARG B 1 138 ? -3.736 8.227 -12.984 1 94.38 138 ARG B CA 1
ATOM 2797 C C . ARG B 1 138 ? -4.957 7.316 -13.078 1 94.38 138 ARG B C 1
ATOM 2799 O O . ARG B 1 138 ? -6.012 7.625 -12.523 1 94.38 138 ARG B O 1
ATOM 2806 N N . THR B 1 139 ? -4.789 6.195 -13.75 1 94.06 139 THR B N 1
ATOM 2807 C CA . THR B 1 139 ? -5.91 5.309 -14.031 1 94.06 139 THR B CA 1
ATOM 2808 C C . THR B 1 139 ? -6.453 4.695 -12.742 1 94.06 139 THR B C 1
ATOM 2810 O O . THR B 1 139 ? -7.586 4.211 -12.711 1 94.06 139 THR B O 1
ATOM 2813 N N . ILE B 1 140 ? -5.652 4.734 -11.688 1 96.38 140 ILE B N 1
ATOM 2814 C CA . ILE B 1 140 ? -6.137 4.082 -10.477 1 96.38 140 ILE B CA 1
ATOM 2815 C C . ILE B 1 140 ? -6.516 5.133 -9.438 1 96.38 140 ILE B C 1
ATOM 2817 O O . ILE B 1 140 ? -6.875 4.797 -8.305 1 96.38 140 ILE B O 1
ATOM 2821 N N . ILE B 1 141 ? -6.406 6.363 -9.789 1 97.56 141 ILE B N 1
ATOM 2822 C CA . ILE B 1 141 ? -6.82 7.445 -8.906 1 97.56 141 ILE B CA 1
ATOM 2823 C C . ILE B 1 141 ? -8.234 7.895 -9.266 1 97.56 141 ILE B C 1
ATOM 2825 O O . ILE B 1 141 ? -8.445 8.531 -10.305 1 97.56 141 ILE B O 1
ATOM 2829 N N . ALA B 1 142 ? -9.156 7.562 -8.469 1 97.69 142 ALA B N 1
ATOM 2830 C CA . ALA B 1 142 ? -10.547 7.949 -8.688 1 97.69 142 ALA B CA 1
ATOM 2831 C C . ALA B 1 142 ? -10.711 9.469 -8.625 1 97.69 142 ALA B C 1
ATOM 2833 O O . ALA B 1 142 ? -11.461 10.047 -9.422 1 97.69 142 ALA B O 1
ATOM 2834 N N . GLY B 1 143 ? -10.008 10.008 -7.621 1 97.31 143 GLY B N 1
ATOM 2835 C CA . GLY B 1 143 ? -10.062 11.453 -7.449 1 97.31 143 GLY B CA 1
ATOM 2836 C C . GLY B 1 143 ? -9.453 11.922 -6.141 1 97.31 143 GLY B C 1
ATOM 2837 O O . GLY B 1 143 ? -9.156 11.109 -5.262 1 97.31 143 GLY B O 1
ATOM 2838 N N . ILE B 1 144 ? -9.211 13.172 -6.07 1 97.06 144 ILE B N 1
ATOM 2839 C CA . ILE B 1 144 ? -8.719 13.859 -4.879 1 97.06 144 ILE B CA 1
ATOM 2840 C C . ILE B 1 144 ? -9.711 14.93 -4.449 1 97.06 144 ILE B C 1
ATOM 2842 O O . ILE B 1 144 ? -10.078 15.805 -5.246 1 97.06 144 ILE B O 1
ATOM 2846 N N . GLN B 1 145 ? -10.172 14.836 -3.232 1 95.5 145 GLN B N 1
ATOM 2847 C CA . GLN B 1 145 ? -11.156 15.773 -2.695 1 95.5 145 GLN B CA 1
ATOM 2848 C C . GLN B 1 145 ? -10.609 16.5 -1.465 1 95.5 145 GLN B C 1
ATOM 2850 O O . GLN B 1 145 ? -10.062 15.859 -0.562 1 95.5 145 GLN B O 1
ATOM 2855 N N . SER B 1 146 ? -10.781 17.75 -1.448 1 94.38 146 SER B N 1
ATOM 2856 C CA . SER B 1 146 ? -10.406 18.562 -0.288 1 94.38 146 SER B CA 1
ATOM 2857 C C . SER B 1 146 ? -11.586 18.75 0.658 1 94.38 146 SER B C 1
ATOM 2859 O O . SER B 1 146 ? -12.734 18.859 0.216 1 94.38 146 SER B O 1
ATOM 2861 N N . SER B 1 147 ? -11.281 18.781 1.919 1 92.19 147 SER B N 1
ATOM 2862 C CA . SER B 1 147 ? -12.297 19.156 2.9 1 92.19 147 SER B CA 1
ATOM 2863 C C . SER B 1 147 ? -12.641 20.625 2.799 1 92.19 147 SER B C 1
ATOM 2865 O O . SER B 1 147 ? -13.711 21.062 3.248 1 92.19 147 SER B O 1
ATOM 2867 N N . GLY B 1 148 ? -11.711 21.328 2.301 1 90.62 148 GLY B N 1
ATOM 2868 C CA . GLY B 1 148 ? -11.867 22.766 2.24 1 90.62 148 GLY B CA 1
ATOM 2869 C C . GLY B 1 148 ? -11.445 23.469 3.518 1 90.62 148 GLY B C 1
ATOM 2870 O O . GLY B 1 148 ? -11.602 24.688 3.646 1 90.62 148 GLY B O 1
ATOM 2871 N N . LEU B 1 149 ? -10.922 22.719 4.383 1 88.44 149 LEU B N 1
ATOM 2872 C CA . LEU B 1 149 ? -10.484 23.266 5.664 1 88.44 149 LEU B CA 1
ATOM 2873 C C . LEU B 1 149 ? -8.969 23.219 5.785 1 88.44 149 LEU B C 1
ATOM 2875 O O . LEU B 1 149 ? -8.328 22.281 5.309 1 88.44 149 LEU B O 1
ATOM 2879 N N . THR B 1 150 ? -8.492 24.25 6.461 1 85.31 150 THR B N 1
ATOM 2880 C CA . THR B 1 150 ? -7.07 24.219 6.797 1 85.31 150 THR B CA 1
ATOM 2881 C C . THR B 1 150 ? -6.805 23.25 7.945 1 85.31 150 THR B C 1
ATOM 2883 O O . THR B 1 150 ? -7.738 22.797 8.609 1 85.31 150 THR B O 1
ATOM 2886 N N . VAL B 1 151 ? -5.57 22.969 8.07 1 82.56 151 VAL B N 1
ATOM 2887 C CA . VAL B 1 151 ? -5.145 22.094 9.164 1 82.56 151 VAL B CA 1
ATOM 2888 C C . VAL B 1 151 ? -5.578 22.703 10.5 1 82.56 151 VAL B C 1
ATOM 2890 O O . VAL B 1 151 ? -6.027 21.984 11.398 1 82.56 151 VAL B O 1
ATOM 2893 N N . GLU B 1 152 ? -5.488 24 10.672 1 81.06 152 GLU B N 1
ATOM 2894 C CA . GLU B 1 152 ? -5.887 24.703 11.883 1 81.06 152 GLU B CA 1
ATOM 2895 C C . GLU B 1 152 ? -7.387 24.578 12.125 1 81.06 152 GLU B C 1
ATOM 2897 O O . GLU B 1 152 ? -7.82 24.344 13.258 1 81.06 152 GLU B O 1
ATOM 2902 N N . GLN B 1 153 ? -8.094 24.719 11.094 1 85.5 153 GLN B N 1
ATOM 2903 C CA . GLN B 1 153 ? -9.539 24.594 11.219 1 85.5 153 GLN B CA 1
ATOM 2904 C C . GLN B 1 153 ? -9.945 23.172 11.609 1 85.5 153 GLN B C 1
ATOM 2906 O O . GLN B 1 153 ? -10.812 22.984 12.469 1 85.5 153 GLN B O 1
ATOM 2911 N N . LEU B 1 154 ? -9.305 22.234 11.055 1 84.81 154 LEU B N 1
ATOM 2912 C CA . LEU B 1 154 ? -9.586 20.844 11.352 1 84.81 154 LEU B CA 1
ATOM 2913 C C . LEU B 1 154 ? -9.266 20.516 12.805 1 84.81 154 LEU B C 1
ATOM 2915 O O . LEU B 1 154 ? -9.953 19.719 13.438 1 84.81 154 LEU B O 1
ATOM 2919 N N . ALA B 1 155 ? -8.234 21.25 13.234 1 76.62 155 ALA B N 1
ATOM 2920 C CA . ALA B 1 155 ? -7.793 20.984 14.602 1 76.62 155 ALA B CA 1
ATOM 2921 C C . ALA B 1 155 ? -8.711 21.656 15.617 1 76.62 155 ALA B C 1
ATOM 2923 O O . ALA B 1 155 ? -8.75 21.266 16.781 1 76.62 155 ALA B O 1
ATOM 2924 N N . THR B 1 156 ? -9.516 22.656 15.219 1 83.31 156 THR B N 1
ATOM 2925 C CA . THR B 1 156 ? -10.266 23.469 16.188 1 83.31 156 THR B CA 1
ATOM 2926 C C . THR B 1 156 ? -11.758 23.172 16.094 1 83.31 156 THR B C 1
ATOM 2928 O O . THR B 1 156 ? -12.516 23.453 17.016 1 83.31 156 THR B O 1
ATOM 2931 N N . LEU B 1 157 ? -12.188 22.594 15.023 1 87.62 157 LEU B N 1
ATOM 2932 C CA . LEU B 1 157 ? -13.594 22.25 14.883 1 87.62 157 LEU B CA 1
ATOM 2933 C C . LEU B 1 157 ? -13.984 21.156 15.867 1 87.62 157 LEU B C 1
ATOM 2935 O O . LEU B 1 157 ? -13.172 20.297 16.203 1 87.62 157 LEU B O 1
ATOM 2939 N N . PRO B 1 158 ? -15.328 21.25 16.281 1 91.25 158 PRO B N 1
ATOM 2940 C CA . PRO B 1 158 ? -15.812 20.141 17.109 1 91.25 158 PRO B CA 1
ATOM 2941 C C . PRO B 1 158 ? -15.688 18.781 16.406 1 91.25 158 PRO B C 1
ATOM 2943 O O . PRO B 1 158 ? -15.906 18.688 15.195 1 91.25 158 PRO B O 1
ATOM 2946 N N . GLU B 1 159 ? -15.305 17.828 17.156 1 87.25 159 GLU B N 1
ATOM 2947 C CA . GLU B 1 159 ? -14.992 16.516 16.625 1 87.25 159 GLU B CA 1
ATOM 2948 C C . GLU B 1 159 ? -16.141 15.961 15.781 1 87.25 159 GLU B C 1
ATOM 2950 O O . GLU B 1 159 ? -15.922 15.461 14.68 1 87.25 159 GLU B O 1
ATOM 2955 N N . GLU B 1 160 ? -17.391 16.094 16.266 1 90.44 160 GLU B N 1
ATOM 2956 C CA . GLU B 1 160 ? -18.547 15.555 15.562 1 90.44 160 GLU B CA 1
ATOM 2957 C C . GLU B 1 160 ? -18.703 16.203 14.195 1 90.44 160 GLU B C 1
ATOM 2959 O O . GLU B 1 160 ? -19 15.531 13.211 1 90.44 160 GLU B O 1
ATOM 2964 N N . GLU B 1 161 ? -18.578 17.453 14.211 1 92.25 161 GLU B N 1
ATOM 2965 C CA . GLU B 1 161 ? -18.703 18.188 12.953 1 92.25 161 GLU B CA 1
ATOM 2966 C C . GLU B 1 161 ? -17.562 17.828 11.992 1 92.25 161 GLU B C 1
ATOM 2968 O O . GLU B 1 161 ? -17.797 17.672 10.789 1 92.25 161 GLU B O 1
ATOM 2973 N N . ARG B 1 162 ? -16.453 17.75 12.555 1 90.88 162 ARG B N 1
ATOM 2974 C CA . ARG B 1 162 ? -15.281 17.391 11.781 1 90.88 162 ARG B CA 1
ATOM 2975 C C . ARG B 1 162 ? -15.453 16.016 11.125 1 90.88 162 ARG B C 1
ATOM 2977 O O . ARG B 1 162 ? -15.25 15.867 9.922 1 90.88 162 ARG B O 1
ATOM 2984 N N . ILE B 1 163 ? -15.906 15.117 11.891 1 92.25 163 ILE B N 1
ATOM 2985 C CA . ILE B 1 163 ? -16.094 13.758 11.414 1 92.25 163 ILE B CA 1
ATOM 2986 C C . ILE B 1 163 ? -17.188 13.734 10.344 1 92.25 163 ILE B C 1
ATOM 2988 O O . ILE B 1 163 ? -17.031 13.109 9.289 1 92.25 163 ILE B O 1
ATOM 2992 N N . SER B 1 164 ? -18.266 14.438 10.617 1 95.12 164 SER B N 1
ATOM 2993 C CA . SER B 1 164 ? -19.375 14.477 9.672 1 95.12 164 SER B CA 1
ATOM 2994 C C . SER B 1 164 ? -18.953 15.031 8.32 1 95.12 164 SER B C 1
ATOM 2996 O O . SER B 1 164 ? -19.297 14.477 7.277 1 95.12 164 SER B O 1
ATOM 2998 N N . LEU B 1 165 ? -18.25 16.016 8.391 1 94.69 165 LEU B N 1
ATOM 2999 C CA . LEU B 1 165 ? -17.781 16.641 7.168 1 94.69 165 LEU B CA 1
ATOM 3000 C C . LEU B 1 165 ? -16.844 15.703 6.402 1 94.69 165 LEU B C 1
ATOM 3002 O O . LEU B 1 165 ? -17.016 15.516 5.191 1 94.69 165 LEU B O 1
ATOM 3006 N N . LEU B 1 166 ? -15.93 15.195 7.066 1 95.12 166 LEU B N 1
ATOM 3007 C CA . LEU B 1 166 ? -14.938 14.336 6.43 1 95.12 166 LEU B CA 1
ATOM 3008 C C . LEU B 1 166 ? -15.586 13.07 5.875 1 95.12 166 LEU B C 1
ATOM 3010 O O . LEU B 1 166 ? -15.227 12.609 4.789 1 95.12 166 LEU B O 1
ATOM 3014 N N . VAL B 1 167 ? -16.547 12.531 6.605 1 96.62 167 VAL B N 1
ATOM 3015 C CA . VAL B 1 167 ? -17.281 11.359 6.137 1 96.62 167 VAL B CA 1
ATOM 3016 C C . VAL B 1 167 ? -18.078 11.719 4.879 1 96.62 167 VAL B C 1
ATOM 3018 O O . VAL B 1 167 ? -18.141 10.93 3.934 1 96.62 167 VAL B O 1
ATOM 3021 N N . SER B 1 168 ? -18.656 12.859 4.895 1 97.31 168 SER B N 1
ATOM 3022 C CA . SER B 1 168 ? -19.391 13.312 3.717 1 97.31 168 SER B CA 1
ATOM 3023 C C . SER B 1 168 ? -18.469 13.406 2.502 1 97.31 168 SER B C 1
ATOM 3025 O O . SER B 1 168 ? -18.844 13 1.402 1 97.31 168 SER B O 1
ATOM 3027 N N . LYS B 1 169 ? -17.312 13.953 2.664 1 96.5 169 LYS B N 1
ATOM 3028 C CA . LYS B 1 169 ? -16.359 14.078 1.573 1 96.5 169 LYS B CA 1
ATOM 3029 C C . LYS B 1 169 ? -15.875 12.703 1.114 1 96.5 169 LYS B C 1
ATOM 3031 O O . LYS B 1 169 ? -15.734 12.461 -0.086 1 96.5 169 LYS B O 1
ATOM 3036 N N . ALA B 1 170 ? -15.609 11.859 2.053 1 96.5 170 ALA B N 1
ATOM 3037 C CA . ALA B 1 170 ? -15.219 10.492 1.71 1 96.5 170 ALA B CA 1
ATOM 3038 C C . ALA B 1 170 ? -16.312 9.781 0.924 1 96.5 170 ALA B C 1
ATOM 3040 O O . ALA B 1 170 ? -16.047 9.078 -0.046 1 96.5 170 ALA B O 1
ATOM 3041 N N . ARG B 1 171 ? -17.516 9.992 1.294 1 96.75 171 ARG B N 1
ATOM 3042 C CA . ARG B 1 171 ? -18.641 9.391 0.59 1 96.75 171 ARG B CA 1
ATOM 3043 C C . ARG B 1 171 ? -18.734 9.922 -0.836 1 96.75 171 ARG B C 1
ATOM 3045 O O . ARG B 1 171 ? -19.125 9.188 -1.751 1 96.75 171 ARG B O 1
ATOM 3052 N N . LYS B 1 172 ? -18.5 11.141 -0.955 1 97 172 LYS B N 1
ATOM 3053 C CA . LYS B 1 172 ? -18.5 11.703 -2.299 1 97 172 LYS B CA 1
ATOM 3054 C C . LYS B 1 172 ? -17.469 11.016 -3.189 1 97 172 LYS B C 1
ATOM 3056 O O . LYS B 1 172 ? -17.75 10.719 -4.355 1 97 172 LYS B O 1
ATOM 3061 N N . LEU B 1 173 ? -16.312 10.797 -2.725 1 97.62 173 LEU B N 1
ATOM 3062 C CA . LEU B 1 173 ? -15.289 10.055 -3.455 1 97.62 173 LEU B CA 1
ATOM 3063 C C . LEU B 1 173 ? -15.805 8.68 -3.863 1 97.62 173 LEU B C 1
ATOM 3065 O O . LEU B 1 173 ? -15.547 8.219 -4.977 1 97.62 173 LEU B O 1
ATOM 3069 N N . VAL B 1 174 ? -16.547 8.039 -2.949 1 96.62 174 VAL B N 1
ATOM 3070 C CA . VAL B 1 174 ? -17.031 6.684 -3.164 1 96.62 174 VAL B CA 1
ATOM 3071 C C . VAL B 1 174 ? -18.219 6.699 -4.137 1 96.62 174 VAL B C 1
ATOM 3073 O O . VAL B 1 174 ? -18.203 5.996 -5.148 1 96.62 174 VAL B O 1
ATOM 3076 N N . LEU B 1 175 ? -19.172 7.539 -3.926 1 95.88 175 LEU B N 1
ATOM 3077 C CA . LEU B 1 175 ? -20.438 7.504 -4.656 1 95.88 175 LEU B CA 1
ATOM 3078 C C . LEU B 1 175 ? -20.297 8.211 -6.004 1 95.88 175 LEU B C 1
ATOM 3080 O O . LEU B 1 175 ? -20.859 7.75 -7.004 1 95.88 175 LEU B O 1
ATOM 3084 N N . ASP B 1 176 ? -19.609 9.289 -6.02 1 97.12 176 ASP B N 1
ATOM 3085 C CA . ASP B 1 176 ? -19.547 10.102 -7.234 1 97.12 176 ASP B CA 1
ATOM 3086 C C . ASP B 1 176 ? -18.375 9.688 -8.117 1 97.12 176 ASP B C 1
ATOM 3088 O O . ASP B 1 176 ? -18.438 9.805 -9.344 1 97.12 176 ASP B O 1
ATOM 3092 N N . LEU B 1 177 ? -17.312 9.203 -7.48 1 96 177 LEU B N 1
ATOM 3093 C CA . LEU B 1 177 ? -16.109 8.969 -8.258 1 96 177 LEU B CA 1
ATOM 3094 C C . LEU B 1 177 ? -15.711 7.5 -8.211 1 96 177 LEU B C 1
ATOM 3096 O O . LEU B 1 177 ? -14.656 7.121 -8.719 1 96 177 LEU B O 1
ATOM 3100 N N . ASN B 1 178 ? -16.453 6.645 -7.539 1 96.38 178 ASN B N 1
ATOM 3101 C CA . ASN B 1 178 ? -16.312 5.191 -7.52 1 96.38 178 ASN B CA 1
ATOM 3102 C C . ASN B 1 178 ? -15.023 4.758 -6.824 1 96.38 178 ASN B C 1
ATOM 3104 O O . ASN B 1 178 ? -14.391 3.779 -7.23 1 96.38 178 ASN B O 1
ATOM 3108 N N . ALA B 1 179 ? -14.641 5.613 -5.855 1 97.75 179 ALA B N 1
ATOM 3109 C CA . ALA B 1 179 ? -13.523 5.156 -5.035 1 97.75 179 ALA B CA 1
ATOM 3110 C C . ALA B 1 179 ? -13.93 3.961 -4.176 1 97.75 179 ALA B C 1
ATOM 3112 O O . ALA B 1 179 ? -15.031 3.926 -3.629 1 97.75 179 ALA B O 1
ATOM 3113 N N . ASP B 1 180 ? -13.031 2.9 -4.035 1 97.62 180 ASP B N 1
ATOM 3114 C CA . ASP B 1 180 ? -13.297 1.773 -3.148 1 97.62 180 ASP B CA 1
ATOM 3115 C C . ASP B 1 180 ? -12.312 1.744 -1.984 1 97.62 180 ASP B C 1
ATOM 3117 O O . ASP B 1 180 ? -12.469 0.954 -1.052 1 97.62 180 ASP B O 1
ATOM 3121 N N . VAL B 1 181 ? -11.398 2.572 -1.966 1 98.31 181 VAL B N 1
ATOM 3122 C CA . VAL B 1 181 ? -10.469 2.869 -0.883 1 98.31 181 VAL B CA 1
ATOM 3123 C C . VAL B 1 181 ? -10.242 4.379 -0.794 1 98.31 181 VAL B C 1
ATOM 3125 O O . VAL B 1 181 ? -10.133 5.059 -1.817 1 98.31 181 VAL B O 1
ATOM 3128 N N . VAL B 1 182 ? -10.172 4.883 0.338 1 98.5 182 VAL B N 1
ATOM 3129 C CA . VAL B 1 182 ? -9.93 6.309 0.539 1 98.5 182 VAL B CA 1
ATOM 3130 C C . VAL B 1 182 ? -8.711 6.512 1.437 1 98.5 182 VAL B C 1
ATOM 3132 O O . VAL B 1 182 ? -8.664 5.992 2.555 1 98.5 182 VAL B O 1
ATOM 3135 N N . CYS B 1 183 ? -7.738 7.234 0.982 1 98.56 183 CYS B N 1
ATOM 3136 C CA . CYS B 1 183 ? -6.562 7.625 1.752 1 98.56 183 CYS B CA 1
ATOM 3137 C C . CYS B 1 183 ? -6.773 8.984 2.416 1 98.56 183 CYS B C 1
ATOM 3139 O O . CYS B 1 183 ? -7.219 9.93 1.771 1 98.56 183 CYS B O 1
ATOM 3141 N N . LEU B 1 184 ? -6.445 9.047 3.676 1 97.12 184 LEU B N 1
ATOM 3142 C CA . LEU B 1 184 ? -6.559 10.289 4.43 1 97.12 184 LEU B CA 1
ATOM 3143 C C . LEU B 1 184 ? -5.25 11.078 4.387 1 97.12 184 LEU B C 1
ATOM 3145 O O . LEU B 1 184 ? -4.195 10.555 4.75 1 97.12 184 LEU B O 1
ATOM 3149 N N . GLY B 1 185 ? -5.375 12.289 3.982 1 93.19 185 GLY B N 1
ATOM 3150 C CA . GLY B 1 185 ? -4.211 13.117 3.709 1 93.19 185 GLY B CA 1
ATOM 3151 C C . GLY B 1 185 ? -3.744 13.906 4.914 1 93.19 185 GLY B C 1
ATOM 3152 O O . GLY B 1 185 ? -4.262 14.992 5.191 1 93.19 185 GLY B O 1
ATOM 3153 N N . GLY B 1 186 ? -2.641 13.359 5.559 1 91.62 186 GLY B N 1
ATOM 3154 C CA . GLY B 1 186 ? -1.997 14.125 6.617 1 91.62 186 GLY B CA 1
ATOM 3155 C C . GLY B 1 186 ? -2.264 13.562 8 1 91.62 186 GLY B C 1
ATOM 3156 O O . GLY B 1 186 ? -3.105 12.68 8.172 1 91.62 186 GLY B O 1
ATOM 3157 N N . ALA B 1 187 ? -1.574 14.203 8.984 1 90.38 187 ALA B N 1
ATOM 3158 C CA . ALA B 1 187 ? -1.603 13.695 10.352 1 90.38 187 ALA B CA 1
ATOM 3159 C C . ALA B 1 187 ? -2.965 13.938 11 1 90.38 187 ALA B C 1
ATOM 3161 O O . ALA B 1 187 ? -3.473 13.086 11.727 1 90.38 187 ALA B O 1
ATOM 3162 N N . VAL B 1 188 ? -3.488 15.016 10.773 1 89.69 188 VAL B N 1
ATOM 3163 C CA . VAL B 1 188 ? -4.762 15.359 11.391 1 89.69 188 VAL B CA 1
ATOM 3164 C C . VAL B 1 188 ? -5.84 14.375 10.938 1 89.69 188 VAL B C 1
ATOM 3166 O O . VAL B 1 188 ? -6.559 13.812 11.766 1 89.69 188 VAL B O 1
ATOM 3169 N N . LEU B 1 189 ? -5.941 14.18 9.672 1 92.75 189 LEU B N 1
ATOM 3170 C CA . LEU B 1 189 ? -6.941 13.258 9.141 1 92.75 189 LEU B CA 1
ATOM 3171 C C . LEU B 1 189 ? -6.621 11.82 9.547 1 92.75 189 LEU B C 1
ATOM 3173 O O . LEU B 1 189 ? -7.527 11.031 9.82 1 92.75 189 LEU B O 1
ATOM 3177 N N . ALA B 1 190 ? -5.375 11.516 9.539 1 92.81 190 ALA B N 1
ATOM 3178 C CA . ALA B 1 190 ? -4.949 10.172 9.938 1 92.81 190 ALA B CA 1
ATOM 3179 C C . ALA B 1 190 ? -5.426 9.836 11.344 1 92.81 190 ALA B C 1
ATOM 3181 O O . ALA B 1 190 ? -5.785 8.695 11.633 1 92.81 190 ALA B O 1
ATOM 3182 N N . SER B 1 191 ? -5.434 10.805 12.281 1 92.06 191 SER B N 1
ATOM 3183 C CA . SER B 1 191 ? -5.836 10.586 13.664 1 92.06 191 SER B CA 1
ATOM 3184 C C . SER B 1 191 ? -7.316 10.242 13.766 1 92.06 191 SER B C 1
ATOM 3186 O O . SER B 1 191 ? -7.773 9.727 14.789 1 92.06 191 SER B O 1
ATOM 3188 N N . LEU B 1 192 ? -8.039 10.438 12.727 1 92.56 192 LEU B N 1
ATOM 3189 C CA . LEU B 1 192 ? -9.477 10.211 12.727 1 92.56 192 LEU B CA 1
ATOM 3190 C C . LEU B 1 192 ? -9.828 8.945 11.945 1 92.56 192 LEU B C 1
ATOM 3192 O O . LEU B 1 192 ? -11.008 8.672 11.703 1 92.56 192 LEU B O 1
ATOM 3196 N N . ARG B 1 193 ? -8.859 8.234 11.477 1 95.62 193 ARG B N 1
ATOM 3197 C CA . ARG B 1 193 ? -9.039 7.105 10.562 1 95.62 193 ARG B CA 1
ATOM 3198 C C . ARG B 1 193 ? -10.07 6.125 11.102 1 95.62 193 ARG B C 1
ATOM 3200 O O . ARG B 1 193 ? -10.992 5.738 10.383 1 95.62 193 ARG B O 1
ATOM 3207 N N . ASP B 1 194 ? -10 5.719 12.367 1 94.75 194 ASP B N 1
ATOM 3208 C CA . ASP B 1 194 ? -10.875 4.688 12.914 1 94.75 194 ASP B CA 1
ATOM 3209 C C . ASP B 1 194 ? -12.32 5.18 12.992 1 94.75 194 ASP B C 1
ATOM 3211 O O . ASP B 1 194 ? -13.258 4.422 12.727 1 94.75 194 ASP B O 1
ATOM 3215 N N . LEU B 1 195 ? -12.508 6.465 13.32 1 93.88 195 LEU B N 1
ATOM 3216 C CA . LEU B 1 195 ? -13.844 7.059 13.391 1 93.88 195 LEU B CA 1
ATOM 3217 C C . LEU B 1 195 ? -14.461 7.16 12 1 93.88 195 LEU B C 1
ATOM 3219 O O . LEU B 1 195 ? -15.648 6.875 11.828 1 93.88 195 LEU B O 1
ATOM 3223 N N . ILE B 1 196 ? -13.656 7.504 11.086 1 95.94 196 ILE B N 1
ATOM 3224 C CA . ILE B 1 196 ? -14.156 7.633 9.727 1 95.94 196 ILE B CA 1
ATOM 3225 C C . ILE B 1 196 ? -14.492 6.25 9.164 1 95.94 196 ILE B C 1
ATOM 3227 O O . ILE B 1 196 ? -15.508 6.074 8.492 1 95.94 196 ILE B O 1
ATOM 3231 N N . GLN B 1 197 ? -13.625 5.34 9.375 1 97.19 197 GLN B N 1
ATOM 3232 C CA . GLN B 1 197 ? -13.875 3.965 8.961 1 97.19 197 GLN B CA 1
ATOM 3233 C C . GLN B 1 197 ? -15.211 3.461 9.508 1 97.19 197 GLN B C 1
ATOM 3235 O O . GLN B 1 197 ? -16.016 2.891 8.773 1 97.19 197 GLN B O 1
ATOM 3240 N N . GLU B 1 198 ? -15.398 3.645 10.797 1 96 198 GLU B N 1
ATOM 3241 C CA . GLU B 1 198 ? -16.641 3.213 11.43 1 96 198 GLU B CA 1
ATOM 3242 C C . GLU B 1 198 ? -17.859 3.875 10.789 1 96 198 GLU B C 1
ATOM 3244 O O . GLU B 1 198 ? -18.859 3.213 10.516 1 96 198 GLU B O 1
ATOM 3249 N N . ALA B 1 199 ? -17.781 5.09 10.5 1 94.56 199 ALA B N 1
ATOM 3250 C CA . ALA B 1 199 ? -18.906 5.879 9.992 1 94.56 199 ALA B CA 1
ATOM 3251 C C . ALA B 1 199 ? -19.234 5.492 8.555 1 94.56 199 ALA B C 1
ATOM 3253 O O . ALA B 1 199 ? -20.406 5.473 8.164 1 94.56 199 ALA B O 1
ATOM 3254 N N . ILE B 1 200 ? -18.25 5.207 7.812 1 94.81 200 ILE B N 1
ATOM 3255 C CA . ILE B 1 200 ? -18.469 4.953 6.391 1 94.81 200 ILE B CA 1
ATOM 3256 C C . ILE B 1 200 ? -18.906 3.508 6.188 1 94.81 200 ILE B C 1
ATOM 3258 O O . ILE B 1 200 ? -19.547 3.186 5.184 1 94.81 200 ILE B O 1
ATOM 3262 N N . GLY B 1 201 ? -18.5 2.627 7.043 1 93.88 201 GLY B N 1
ATOM 3263 C CA . GLY B 1 201 ? -18.875 1.226 6.934 1 93.88 201 GLY B CA 1
ATOM 3264 C C . GLY B 1 201 ? -17.719 0.333 6.516 1 93.88 201 GLY B C 1
ATOM 3265 O O . GLY B 1 201 ? -16.672 0.824 6.102 1 93.88 201 GLY B O 1
ATOM 3266 N N . PRO B 1 202 ? -17.906 -0.92 6.605 1 92.19 202 PRO B N 1
ATOM 3267 C CA . PRO B 1 202 ? -16.812 -1.892 6.48 1 92.19 202 PRO B CA 1
ATOM 3268 C C . PRO B 1 202 ? -16.422 -2.156 5.027 1 92.19 202 PRO B C 1
ATOM 3270 O O . PRO B 1 202 ? -15.367 -2.734 4.762 1 92.19 202 PRO B O 1
ATOM 3273 N N . ASN B 1 203 ? -17.281 -1.688 4.074 1 95 203 ASN B N 1
ATOM 3274 C CA . ASN B 1 203 ? -17.047 -2.066 2.686 1 95 203 ASN B CA 1
ATOM 3275 C C . ASN B 1 203 ? -16.016 -1.15 2.027 1 95 203 ASN B C 1
ATOM 3277 O O . ASN B 1 203 ? -15.414 -1.512 1.013 1 95 203 ASN B O 1
ATOM 3281 N N . ILE B 1 204 ? -15.93 0.018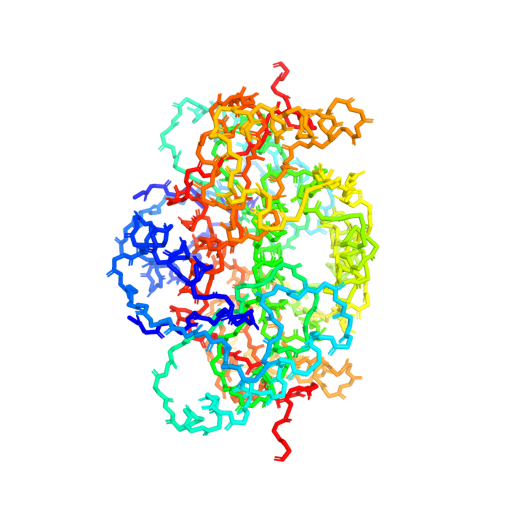 2.529 1 96.44 204 ILE B N 1
ATOM 3282 C CA . ILE B 1 204 ? -14.93 0.963 2.043 1 96.44 204 ILE B CA 1
ATOM 3283 C C . ILE B 1 204 ? -13.727 0.973 2.984 1 96.44 204 ILE B C 1
ATOM 3285 O O . ILE B 1 204 ? -13.883 1.037 4.203 1 96.44 204 ILE B O 1
ATOM 3289 N N . VAL B 1 205 ? -12.625 0.911 2.467 1 97.81 205 VAL B N 1
ATOM 3290 C CA . VAL B 1 205 ? -11.414 0.879 3.285 1 97.81 205 VAL B CA 1
ATOM 3291 C C . VAL B 1 205 ? -10.836 2.289 3.414 1 97.81 205 VAL B C 1
ATOM 3293 O O . VAL B 1 205 ? -10.688 2.998 2.416 1 97.81 205 VAL B O 1
ATOM 3296 N N . ILE B 1 206 ? -10.586 2.635 4.59 1 98.12 206 ILE B N 1
ATOM 3297 C CA . ILE B 1 206 ? -9.938 3.902 4.895 1 98.12 206 ILE B CA 1
ATOM 3298 C C . ILE B 1 206 ? -8.484 3.65 5.297 1 98.12 206 ILE B C 1
ATOM 3300 O O . ILE B 1 206 ? -8.211 2.844 6.188 1 98.12 206 ILE B O 1
ATOM 3304 N N . VAL B 1 207 ? -7.547 4.34 4.672 1 98.19 207 VAL B N 1
ATOM 3305 C CA . VAL B 1 207 ? -6.125 4.121 4.902 1 98.19 207 VAL B CA 1
ATOM 3306 C C . VAL B 1 207 ? -5.488 5.398 5.449 1 98.19 207 VAL B C 1
ATOM 3308 O O . VAL B 1 207 ? -5.766 6.496 4.957 1 98.19 207 VAL B O 1
ATOM 3311 N N . ASP B 1 208 ? -4.73 5.258 6.426 1 96.56 208 ASP B N 1
ATOM 3312 C CA . ASP B 1 208 ? -3.898 6.375 6.859 1 96.56 208 ASP B CA 1
ATOM 3313 C C . ASP B 1 208 ? -2.43 6.129 6.523 1 96.56 208 ASP B C 1
ATOM 3315 O O . ASP B 1 208 ? -1.916 5.027 6.723 1 96.56 208 ASP B O 1
ATOM 3319 N N . GLY B 1 209 ? -1.79 7.184 6.121 1 97.5 209 GLY B N 1
ATOM 3320 C CA . GLY B 1 209 ? -0.42 7.086 5.641 1 97.5 209 GLY B CA 1
ATOM 3321 C C . GLY B 1 209 ? 0.604 7.078 6.762 1 97.5 209 GLY B C 1
ATOM 3322 O O . GLY B 1 209 ? 1.75 6.668 6.559 1 97.5 209 GLY B O 1
ATOM 3323 N N . VAL B 1 210 ? 0.257 7.566 7.93 1 97.19 210 VAL B N 1
ATOM 3324 C CA . VAL B 1 210 ? 1.181 7.684 9.055 1 97.19 210 VAL B CA 1
ATOM 3325 C C . VAL B 1 210 ? 1.521 6.293 9.586 1 97.19 210 VAL B C 1
ATOM 3327 O O . VAL B 1 210 ? 2.691 5.91 9.633 1 97.19 210 VAL B O 1
ATOM 3330 N N . ARG B 1 211 ? 0.529 5.508 9.883 1 96.69 211 ARG B N 1
ATOM 3331 C CA . ARG B 1 211 ? 0.727 4.133 10.32 1 96.69 211 ARG B CA 1
ATOM 3332 C C . ARG B 1 211 ? 1.323 3.279 9.211 1 96.69 211 ARG B C 1
ATOM 3334 O O . ARG B 1 211 ? 2.227 2.477 9.453 1 96.69 211 ARG B O 1
ATOM 3341 N N . SER B 1 212 ? 0.822 3.451 8.016 1 97.75 212 SER B N 1
ATOM 3342 C CA . SER B 1 212 ? 1.303 2.686 6.871 1 97.75 212 SER B CA 1
ATOM 3343 C C . SER B 1 212 ? 2.803 2.873 6.672 1 97.75 212 SER B C 1
ATOM 3345 O O . SER B 1 212 ? 3.533 1.903 6.457 1 97.75 212 SER B O 1
ATOM 3347 N N . ALA B 1 213 ? 3.268 4.086 6.766 1 98.31 213 ALA B N 1
ATOM 3348 C CA . ALA B 1 213 ? 4.676 4.395 6.531 1 98.31 213 ALA B CA 1
ATOM 3349 C C . ALA B 1 213 ? 5.566 3.695 7.555 1 98.31 213 ALA B C 1
ATOM 3351 O O . ALA B 1 213 ? 6.562 3.066 7.191 1 98.31 213 ALA B O 1
ATOM 3352 N N . VAL B 1 214 ? 5.195 3.797 8.812 1 97.88 214 VAL B N 1
ATOM 3353 C CA . VAL B 1 214 ? 5.992 3.193 9.875 1 97.88 214 VAL B CA 1
ATOM 3354 C C . VAL B 1 214 ? 6.059 1.682 9.68 1 97.88 214 VAL B C 1
ATOM 3356 O O . VAL B 1 214 ? 7.141 1.091 9.719 1 97.88 214 VAL B O 1
ATOM 3359 N N . GLU B 1 215 ? 4.934 1.094 9.406 1 97 215 GLU B N 1
ATOM 3360 C CA . GLU B 1 215 ? 4.871 -0.355 9.25 1 97 215 GLU B CA 1
ATOM 3361 C C . GLU B 1 215 ? 5.629 -0.802 8 1 97 215 GLU B C 1
ATOM 3363 O O . GLU B 1 215 ? 6.344 -1.807 8.023 1 97 215 GLU B O 1
ATOM 3368 N N . GLN B 1 216 ? 5.441 -0.113 6.926 1 97.69 216 GLN B N 1
ATOM 3369 C CA . GLN B 1 216 ? 6.105 -0.468 5.68 1 97.69 216 GLN B CA 1
ATOM 3370 C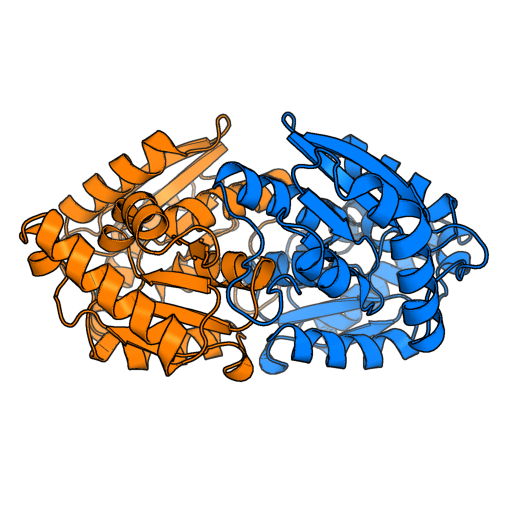 C . GLN B 1 216 ? 7.617 -0.312 5.797 1 97.69 216 GLN B C 1
ATOM 3372 O O . GLN B 1 216 ? 8.375 -1.133 5.273 1 97.69 216 GLN B O 1
ATOM 3377 N N . LEU B 1 217 ? 8.055 0.739 6.445 1 98.06 217 LEU B N 1
ATOM 3378 C CA . LEU B 1 217 ? 9.484 0.92 6.66 1 98.06 217 LEU B CA 1
ATOM 3379 C C . LEU B 1 217 ? 10.047 -0.197 7.531 1 98.06 217 LEU B C 1
ATOM 3381 O O . LEU B 1 217 ? 11.148 -0.69 7.281 1 98.06 217 LEU B O 1
ATOM 3385 N N . ALA B 1 218 ? 9.305 -0.561 8.586 1 96.44 218 ALA B N 1
ATOM 3386 C CA . ALA B 1 218 ? 9.742 -1.68 9.414 1 96.44 218 ALA B CA 1
ATOM 3387 C C . ALA B 1 218 ? 9.914 -2.947 8.578 1 96.44 218 ALA B C 1
ATOM 3389 O O . ALA B 1 218 ? 10.852 -3.715 8.797 1 96.44 218 ALA B O 1
ATOM 3390 N N . THR B 1 219 ? 9.008 -3.145 7.629 1 95.25 219 THR B N 1
ATOM 3391 C CA . THR B 1 219 ? 9.086 -4.277 6.715 1 95.25 219 THR B CA 1
ATOM 3392 C C . THR B 1 219 ? 10.391 -4.238 5.918 1 95.25 219 THR B C 1
ATOM 3394 O O . THR B 1 219 ? 11.078 -5.254 5.789 1 95.25 219 THR B O 1
ATOM 3397 N N . LEU B 1 220 ? 10.742 -3.08 5.332 1 97.25 220 LEU B N 1
ATOM 3398 C CA . LEU B 1 220 ? 11.969 -2.928 4.551 1 97.25 220 LEU B CA 1
ATOM 3399 C C . LEU B 1 220 ? 13.195 -3.189 5.41 1 97.25 220 LEU B C 1
ATOM 3401 O O . LEU B 1 220 ? 14.117 -3.889 4.984 1 97.25 220 LEU B O 1
ATOM 3405 N N . VAL B 1 221 ? 13.172 -2.67 6.641 1 96.44 221 VAL B N 1
ATOM 3406 C 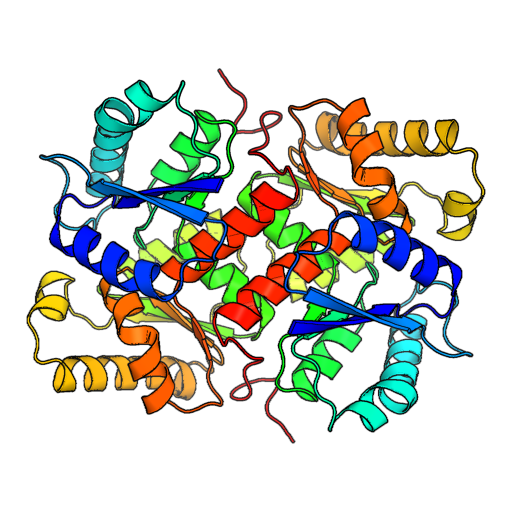CA . VAL B 1 221 ? 14.297 -2.824 7.551 1 96.44 221 VAL B CA 1
ATOM 3407 C C . VAL B 1 221 ? 14.492 -4.301 7.895 1 96.44 221 VAL B C 1
ATOM 3409 O O . VAL B 1 221 ? 15.617 -4.805 7.891 1 96.44 221 VAL B O 1
ATOM 3412 N N . ARG B 1 222 ? 13.438 -5.023 8.141 1 93.81 222 ARG B N 1
ATOM 3413 C CA . ARG B 1 222 ? 13.508 -6.438 8.484 1 93.81 222 ARG B CA 1
ATOM 3414 C C . ARG B 1 222 ? 14.07 -7.254 7.328 1 93.81 222 ARG B C 1
ATOM 3416 O O . ARG B 1 222 ? 14.664 -8.312 7.543 1 93.81 222 ARG B O 1
ATOM 3423 N N . GLN B 1 223 ? 13.922 -6.738 6.141 1 94 223 GLN B N 1
ATOM 3424 C CA . GLN B 1 223 ? 14.406 -7.453 4.961 1 94 223 GLN B CA 1
ATOM 3425 C C . GLN B 1 223 ? 15.82 -7.02 4.598 1 94 223 GLN B C 1
ATOM 3427 O O . GLN B 1 223 ? 16.391 -7.504 3.617 1 94 223 GLN B O 1
ATOM 3432 N N . GLY B 1 224 ? 16.375 -6.09 5.363 1 94.31 224 GLY B N 1
ATOM 3433 C CA . GLY B 1 224 ? 17.703 -5.578 5.055 1 94.31 224 GLY B CA 1
ATOM 3434 C C . GLY B 1 224 ? 17.719 -4.695 3.82 1 94.31 224 GLY B C 1
ATOM 3435 O O . GLY B 1 224 ? 18.766 -4.551 3.176 1 94.31 224 GLY B O 1
ATOM 3436 N N . ILE B 1 225 ? 16.562 -4.164 3.465 1 96.19 225 ILE B N 1
ATOM 3437 C CA . ILE B 1 225 ? 16.469 -3.324 2.277 1 96.19 225 ILE B CA 1
ATOM 3438 C C . ILE B 1 225 ? 16.781 -1.876 2.641 1 96.19 225 ILE B C 1
ATOM 3440 O O . ILE B 1 225 ? 16.219 -1.328 3.592 1 96.19 225 ILE B O 1
ATOM 3444 N N . ARG B 1 226 ? 17.734 -1.324 1.946 1 95.31 226 ARG B N 1
ATOM 3445 C CA . ARG B 1 226 ? 18.188 0.05 2.145 1 95.31 226 ARG B CA 1
ATOM 3446 C C . ARG B 1 226 ? 17.969 0.884 0.886 1 95.31 226 ARG B C 1
ATOM 3448 O O . ARG B 1 226 ? 17.625 0.346 -0.171 1 95.31 226 ARG B O 1
ATOM 3455 N N . THR B 1 227 ? 18.078 2.225 0.997 1 96.44 227 THR B N 1
ATOM 3456 C CA . THR B 1 227 ? 18 3.102 -0.167 1 96.44 227 THR B CA 1
ATOM 3457 C C . THR B 1 227 ? 19.109 2.773 -1.164 1 96.44 227 THR B C 1
ATOM 3459 O O . THR B 1 227 ? 20.266 2.633 -0.782 1 96.44 227 THR B O 1
ATOM 3462 N N . SER B 1 228 ? 18.703 2.594 -2.375 1 96.88 228 SER B N 1
ATOM 3463 C CA . SER B 1 228 ? 19.688 2.307 -3.416 1 96.88 228 SER B CA 1
ATOM 3464 C C . SER B 1 228 ? 20.625 3.49 -3.633 1 96.88 228 SER B C 1
ATOM 3466 O O . SER B 1 228 ? 20.188 4.641 -3.65 1 96.88 228 SER B O 1
ATOM 3468 N N . LYS B 1 229 ? 21.828 3.195 -3.809 1 94.62 229 LYS B N 1
ATOM 3469 C CA . LYS B 1 229 ? 22.828 4.227 -4.066 1 94.62 229 LYS B CA 1
ATOM 3470 C C . LYS B 1 229 ? 23.453 4.055 -5.449 1 94.62 229 LYS B C 1
ATOM 3472 O O . LYS B 1 229 ? 24.5 4.621 -5.734 1 94.62 229 LYS B O 1
ATOM 3477 N N . GLY B 1 230 ? 22.875 3.27 -6.348 1 90.5 230 GLY B N 1
ATOM 3478 C CA . GLY B 1 230 ? 23.391 3.033 -7.684 1 90.5 230 GLY B CA 1
ATOM 3479 C C . GLY B 1 230 ? 22.719 3.875 -8.75 1 90.5 230 GLY B C 1
ATOM 3480 O O . GLY B 1 230 ? 23.047 3.779 -9.93 1 90.5 230 GLY B O 1
ATOM 3481 N N . GLY B 1 231 ? 21.844 4.742 -8.445 1 91.06 231 GLY B N 1
ATOM 3482 C CA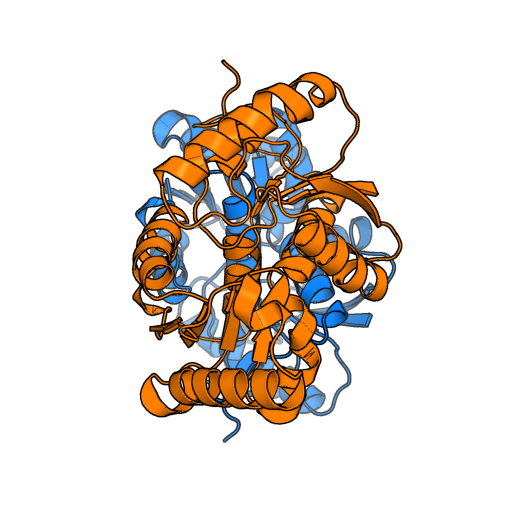 . GLY B 1 231 ? 21.094 5.59 -9.359 1 91.06 231 GLY B CA 1
ATOM 3483 C C . GLY B 1 231 ? 21.031 7.035 -8.914 1 91.06 231 GLY B C 1
ATOM 3484 O O . GLY B 1 231 ? 22.062 7.652 -8.633 1 91.06 231 GLY B O 1
ATOM 3485 N N . ILE B 1 232 ? 19.875 7.582 -8.906 1 90.19 232 ILE B N 1
ATOM 3486 C CA . ILE B 1 232 ? 19.688 9.016 -8.688 1 90.19 232 ILE B CA 1
ATOM 3487 C C . ILE B 1 232 ? 20.141 9.391 -7.281 1 90.19 232 ILE B C 1
ATOM 3489 O O . ILE B 1 232 ? 20.469 10.547 -7.016 1 90.19 232 ILE B O 1
ATOM 3493 N N . TYR B 1 233 ? 20.141 8.344 -6.367 1 93.56 233 TYR B N 1
ATOM 3494 C CA . TYR B 1 233 ? 20.469 8.672 -4.984 1 93.56 233 TYR B CA 1
ATOM 3495 C C . TYR B 1 233 ? 21.922 8.367 -4.68 1 93.56 233 TYR B C 1
ATOM 3497 O O . TYR B 1 233 ? 22.312 8.25 -3.516 1 93.56 233 TYR B O 1
ATOM 3505 N N . THR B 1 234 ? 22.672 8.164 -5.688 1 90.75 234 THR B N 1
ATOM 3506 C CA . THR B 1 234 ? 24.109 7.98 -5.508 1 90.75 234 THR B CA 1
ATOM 3507 C C . THR B 1 234 ? 24.703 9.117 -4.676 1 90.75 234 THR B C 1
ATOM 3509 O O . THR B 1 234 ? 24.375 10.289 -4.891 1 90.75 234 THR B O 1
ATOM 3512 N N . LYS B 1 235 ? 25.469 8.664 -3.705 1 83.06 235 LYS B N 1
ATOM 3513 C CA . LYS B 1 235 ? 26.125 9.672 -2.879 1 83.06 235 LYS B CA 1
ATOM 3514 C C . LYS B 1 235 ? 27.156 10.461 -3.68 1 83.06 235 LYS B C 1
ATOM 3516 O O . LYS B 1 235 ? 27.891 9.883 -4.488 1 83.06 235 LYS B O 1
ATOM 3521 N N . ILE B 1 236 ? 26.922 11.742 -3.666 1 76.69 236 ILE B N 1
ATOM 3522 C CA . ILE B 1 236 ? 27.906 12.602 -4.316 1 76.69 236 ILE B CA 1
ATOM 3523 C C . ILE B 1 236 ? 29.078 12.867 -3.365 1 76.69 236 ILE B C 1
ATOM 3525 O O . ILE B 1 236 ? 28.891 12.93 -2.148 1 76.69 236 ILE B O 1
#

Organism: Schizosaccharomyces japonicus (strain yFS275 / FY16936) (NCBI:txid402676)

InterPro domains:
  IPR015942 Asp/Glu/hydantoin racemase [PF01177] (3-217)
  IPR052186 Hydantoin racemase-like [PTHR28047] (1-235)
  IPR053714 Isomerization and Racemization Enzyme Superfamily [G3DSA:3.40.50.12500] (1-236)

pLDDT: mean 94.04, std 4.66, range [68.94, 98.62]

Foldseek 3Di:
DEEEEEELAQAVVQQVLLCVLCVVQPDPVYDYDYDHQHPPQHNADLDQVSQAVSLVSCCVPPCVVCLVPDHQEYEYFALFDHCNLLVCLLSHWHHYDYLNVLQVVVLVVPFQAEEEEAAAPSRQVRNVVVCVVVVHDCNRYLGYHHLHHDPVCLVPDDPVVSLVSSLVRVVCSCPVRVHQEYEYGGSSRLSCQVVSDVVNDVRGHYTYSSSSRSVVSVVCSVVVHTRDQPPPSPHD/DEEEEEELAQAVVQQVLLCVLCVVQPDPVYDYDYDHQHPPQHNADLDQVSQAVSLVSCCVPPCVVCLVPDHQEYEYFALFDHCNLLVCLLSHFHHYDYLNVLQVVVLVVPFQAEEEEAAAPSRQVRNVVVCVVVVHDCNRYLGYHHLHHDPVCLVPDDPVVSLVSSLVRVVCSCPVRVHQEYEYGGSSRSSCQVVSDVVNDVRGHYTYSSSSRSVVSVVCSVVVHTRDQPPPSPHD

Secondary structure (DSSP, 8-state):
-EEEEEE-SS-HHHHHHHHHHHHTT--TT-EEEEEEPPTTS-SS--SHHHHHHHHHHHIIIIIHHHTTS--SEEEE--SS--THHHHHHHH-SS-EEEHHHHHHHHHHTT-SSEEEEES-HHHHHHHHHHHHHTTB-GGGEEEEEE-S--HHHHHHS-HHHHHHHHHHHHHHHHHHH--SEEEE-SHHHHTTHHHHHHHH-TTSEEEEHHHHHHHHHHHHHHTT-----SSTT---/-EEEEEE-SS-HHHHHHHHHHHHTT--TT-EEEEEEPPTTS-SS--SHHHHHHHHHHHIIIIIHHHTTS--SEEEE--SS--THHHHHHHH-SS-EEEHHHHHHHHHHTT-SSEEEEES-HHHHHHHHHHHHHTTB-GGGEEEEEE-S--HHHHHHS-HHHHHHHHHHHHHHHHHHH--SEEEE-SHHHHTTHHHHHHHH-TTSEEEEHHHHHHHHHHHHHHTT-----SSTT---

Sequence (472 aa):
MQILVINPNSSENITTLLEKTLTKCCPPDVSLEFCTCPKPGAAVIDSITEATLTAALIYQNILTPKLSGSYDAIVVACYSPTPLVEMIRESFDVPCLGIVQASIQSAMSVGRRIGILTTTKRSELMLYELLKHLGISRTIIAGIQSSGLTVEQLATLPEEERISLLVSKARKLVLDLNADVVCLGGAVLASLRDLIQEAIGPNIVIVDGVRSAVEQLATLVRQGIRTSKGGIYTKIMQILVINPNSSENITTLLEKTLTKCCPPDVSLEFCTCPKPGAAVIDSITEATLTAALIYQNILTPKLSGSYDAIVVACYSPTPLVEMIRESFDVPCLGIVQASIQSAMSVGRRIGILTTTKRSELMLYELLKHLGISRTIIAGIQSSGLTVEQLATLPEEERISLLVSKARKLVLDLNADVVCLGGAVLASLRDLIQEAIGPNIVIVDGVRSAVEQLATLVRQGIRTSKGGIYTKI